Protein AF-A0A9P6KHP7-F1 (afdb_monomer_lite)

pLDDT: mean 70.43, std 23.05, range [20.36, 98.12]

Secondary structure (DSSP, 8-state):
-EEEEEEEEETTTTEEEEEEEEEESS--HHHHHHHHHHHHHHSS--SHHHHHHH---EEE---HHHHHHHHHHHHHHTT--TTSPP-GGGTEEE-HHHHHHHHHHHHT-TTTS-GGGHHHHHHHHHHTT-TT--HHHHHHHHHHHHHH-GGGHHHHHHHTSHHHHHHH-GGG-S------S-THHHHHHHHHHHHHH-SS---HHHHHHHHHHHHHHHHHHHHHHHTT------------------PPPP---------------------------------------------------SPPS-EEETTEEEE-THHHHHHHHHHHHHHHTT--PPPHHHHHSTTHHHHHHHHHHHHHHHHTT-HHHHHHHHHHHTS-----SS--EE----HIIIIITT-HHHHEEEEEEEEEES-TT-TTSEEEEEEEEE----S-GGG--HHHHHHH-PPPPEEP--EE-HHHHTTS-GGGEEEEEEE-TTT--EEEEEEE-SEEEEEEEEEEEPPPP---THHHHHHHH-TTS-------S-EEEETTEEEE-------PPPP----------S-------

Structure (mmCIF, N/CA/C/O backbone):
data_AF-A0A9P6KHP7-F1
#
_entry.id   AF-A0A9P6KHP7-F1
#
loop_
_atom_site.group_PDB
_atom_site.id
_atom_site.type_symbol
_atom_site.label_atom_id
_atom_site.label_alt_id
_atom_site.label_comp_id
_atom_site.label_asym_id
_atom_site.label_entity_id
_atom_site.label_seq_id
_atom_site.pdbx_PDB_ins_code
_atom_site.Cartn_x
_atom_site.Cartn_y
_atom_site.Cartn_z
_atom_site.occupancy
_atom_site.B_iso_or_equiv
_atom_site.auth_seq_id
_atom_site.auth_comp_id
_atom_site.auth_asym_id
_atom_site.auth_atom_id
_atom_site.pdbx_PDB_model_num
ATOM 1 N N . MET A 1 1 ? 10.800 7.117 4.945 1.00 65.00 1 MET A N 1
ATOM 2 C CA . MET A 1 1 ? 9.898 8.215 4.556 1.00 65.00 1 MET A CA 1
ATOM 3 C C . MET A 1 1 ? 9.578 8.028 3.089 1.00 65.00 1 MET A C 1
ATOM 5 O O . MET A 1 1 ? 10.512 7.852 2.319 1.00 65.00 1 MET A O 1
ATOM 9 N N . ASN A 1 2 ? 8.301 7.981 2.734 1.00 76.56 2 ASN A N 1
ATOM 10 C CA . ASN A 1 2 ? 7.827 7.867 1.361 1.00 76.56 2 ASN A CA 1
ATOM 11 C C . ASN A 1 2 ? 6.994 9.110 1.037 1.00 76.56 2 ASN A C 1
ATOM 13 O O . ASN A 1 2 ? 6.224 9.549 1.885 1.00 76.56 2 ASN A O 1
ATOM 17 N N . VAL A 1 3 ? 7.168 9.694 -0.144 1.00 81.81 3 VAL A N 1
ATOM 18 C CA . VAL A 1 3 ? 6.346 10.821 -0.597 1.00 81.81 3 VAL A CA 1
ATOM 19 C C . VAL A 1 3 ? 5.407 10.275 -1.651 1.00 81.81 3 VAL A C 1
ATOM 21 O O . VAL A 1 3 ? 5.858 9.792 -2.685 1.00 81.81 3 VAL A O 1
ATOM 24 N N . VAL A 1 4 ? 4.113 10.319 -1.362 1.00 84.69 4 VAL A N 1
ATOM 25 C CA . VAL A 1 4 ? 3.075 9.781 -2.236 1.00 84.69 4 VAL A CA 1
ATOM 26 C C . VAL A 1 4 ? 2.280 10.936 -2.810 1.00 84.69 4 VAL A C 1
ATOM 28 O O . VAL A 1 4 ? 1.781 11.786 -2.069 1.00 84.69 4 VAL A O 1
ATOM 31 N N . PHE A 1 5 ? 2.173 10.951 -4.133 1.00 84.75 5 PHE A N 1
ATOM 32 C CA . PHE A 1 5 ? 1.308 11.851 -4.874 1.00 84.75 5 PHE A CA 1
ATOM 33 C C . PHE A 1 5 ? 0.211 11.026 -5.530 1.00 84.75 5 PHE A C 1
ATOM 35 O O . PHE A 1 5 ? 0.514 10.125 -6.310 1.00 84.75 5 PHE A O 1
ATOM 42 N N . THR A 1 6 ? -1.043 11.378 -5.265 1.00 85.31 6 THR A N 1
ATOM 43 C CA . THR A 1 6 ? -2.140 10.997 -6.158 1.00 85.31 6 THR A CA 1
ATOM 44 C C . THR A 1 6 ? -2.363 12.152 -7.117 1.00 85.31 6 THR A C 1
ATOM 46 O O . THR A 1 6 ? -2.509 13.295 -6.675 1.00 85.31 6 THR A O 1
ATOM 49 N N . SER A 1 7 ? -2.365 11.880 -8.419 1.00 83.56 7 SER A N 1
ATOM 50 C CA . SER A 1 7 ? -2.485 12.892 -9.467 1.00 83.56 7 SER A CA 1
ATOM 51 C C . SER A 1 7 ? -3.607 12.567 -10.446 1.00 83.56 7 SER A C 1
ATOM 53 O O . SER A 1 7 ? -3.933 11.410 -10.672 1.00 83.56 7 SER A O 1
ATOM 55 N N . ALA A 1 8 ? -4.190 13.592 -11.058 1.00 81.69 8 ALA A N 1
ATOM 56 C CA . ALA A 1 8 ? -5.172 13.428 -12.126 1.00 81.69 8 ALA A CA 1
ATOM 57 C C . ALA A 1 8 ? -4.827 14.315 -13.317 1.00 81.69 8 ALA A C 1
ATOM 59 O O . ALA A 1 8 ? -4.102 15.303 -13.188 1.00 81.69 8 ALA A O 1
ATOM 60 N N . TYR A 1 9 ? -5.333 13.957 -14.494 1.00 80.94 9 TYR A N 1
ATOM 61 C CA . TYR A 1 9 ? -5.105 14.736 -15.702 1.00 80.94 9 TYR A CA 1
ATOM 62 C C . TYR A 1 9 ? -5.876 16.060 -15.654 1.00 80.94 9 TYR A C 1
ATOM 64 O O . TYR A 1 9 ? -7.092 16.081 -15.473 1.00 80.94 9 TYR A O 1
ATOM 72 N N . CYS A 1 10 ? -5.171 17.177 -15.837 1.00 82.00 10 CYS A N 1
ATOM 73 C CA . CYS A 1 10 ? -5.772 18.496 -15.969 1.00 82.00 10 CYS A CA 1
ATOM 74 C C . CYS A 1 10 ? -5.844 18.872 -17.457 1.00 82.00 10 CYS A C 1
ATOM 76 O O . CYS A 1 10 ? -4.806 19.200 -18.040 1.00 82.00 10 CYS A O 1
ATOM 78 N N . PRO A 1 11 ? -7.037 18.889 -18.084 1.00 81.44 11 PRO A N 1
ATOM 79 C CA . PRO A 1 11 ? -7.166 19.171 -19.515 1.00 81.44 11 PRO A CA 1
ATOM 80 C C . PRO A 1 11 ? -6.766 20.604 -19.883 1.00 81.44 11 PRO A C 1
ATOM 82 O O . PRO A 1 11 ? -6.298 20.843 -20.989 1.00 81.44 11 PRO A O 1
ATOM 85 N N . ILE A 1 12 ? -6.893 21.552 -18.948 1.00 84.50 12 ILE A N 1
ATOM 86 C CA . ILE A 1 12 ? -6.481 22.951 -19.149 1.00 84.50 12 ILE A CA 1
ATOM 87 C C . ILE A 1 12 ? -4.957 23.065 -19.254 1.00 84.50 12 ILE A C 1
ATOM 89 O O . ILE A 1 12 ? -4.445 23.824 -20.071 1.00 84.50 12 ILE A O 1
ATOM 93 N N . LEU A 1 13 ? -4.229 22.296 -18.442 1.00 83.44 13 LEU A N 1
ATOM 94 C CA . LEU A 1 13 ? -2.767 22.276 -18.457 1.00 83.44 13 LEU A CA 1
ATOM 95 C C . LEU A 1 13 ? -2.184 21.256 -19.437 1.00 83.44 13 LEU A C 1
ATOM 97 O O . LEU A 1 13 ? -0.982 21.274 -19.690 1.00 83.44 13 LEU A O 1
ATOM 101 N N . GLY A 1 14 ? -3.004 20.338 -19.944 1.00 79.69 14 GLY A N 1
ATOM 102 C CA . GLY A 1 14 ? -2.559 19.242 -20.795 1.00 79.69 14 GLY A CA 1
ATOM 103 C C . GLY A 1 14 ? -1.620 18.248 -20.098 1.00 79.69 14 GLY A C 1
ATOM 104 O O . GLY A 1 14 ? -0.890 17.533 -20.784 1.00 79.69 14 GLY A O 1
ATOM 105 N N . ARG A 1 15 ? -1.600 18.195 -18.756 1.00 80.88 15 ARG A N 1
ATOM 106 C CA . ARG A 1 15 ? -0.709 17.319 -17.968 1.00 80.88 15 ARG A CA 1
ATOM 107 C C . ARG A 1 15 ? -1.353 16.814 -16.678 1.00 80.88 15 ARG A C 1
ATOM 109 O O . ARG A 1 15 ? -2.337 17.382 -16.206 1.00 80.88 15 ARG A O 1
ATOM 116 N N . ALA A 1 16 ? -0.766 15.773 -16.087 1.00 80.75 16 ALA A N 1
ATOM 117 C CA . ALA A 1 16 ? -1.122 15.323 -14.746 1.00 80.75 16 ALA A CA 1
ATOM 118 C C . ALA A 1 16 ? -0.758 16.387 -13.696 1.00 80.75 16 ALA A C 1
ATOM 120 O O . ALA A 1 16 ? 0.303 17.008 -13.771 1.00 80.75 16 ALA A O 1
ATOM 121 N N . VAL A 1 17 ? -1.637 16.590 -12.718 1.00 83.00 17 VAL A N 1
ATOM 122 C CA . VAL A 1 17 ? -1.444 17.505 -11.588 1.00 83.00 17 VAL A CA 1
ATOM 123 C C . VAL A 1 17 ? -1.672 16.773 -10.270 1.00 83.00 17 VAL A C 1
ATOM 125 O O . VAL A 1 17 ? -2.533 15.893 -10.214 1.00 83.00 17 VAL A O 1
ATOM 128 N N . PRO A 1 18 ? -0.929 17.106 -9.202 1.00 86.12 18 PRO A N 1
ATOM 129 C CA . PRO A 1 18 ? -1.151 16.501 -7.896 1.00 86.12 18 PRO A CA 1
ATOM 130 C C . PRO A 1 18 ? -2.520 16.916 -7.335 1.00 86.12 18 PRO A C 1
ATOM 132 O O . PRO A 1 18 ? -2.830 18.103 -7.264 1.00 86.12 18 PRO A O 1
ATOM 135 N N . LEU A 1 19 ? -3.321 15.936 -6.914 1.00 85.81 19 LEU A N 1
ATOM 136 C CA . LEU A 1 19 ? -4.570 16.134 -6.169 1.00 85.81 19 LEU A CA 1
ATOM 137 C C . LEU A 1 19 ? -4.322 16.123 -4.660 1.00 85.81 19 LEU A C 1
ATOM 139 O O . LEU A 1 19 ? -4.845 16.957 -3.927 1.00 85.81 19 LEU A O 1
ATOM 143 N N . VAL A 1 20 ? -3.500 15.180 -4.198 1.00 87.50 20 VAL A N 1
ATOM 144 C CA . VAL A 1 20 ? -3.051 15.093 -2.809 1.00 87.50 20 VAL A CA 1
ATOM 145 C C . VAL A 1 20 ? -1.586 14.671 -2.773 1.00 87.50 20 VAL A C 1
ATOM 147 O O . VAL A 1 20 ? -1.139 13.835 -3.560 1.00 87.50 20 VAL A O 1
ATOM 150 N N . ALA A 1 21 ? -0.837 15.256 -1.844 1.00 87.38 21 ALA A N 1
ATOM 151 C CA . ALA A 1 21 ? 0.532 14.879 -1.537 1.00 87.38 21 ALA A CA 1
ATOM 152 C C . ALA A 1 21 ? 0.610 14.481 -0.062 1.00 87.38 21 ALA A C 1
ATOM 154 O O . ALA A 1 21 ? 0.052 15.158 0.803 1.00 87.38 21 ALA A O 1
ATOM 155 N N . SER A 1 22 ? 1.288 13.382 0.249 1.00 85.94 22 SER A N 1
ATOM 156 C CA . SER A 1 22 ? 1.467 12.936 1.631 1.00 85.94 22 SER A CA 1
ATOM 157 C C . SER A 1 22 ? 2.867 12.409 1.872 1.00 85.94 22 SER A C 1
ATOM 159 O O . SER A 1 22 ? 3.461 11.749 1.023 1.00 85.94 22 SER A O 1
ATOM 161 N N . ILE A 1 23 ? 3.378 12.678 3.069 1.00 82.62 23 ILE A N 1
ATOM 162 C CA . ILE A 1 23 ? 4.624 12.104 3.562 1.00 82.62 23 ILE A CA 1
ATOM 163 C C . ILE A 1 23 ? 4.250 10.923 4.454 1.00 82.62 23 ILE A C 1
ATOM 165 O O . ILE A 1 23 ? 3.803 11.099 5.584 1.00 82.62 23 ILE A O 1
ATOM 169 N N . LEU A 1 24 ? 4.418 9.709 3.940 1.00 80.56 24 LEU A N 1
ATOM 170 C CA . LEU A 1 24 ? 4.124 8.478 4.662 1.00 80.56 24 LEU A CA 1
ATOM 171 C C . LEU A 1 24 ? 5.373 7.983 5.403 1.00 80.56 24 LEU A C 1
ATOM 173 O O . LEU A 1 24 ? 6.463 7.830 4.837 1.00 80.56 24 LEU A O 1
ATOM 177 N N . ILE A 1 25 ? 5.223 7.679 6.692 1.00 76.62 25 ILE A N 1
ATOM 178 C CA . ILE A 1 25 ? 6.269 7.042 7.510 1.00 76.62 25 ILE A CA 1
ATOM 179 C C . ILE A 1 25 ? 6.038 5.524 7.502 1.00 76.62 25 ILE A C 1
ATOM 181 O O . ILE A 1 25 ? 5.755 4.898 8.519 1.00 76.62 25 ILE A O 1
ATOM 185 N N . GLY A 1 26 ? 6.115 4.942 6.306 1.00 71.00 26 GLY A N 1
ATOM 186 C CA . GLY A 1 26 ? 5.810 3.536 6.051 1.00 71.00 26 GLY A CA 1
ATOM 187 C C . GLY A 1 26 ? 5.053 3.358 4.736 1.00 71.00 26 GLY A C 1
ATOM 188 O O . GLY A 1 26 ? 4.925 4.302 3.958 1.00 71.00 26 GLY A O 1
ATOM 189 N N . ALA A 1 27 ? 4.577 2.138 4.500 1.00 73.56 27 ALA A N 1
ATOM 190 C CA . ALA A 1 27 ? 3.781 1.758 3.330 1.00 73.56 27 ALA A CA 1
ATOM 191 C C . ALA A 1 27 ? 2.727 0.699 3.714 1.00 73.56 27 ALA A C 1
ATOM 193 O O . ALA A 1 27 ? 2.552 -0.299 3.020 1.00 73.56 27 ALA A O 1
ATOM 194 N N . SER A 1 28 ? 2.084 0.867 4.875 1.00 80.06 28 SER A N 1
ATOM 195 C CA . SER A 1 28 ? 0.960 0.019 5.283 1.00 80.06 28 SER A CA 1
ATOM 196 C C . SER A 1 28 ? -0.330 0.486 4.617 1.00 80.06 28 SER A C 1
ATOM 198 O O . SER A 1 28 ? -0.467 1.662 4.268 1.00 80.06 28 SER A O 1
ATOM 200 N N . TYR A 1 29 ? -1.298 -0.421 4.482 1.00 83.88 29 TYR A N 1
ATOM 201 C CA . TYR A 1 29 ? -2.599 -0.066 3.922 1.00 83.88 29 TYR A CA 1
ATOM 202 C C . TYR A 1 29 ? -3.308 1.007 4.767 1.00 83.88 29 TYR A C 1
ATOM 204 O O . TYR A 1 29 ? -3.985 1.847 4.192 1.00 83.88 29 TYR A O 1
ATOM 212 N N . ASP A 1 30 ? -3.094 1.055 6.091 1.00 82.81 30 ASP A N 1
ATOM 213 C CA . ASP A 1 30 ? -3.644 2.105 6.966 1.00 82.81 30 ASP A CA 1
ATOM 214 C C . ASP A 1 30 ? -3.119 3.503 6.605 1.00 82.81 30 ASP A C 1
ATOM 216 O O . ASP A 1 30 ? -3.866 4.480 6.610 1.00 82.81 30 ASP A O 1
ATOM 220 N N . LEU A 1 31 ? -1.829 3.619 6.268 1.00 83.56 31 LEU A N 1
ATOM 221 C CA . LEU A 1 31 ? -1.239 4.897 5.862 1.00 83.56 31 LEU A CA 1
ATOM 222 C C . LEU A 1 31 ? -1.776 5.344 4.498 1.00 83.56 31 LEU A C 1
ATOM 224 O O . LEU A 1 31 ? -2.095 6.519 4.318 1.00 83.56 31 LEU A O 1
ATOM 228 N N . TYR A 1 32 ? -1.928 4.407 3.559 1.00 87.62 32 TYR A N 1
ATOM 229 C CA . TYR A 1 32 ? -2.573 4.683 2.275 1.00 87.62 32 TYR A CA 1
ATOM 230 C C . TYR A 1 32 ? -4.062 5.007 2.438 1.00 87.62 32 TYR A C 1
ATOM 232 O O . TYR A 1 32 ? -4.558 5.918 1.785 1.00 87.62 32 TYR A O 1
ATOM 240 N N . TYR A 1 33 ? -4.764 4.347 3.359 1.00 91.94 33 TYR A N 1
ATOM 241 C CA . TYR A 1 33 ? -6.138 4.686 3.714 1.00 91.94 33 TYR A CA 1
ATOM 242 C C . TYR A 1 33 ? -6.246 6.147 4.155 1.00 91.94 33 TYR A C 1
ATOM 244 O O . TYR A 1 33 ? -7.105 6.858 3.648 1.00 91.94 33 TYR A O 1
ATOM 252 N N . GLN A 1 34 ? -5.356 6.634 5.029 1.00 89.75 34 GLN A N 1
ATOM 253 C CA . GLN A 1 34 ? -5.369 8.044 5.446 1.00 89.75 34 GLN A CA 1
ATOM 254 C C . GLN A 1 34 ? -5.100 8.997 4.272 1.00 89.75 34 GLN A C 1
ATOM 256 O O . GLN A 1 34 ? -5.776 10.019 4.144 1.00 89.75 34 GLN A O 1
ATOM 261 N N . HIS A 1 35 ? -4.158 8.647 3.388 1.00 90.81 35 HIS A N 1
ATOM 262 C CA . HIS A 1 35 ? -3.880 9.407 2.165 1.00 90.81 35 HIS A CA 1
ATOM 263 C C . HIS A 1 35 ? -5.128 9.540 1.280 1.00 90.81 35 HIS A C 1
ATOM 265 O O . HIS A 1 35 ? -5.508 10.647 0.893 1.00 90.81 35 HIS A O 1
ATOM 271 N N . TYR A 1 36 ? -5.809 8.426 1.009 1.00 92.44 36 TYR A N 1
ATOM 272 C CA . TYR A 1 36 ? -7.006 8.424 0.174 1.00 92.44 36 TYR A CA 1
ATOM 273 C C . TYR A 1 36 ? -8.235 8.987 0.880 1.00 92.44 36 TYR A C 1
ATOM 275 O O . TYR A 1 36 ? -9.052 9.633 0.239 1.00 92.44 36 TYR A O 1
ATOM 283 N N . ALA A 1 37 ? -8.362 8.836 2.195 1.00 92.69 37 ALA A N 1
ATOM 284 C CA . ALA A 1 37 ? -9.420 9.488 2.957 1.00 92.69 37 ALA A CA 1
ATOM 285 C C . ALA A 1 37 ? -9.292 11.018 2.878 1.00 92.69 37 ALA A C 1
ATOM 287 O O . ALA A 1 37 ? -10.303 11.709 2.753 1.00 92.69 37 ALA A O 1
ATOM 288 N N . ALA A 1 38 ? -8.065 11.552 2.911 1.00 88.88 38 ALA A N 1
ATOM 289 C CA . ALA A 1 38 ? -7.814 12.976 2.699 1.00 88.88 38 ALA A CA 1
ATOM 290 C C . ALA A 1 38 ? -8.163 13.417 1.268 1.00 88.88 38 ALA A C 1
ATOM 292 O O . ALA A 1 38 ? -8.787 14.464 1.099 1.00 88.88 38 ALA A O 1
ATOM 293 N N . LEU A 1 39 ? -7.824 12.605 0.257 1.00 89.06 39 LEU A N 1
ATOM 294 C CA . LEU A 1 39 ? -8.237 12.838 -1.131 1.00 89.06 39 LEU A CA 1
ATOM 295 C C . LEU A 1 39 ? -9.762 12.872 -1.268 1.00 89.06 39 LEU A C 1
ATOM 297 O O . LEU A 1 39 ? -10.309 13.839 -1.772 1.00 89.06 39 LEU A O 1
ATOM 301 N N . LEU A 1 40 ? -10.466 11.842 -0.804 1.00 91.12 40 LEU A N 1
ATOM 302 C CA . LEU A 1 40 ? -11.915 11.736 -0.984 1.00 91.12 40 LEU A CA 1
ATOM 303 C C . LEU A 1 40 ? -12.660 12.878 -0.286 1.00 91.12 40 LEU A C 1
ATOM 305 O O . LEU A 1 40 ? -13.565 13.458 -0.870 1.00 91.12 40 LEU A O 1
ATOM 309 N N . LYS A 1 41 ? -12.210 13.283 0.910 1.00 90.00 41 LYS A N 1
ATOM 310 C CA . LYS A 1 41 ? -12.748 14.455 1.624 1.00 90.00 41 LYS A CA 1
ATOM 311 C C . LYS A 1 41 ? -12.561 15.779 0.874 1.00 90.00 41 LYS A C 1
ATOM 313 O O . LYS A 1 41 ? -13.297 16.720 1.158 1.00 90.00 41 LYS A O 1
ATOM 318 N N . SER A 1 42 ? -11.570 15.889 -0.014 1.00 85.44 42 SER A N 1
ATOM 319 C CA . SER A 1 42 ? -11.327 17.110 -0.792 1.00 85.44 42 SER A CA 1
ATOM 320 C C . SER A 1 42 ? -12.120 17.155 -2.100 1.00 85.44 42 SER A C 1
ATOM 322 O O . SER A 1 42 ? -12.283 18.231 -2.681 1.00 85.44 42 SER A O 1
ATOM 324 N N . LEU A 1 43 ? -12.632 16.008 -2.554 1.00 87.69 43 LEU A N 1
ATOM 325 C CA . LEU A 1 43 ? -13.441 15.900 -3.759 1.00 87.69 43 LEU A CA 1
ATOM 326 C C . LEU A 1 43 ? -14.902 16.309 -3.488 1.00 87.69 43 LEU A C 1
ATOM 328 O O . LEU A 1 43 ? -15.402 16.153 -2.376 1.00 87.69 43 LEU A O 1
ATOM 332 N N . PRO A 1 44 ? -15.625 16.824 -4.499 1.00 92.50 44 PRO A N 1
ATOM 333 C CA . PRO A 1 44 ? -16.989 17.326 -4.325 1.00 92.50 44 PRO A CA 1
ATOM 334 C C . PRO A 1 44 ? -18.070 16.229 -4.331 1.00 92.50 44 PRO A C 1
ATOM 336 O O . PRO A 1 44 ? -19.252 16.552 -4.428 1.00 92.50 44 PRO A O 1
ATOM 339 N N . PHE A 1 45 ? -17.694 14.950 -4.280 1.00 93.31 45 PHE A N 1
ATOM 340 C CA . PHE A 1 45 ? -18.621 13.826 -4.415 1.00 93.31 45 PHE A CA 1
ATOM 341 C C . PHE A 1 45 ? -19.148 13.406 -3.047 1.00 93.31 45 PHE A C 1
ATOM 343 O O . PHE A 1 45 ? -18.374 13.046 -2.167 1.00 93.31 45 PHE A O 1
ATOM 350 N N . SER A 1 46 ? -20.467 13.429 -2.872 1.00 92.50 46 SER A N 1
ATOM 351 C CA . SER A 1 46 ? -21.114 13.059 -1.606 1.00 92.50 46 SER A CA 1
ATOM 352 C C . SER A 1 46 ? -21.624 11.619 -1.609 1.00 92.50 46 SER A C 1
ATOM 354 O O . SER A 1 46 ? -21.895 11.053 -0.552 1.00 92.50 46 SER A O 1
ATOM 356 N N . THR A 1 47 ? -21.780 11.016 -2.790 1.00 94.06 47 THR A N 1
ATOM 357 C CA . THR A 1 47 ? -22.283 9.647 -2.946 1.00 94.06 47 THR A CA 1
ATOM 358 C C . THR A 1 47 ? -21.390 8.823 -3.864 1.00 94.06 47 THR A C 1
ATOM 360 O O . THR A 1 47 ? -20.687 9.359 -4.721 1.00 94.06 47 THR A O 1
ATOM 363 N N . TRP A 1 48 ? -21.463 7.496 -3.726 1.00 92.44 48 TRP A N 1
ATOM 364 C CA . TRP A 1 48 ? -20.744 6.578 -4.612 1.00 92.44 48 TRP A CA 1
ATOM 365 C C . TRP A 1 48 ? -21.120 6.780 -6.086 1.00 92.44 48 TRP A C 1
ATOM 367 O O . TRP A 1 48 ? -20.248 6.756 -6.945 1.00 92.44 48 TRP A O 1
ATOM 377 N N . GLY A 1 49 ? -22.401 7.021 -6.389 1.00 92.44 49 GLY A N 1
ATOM 378 C CA . GLY A 1 49 ? -22.857 7.278 -7.760 1.00 92.44 49 GLY A CA 1
ATOM 379 C C . GLY A 1 49 ? -22.214 8.528 -8.362 1.00 92.44 49 GLY A C 1
ATOM 380 O O . GLY A 1 49 ? -21.639 8.456 -9.440 1.00 92.44 49 GLY A O 1
ATOM 381 N N . GLU A 1 50 ? -22.224 9.641 -7.621 1.00 93.50 50 GLU A N 1
ATOM 382 C CA . GLU A 1 50 ? -21.568 10.886 -8.045 1.00 93.50 50 GLU A CA 1
ATOM 383 C C . GLU A 1 50 ? -20.067 10.707 -8.264 1.00 93.50 50 GLU A C 1
ATOM 385 O O . GLU A 1 50 ? -19.521 11.244 -9.224 1.00 93.50 50 GLU A O 1
ATOM 390 N N . PHE A 1 51 ? -19.401 9.953 -7.386 1.00 92.56 51 PHE A N 1
ATOM 391 C CA . PHE A 1 51 ? -17.984 9.646 -7.538 1.00 92.56 51 PHE A CA 1
ATOM 392 C C . PHE A 1 51 ? -17.726 8.842 -8.808 1.00 92.56 51 PHE A C 1
ATOM 394 O O . PHE A 1 51 ? -16.869 9.225 -9.594 1.00 92.56 51 PHE A O 1
ATOM 401 N N . LYS A 1 52 ? -18.488 7.771 -9.048 1.00 90.19 52 LYS A N 1
ATOM 402 C CA . LYS A 1 52 ? -18.304 6.945 -10.244 1.00 90.19 52 LYS A CA 1
ATOM 403 C C . LYS A 1 52 ? -18.511 7.718 -11.540 1.00 90.19 52 LYS A C 1
ATOM 405 O O . LYS A 1 52 ? -17.758 7.525 -12.487 1.00 90.19 52 LYS A O 1
ATOM 410 N N . ASP A 1 53 ? -19.525 8.575 -11.568 1.00 88.19 53 ASP A N 1
ATOM 411 C CA . ASP A 1 53 ? -19.895 9.318 -12.770 1.00 88.19 53 ASP A CA 1
ATOM 412 C C . ASP A 1 53 ? -19.008 10.557 -12.978 1.00 88.19 53 ASP A C 1
ATOM 414 O O . ASP A 1 53 ? -18.822 11.013 -14.106 1.00 88.19 53 ASP A O 1
ATOM 418 N N . GLY A 1 54 ? -18.490 11.139 -11.892 1.00 87.31 54 GLY A N 1
ATOM 419 C CA . GLY A 1 54 ? -17.803 12.427 -11.912 1.00 87.31 54 GLY A CA 1
ATOM 420 C C . GLY A 1 54 ? -16.289 12.367 -11.729 1.00 87.31 54 GLY A C 1
ATOM 421 O O . GLY A 1 54 ? -15.602 13.317 -12.111 1.00 87.31 54 GLY A O 1
ATOM 422 N N . PHE A 1 55 ? -15.748 11.300 -11.141 1.00 87.19 55 PHE A N 1
ATOM 423 C CA . PHE A 1 55 ? -14.317 11.172 -10.916 1.00 87.19 55 PHE A CA 1
ATOM 424 C C . PHE A 1 55 ? -13.648 10.493 -12.118 1.00 87.19 55 PHE A C 1
ATOM 426 O O . PHE A 1 55 ? -13.902 9.318 -12.374 1.00 87.19 55 PHE A O 1
ATOM 433 N N . PRO A 1 56 ? -12.740 11.182 -12.834 1.00 80.56 56 PRO A N 1
ATOM 434 C CA . PRO A 1 56 ? -12.129 10.672 -14.064 1.00 80.56 56 PRO A CA 1
ATOM 435 C C . PRO A 1 56 ? -11.084 9.572 -13.817 1.00 80.56 56 PRO A C 1
ATOM 437 O O . PRO A 1 56 ? -10.320 9.237 -14.714 1.00 80.56 56 PRO A O 1
ATOM 440 N N . GLY A 1 57 ? -11.000 9.057 -12.590 1.00 84.38 57 GLY A N 1
ATOM 441 C CA . GLY A 1 57 ? -9.936 8.181 -12.136 1.00 84.38 57 GLY A CA 1
ATOM 442 C C . GLY A 1 57 ? -8.606 8.900 -11.917 1.00 84.38 57 GLY A C 1
ATOM 443 O O . GLY A 1 57 ? -8.446 10.100 -12.157 1.00 84.38 57 GLY A O 1
ATOM 444 N N . PHE A 1 58 ? -7.630 8.140 -11.439 1.00 82.81 58 PHE A N 1
ATOM 445 C CA . PHE A 1 58 ? -6.250 8.586 -11.313 1.00 82.81 58 PHE A CA 1
ATOM 446 C C . PHE A 1 58 ? -5.272 7.486 -11.702 1.00 82.81 58 PHE A C 1
ATOM 448 O O . PHE A 1 58 ? -5.585 6.292 -11.675 1.00 82.81 58 PHE A O 1
ATOM 455 N N . LEU A 1 59 ? -4.065 7.930 -12.038 1.00 77.75 59 LEU A N 1
ATOM 456 C CA . LEU A 1 59 ? -2.918 7.065 -12.248 1.00 77.75 59 LEU A CA 1
ATOM 457 C C . LEU A 1 59 ? -2.122 6.999 -10.943 1.00 77.75 59 LEU A C 1
ATOM 459 O O . LEU A 1 59 ? -1.909 8.012 -10.267 1.00 77.75 59 LEU A O 1
ATOM 463 N N . GLY A 1 60 ? -1.709 5.799 -10.560 1.00 77.00 60 GLY A N 1
ATOM 464 C CA . GLY A 1 60 ? -0.912 5.561 -9.365 1.00 77.00 60 GLY A CA 1
ATOM 465 C C . GLY A 1 60 ? 0.192 4.549 -9.612 1.00 77.00 60 GLY A C 1
ATOM 466 O O . GLY A 1 60 ? 0.109 3.717 -10.520 1.00 77.00 60 GLY A O 1
ATOM 467 N N . GLY A 1 61 ? 1.203 4.584 -8.743 1.00 73.56 61 GLY A N 1
ATOM 468 C CA . GLY A 1 61 ? 2.047 3.409 -8.560 1.00 73.56 61 GLY A CA 1
ATOM 469 C C . GLY A 1 61 ? 1.206 2.265 -7.997 1.00 73.56 61 GLY A C 1
ATOM 470 O O . GLY A 1 61 ? 0.178 2.521 -7.373 1.00 73.56 61 GLY A O 1
ATOM 471 N N . PHE A 1 62 ? 1.602 1.010 -8.224 1.00 75.12 62 PHE A N 1
ATOM 472 C CA . PHE A 1 62 ? 0.852 -0.138 -7.701 1.00 75.12 62 PHE A CA 1
ATOM 473 C C . PHE A 1 62 ? 1.534 -0.826 -6.525 1.00 75.12 62 PHE A C 1
ATOM 475 O O . PHE A 1 62 ? 2.618 -1.402 -6.653 1.00 75.12 62 PHE A O 1
ATOM 482 N N . SER A 1 63 ? 0.828 -0.892 -5.397 1.00 83.56 63 SER A N 1
ATOM 483 C CA . SER A 1 63 ? 1.111 -1.850 -4.332 1.00 83.56 63 SER A CA 1
ATOM 484 C C . SER A 1 63 ? -0.181 -2.439 -3.769 1.00 83.56 63 SER A C 1
ATOM 486 O O . SER A 1 63 ? -1.231 -1.797 -3.776 1.00 83.56 63 SER A O 1
ATOM 488 N N . ASP A 1 64 ? -0.114 -3.664 -3.242 1.00 81.81 64 ASP A N 1
ATOM 489 C CA . ASP A 1 64 ? -1.283 -4.286 -2.610 1.00 81.81 64 ASP A CA 1
ATOM 490 C C . ASP A 1 64 ? -1.764 -3.470 -1.394 1.00 81.81 64 ASP A C 1
ATOM 492 O O . ASP A 1 64 ? -2.966 -3.375 -1.158 1.00 81.81 64 ASP A O 1
ATOM 496 N N . ALA A 1 65 ? -0.845 -2.828 -0.662 1.00 84.50 65 ALA A N 1
ATOM 497 C CA . ALA A 1 65 ? -1.173 -1.940 0.452 1.00 84.50 65 ALA A CA 1
ATOM 498 C C . ALA A 1 65 ? -1.916 -0.678 -0.009 1.00 84.50 65 ALA A C 1
ATOM 500 O O . ALA A 1 65 ? -2.906 -0.290 0.603 1.00 84.50 65 ALA A O 1
ATOM 501 N N . GLU A 1 66 ? -1.466 -0.065 -1.101 1.00 87.81 66 GLU A N 1
ATOM 502 C CA . GLU A 1 66 ? -2.098 1.110 -1.703 1.00 87.81 66 GLU A CA 1
ATOM 503 C C . GLU A 1 66 ? -3.499 0.786 -2.224 1.00 87.81 66 GLU A C 1
ATOM 505 O O . GLU A 1 66 ? -4.455 1.472 -1.868 1.00 87.81 66 GLU A O 1
ATOM 510 N N . ARG A 1 67 ? -3.651 -0.339 -2.937 1.00 89.00 67 ARG A N 1
ATOM 511 C CA . ARG A 1 67 ? -4.953 -0.838 -3.398 1.00 89.00 67 ARG A CA 1
ATOM 512 C C . ARG A 1 67 ? -5.924 -1.065 -2.236 1.00 89.00 67 ARG A C 1
ATOM 514 O O . ARG A 1 67 ? -7.055 -0.593 -2.285 1.00 89.00 67 ARG A O 1
ATOM 521 N N . VAL A 1 68 ? -5.497 -1.788 -1.196 1.00 88.56 68 VAL A N 1
ATOM 522 C CA . VAL A 1 68 ? -6.341 -2.069 -0.019 1.00 88.56 68 VAL A CA 1
ATOM 523 C C . VAL A 1 68 ? -6.672 -0.780 0.735 1.00 88.56 68 VAL A C 1
ATOM 525 O O . VAL A 1 68 ? -7.811 -0.603 1.168 1.00 88.56 68 VAL A O 1
ATOM 528 N N . GLY A 1 69 ? -5.713 0.141 0.860 1.00 90.94 69 GLY A N 1
ATOM 529 C CA . GLY A 1 69 ? -5.928 1.451 1.470 1.00 90.94 69 GLY A CA 1
ATOM 530 C C . GLY A 1 69 ? -6.974 2.276 0.719 1.00 90.94 69 GLY A C 1
ATOM 531 O O . GLY A 1 69 ? -7.888 2.810 1.347 1.00 90.94 69 GLY A O 1
ATOM 532 N N . LEU A 1 70 ? -6.894 2.319 -0.616 1.00 92.62 70 LEU A N 1
ATOM 533 C CA . LEU A 1 70 ? -7.874 2.988 -1.476 1.00 92.62 70 LEU A CA 1
ATOM 534 C C . LEU A 1 70 ? -9.262 2.364 -1.335 1.00 92.62 70 LEU A C 1
ATOM 536 O O . LEU A 1 70 ? -10.233 3.077 -1.095 1.00 92.62 70 LEU A O 1
ATOM 540 N N . GLU A 1 71 ? -9.356 1.038 -1.448 1.00 92.62 71 GLU A N 1
ATOM 541 C CA . GLU A 1 71 ? -10.625 0.317 -1.323 1.00 92.62 71 GLU A CA 1
ATOM 542 C C . GLU A 1 71 ? -11.300 0.613 0.019 1.00 92.62 71 GLU A C 1
ATOM 544 O O . GLU A 1 71 ? -12.484 0.941 0.080 1.00 92.62 71 GLU A O 1
ATOM 549 N N . THR A 1 72 ? -10.521 0.559 1.100 1.00 92.44 72 THR A N 1
ATOM 550 C CA . THR A 1 72 ? -10.998 0.838 2.459 1.00 92.44 72 THR A CA 1
ATOM 551 C C . THR A 1 72 ? -11.454 2.291 2.606 1.00 92.44 72 THR A C 1
ATOM 553 O O . THR A 1 72 ? -12.457 2.557 3.276 1.00 92.44 72 THR A O 1
ATOM 556 N N . ALA A 1 73 ? -10.758 3.235 1.962 1.00 94.06 73 ALA A N 1
ATOM 557 C CA . ALA A 1 73 ? -11.114 4.650 1.983 1.00 94.06 73 ALA A CA 1
ATOM 558 C C . ALA A 1 73 ? -12.429 4.906 1.241 1.00 94.06 73 ALA A C 1
ATOM 560 O O . ALA A 1 73 ? -13.299 5.580 1.785 1.00 94.06 73 ALA A O 1
ATOM 561 N N . LEU A 1 74 ? -12.617 4.308 0.059 1.00 94.25 74 LEU A N 1
ATOM 562 C CA . LEU A 1 74 ? -13.861 4.408 -0.711 1.00 94.25 74 LEU A CA 1
ATOM 563 C C . LEU A 1 74 ? -15.046 3.805 0.049 1.00 94.25 74 LEU A C 1
ATOM 565 O O . LEU A 1 74 ? -16.099 4.437 0.144 1.00 94.25 74 LEU A O 1
ATOM 569 N N . ARG A 1 75 ? -14.865 2.615 0.639 1.00 93.69 75 ARG A N 1
ATOM 570 C CA . ARG A 1 75 ? -15.911 1.952 1.434 1.00 93.69 75 ARG A CA 1
ATOM 571 C C . ARG A 1 75 ? -16.363 2.809 2.601 1.00 93.69 75 ARG A C 1
ATOM 573 O O . ARG A 1 75 ? -17.556 3.044 2.755 1.00 93.69 75 ARG A O 1
ATOM 580 N N . THR A 1 76 ? -15.399 3.307 3.369 1.00 93.94 76 THR A N 1
ATOM 581 C CA . THR A 1 76 ? -15.665 4.134 4.548 1.00 93.94 76 THR A CA 1
ATOM 582 C C . THR A 1 76 ? -16.268 5.488 4.173 1.00 93.94 76 THR A C 1
ATOM 584 O O . THR A 1 76 ? -17.192 5.945 4.836 1.00 93.94 76 THR A O 1
ATOM 587 N N . HIS A 1 77 ? -15.765 6.145 3.123 1.00 94.38 77 HIS A N 1
ATOM 588 C CA . HIS A 1 77 ? -16.207 7.491 2.752 1.00 94.38 77 HIS A CA 1
ATOM 589 C C . HIS A 1 77 ? -17.631 7.511 2.181 1.00 94.38 77 HIS A C 1
ATOM 591 O O . HIS A 1 77 ? -18.396 8.415 2.501 1.00 94.38 77 HIS A O 1
ATOM 597 N N . PHE A 1 78 ? -17.998 6.511 1.373 1.00 93.94 78 PHE A N 1
ATOM 598 C CA . PHE A 1 78 ? -19.311 6.439 0.722 1.00 93.94 78 PHE A CA 1
ATOM 599 C C . PHE A 1 78 ? -20.304 5.491 1.407 1.00 93.94 78 PHE A C 1
ATOM 601 O O . PHE A 1 78 ? -21.364 5.229 0.840 1.00 93.94 78 PHE A O 1
ATOM 608 N N . ASP A 1 79 ? -19.955 4.961 2.583 1.00 91.94 79 ASP A N 1
ATOM 609 C CA . ASP A 1 79 ? -20.762 4.001 3.351 1.00 91.94 79 ASP A CA 1
ATOM 610 C C . ASP A 1 79 ? -21.263 2.821 2.494 1.00 91.94 79 ASP A C 1
ATOM 612 O O . ASP A 1 79 ? -22.427 2.417 2.525 1.00 91.94 79 ASP A O 1
ATOM 616 N N . THR A 1 80 ? -20.381 2.283 1.644 1.00 87.44 80 THR A N 1
ATOM 617 C CA . THR A 1 80 ? -20.736 1.138 0.797 1.00 87.44 80 THR A CA 1
ATOM 618 C C . THR A 1 80 ? -20.552 -0.157 1.580 1.00 87.44 80 THR A C 1
ATOM 620 O O . THR A 1 80 ? -19.516 -0.384 2.207 1.00 87.44 80 THR A O 1
ATOM 623 N N . SER A 1 81 ? -21.564 -1.031 1.542 1.00 80.81 81 SER A N 1
ATOM 624 C CA . SER A 1 81 ? -21.539 -2.312 2.255 1.00 80.81 81 SER A CA 1
ATOM 625 C C . SER A 1 81 ? -20.272 -3.106 1.927 1.00 80.81 81 SER A C 1
ATOM 627 O O . SER A 1 81 ? -19.921 -3.251 0.751 1.00 80.81 81 SER A O 1
ATOM 629 N N . HIS A 1 82 ? -19.634 -3.683 2.948 1.00 68.62 82 HIS A N 1
ATOM 630 C CA . HIS A 1 82 ? -18.426 -4.500 2.791 1.00 68.62 82 HIS A CA 1
ATOM 631 C C . HIS A 1 82 ? -18.599 -5.696 1.836 1.00 68.62 82 HIS A C 1
ATOM 633 O O . HIS A 1 82 ? -17.613 -6.156 1.268 1.00 68.62 82 HIS A O 1
ATOM 639 N N . ASP A 1 83 ? -19.833 -6.150 1.606 1.00 66.88 83 ASP A N 1
ATOM 640 C CA . ASP A 1 83 ? -20.119 -7.380 0.859 1.00 66.88 83 ASP A CA 1
ATOM 641 C C . ASP A 1 83 ? -20.180 -7.193 -0.672 1.00 66.88 83 ASP A C 1
ATOM 643 O O . ASP A 1 83 ? -20.172 -8.173 -1.418 1.00 66.88 83 ASP A O 1
ATOM 647 N N . GLY A 1 84 ? -20.228 -5.950 -1.168 1.00 74.00 84 GLY A N 1
ATOM 648 C CA . GLY A 1 84 ? -20.259 -5.659 -2.606 1.00 74.00 84 GLY A CA 1
ATOM 649 C C . GLY A 1 84 ? -18.855 -5.511 -3.214 1.00 74.00 84 GLY A C 1
ATOM 650 O O . GLY A 1 84 ? -17.992 -4.888 -2.581 1.00 74.00 84 GLY A O 1
ATOM 651 N N . PRO A 1 85 ? -18.590 -6.025 -4.434 1.00 76.75 85 PRO A N 1
ATOM 652 C CA . PRO A 1 85 ? -17.329 -5.768 -5.122 1.00 76.75 85 PRO A CA 1
ATOM 653 C C . PRO A 1 85 ? -17.222 -4.286 -5.508 1.00 76.75 85 PRO A C 1
ATOM 655 O O . PRO A 1 85 ? -18.139 -3.729 -6.108 1.00 76.75 85 PRO A O 1
ATOM 658 N N . ILE A 1 86 ? -16.092 -3.655 -5.178 1.00 86.06 86 ILE A N 1
ATOM 659 C CA . ILE A 1 86 ? -15.700 -2.370 -5.765 1.00 86.06 86 ILE A CA 1
ATOM 660 C C . ILE A 1 86 ? -14.762 -2.679 -6.926 1.00 86.06 86 ILE A C 1
ATOM 662 O O . ILE A 1 86 ? -13.687 -3.245 -6.726 1.00 86.06 86 ILE A O 1
ATOM 666 N N . HIS A 1 87 ? -15.175 -2.304 -8.132 1.00 88.81 87 HIS A N 1
ATOM 667 C CA . HIS A 1 87 ? -14.356 -2.393 -9.336 1.00 88.81 87 HIS A CA 1
ATOM 668 C C . HIS A 1 87 ? -13.350 -1.240 -9.347 1.00 88.81 87 HIS A C 1
ATOM 670 O O . HIS A 1 87 ? -13.554 -0.219 -9.991 1.00 88.81 87 HIS A O 1
ATOM 676 N N . LEU A 1 88 ? -12.273 -1.364 -8.566 1.00 89.75 88 LEU A N 1
ATOM 677 C CA . LEU A 1 88 ? -11.244 -0.324 -8.458 1.00 89.75 88 LEU A CA 1
ATOM 678 C C . LEU A 1 88 ? -10.620 0.015 -9.815 1.00 89.75 88 LEU A C 1
ATOM 680 O O . LEU A 1 88 ? -10.174 1.140 -10.011 1.00 89.75 88 LEU A O 1
ATOM 684 N N . GLU A 1 89 ? -10.609 -0.934 -10.751 1.00 88.94 89 GLU A N 1
ATOM 685 C CA . GLU A 1 89 ? -10.163 -0.735 -12.128 1.00 88.94 89 GLU A CA 1
ATOM 686 C C . GLU A 1 89 ? -10.985 0.306 -12.908 1.00 88.94 89 GLU A C 1
ATOM 688 O O . GLU A 1 89 ? -10.555 0.675 -13.995 1.00 88.94 89 GLU A O 1
ATOM 693 N N . GLU A 1 90 ? -12.120 0.781 -12.364 1.00 87.75 90 GLU A N 1
ATOM 694 C CA . GLU A 1 90 ? -12.932 1.911 -12.860 1.00 87.75 90 GLU A CA 1
ATOM 695 C C . GLU A 1 90 ? -12.432 3.283 -12.423 1.00 87.75 90 GLU A C 1
ATOM 697 O O . GLU A 1 90 ? -12.832 4.289 -13.004 1.00 87.75 90 GLU A O 1
ATOM 702 N N . HIS A 1 91 ? -11.550 3.353 -11.426 1.00 86.00 91 HIS A N 1
ATOM 703 C CA . HIS A 1 91 ? -11.112 4.630 -10.846 1.00 86.00 91 HIS A CA 1
ATOM 704 C C . HIS A 1 91 ? -9.606 4.712 -10.608 1.00 86.00 91 HIS A C 1
ATOM 706 O O . HIS A 1 91 ? -9.085 5.785 -10.305 1.00 86.00 91 HIS A O 1
ATOM 712 N N . TYR A 1 92 ? -8.908 3.589 -10.727 1.00 88.19 92 TYR A N 1
ATOM 713 C CA . TYR A 1 92 ? -7.501 3.464 -10.407 1.00 88.19 92 TYR A CA 1
ATOM 714 C C . TYR A 1 92 ? -6.814 2.552 -11.415 1.00 88.19 92 TYR A C 1
ATOM 716 O O . TYR A 1 92 ? -7.137 1.364 -11.536 1.00 88.19 92 TYR A O 1
ATOM 724 N N . LEU A 1 93 ? -5.833 3.116 -12.110 1.00 83.38 93 LEU A N 1
ATOM 725 C CA . LEU A 1 93 ? -4.967 2.389 -13.023 1.00 83.38 93 LEU A CA 1
ATOM 726 C C . LEU A 1 93 ? -3.515 2.475 -12.579 1.00 83.38 93 LEU A C 1
ATOM 728 O O . LEU A 1 93 ? -3.065 3.471 -12.007 1.00 83.38 93 LEU A O 1
ATOM 732 N N . CYS A 1 94 ? -2.778 1.417 -12.895 1.00 83.31 94 CYS A N 1
ATOM 733 C CA . CYS A 1 94 ? -1.335 1.426 -12.777 1.00 83.31 94 CYS A CA 1
ATOM 734 C C . CYS A 1 94 ? -0.739 2.188 -13.948 1.00 83.31 94 CYS A C 1
ATOM 736 O O . CYS A 1 94 ? -1.142 1.992 -15.095 1.00 83.31 94 CYS A O 1
ATOM 738 N N . ASP A 1 95 ? 0.289 2.978 -13.674 1.00 78.38 95 ASP A N 1
ATOM 739 C CA . ASP A 1 95 ? 1.120 3.509 -14.742 1.00 78.38 95 ASP A CA 1
ATOM 740 C C . ASP A 1 95 ? 1.785 2.355 -15.526 1.00 78.38 95 ASP A C 1
ATOM 742 O O . ASP A 1 95 ? 2.440 1.469 -14.962 1.00 78.38 95 ASP A O 1
ATOM 746 N N . ASN A 1 96 ? 1.655 2.385 -16.855 1.00 85.38 96 ASN A N 1
ATOM 747 C CA . ASN A 1 96 ? 2.361 1.489 -17.770 1.00 85.38 96 ASN A CA 1
ATOM 748 C C . ASN A 1 96 ? 3.878 1.497 -17.533 1.00 85.38 96 ASN A C 1
ATOM 750 O O . ASN A 1 96 ? 4.551 0.479 -17.736 1.00 85.38 96 ASN A O 1
ATOM 754 N N . ALA A 1 97 ? 4.426 2.626 -17.083 1.00 82.81 97 ALA A N 1
ATOM 755 C CA . ALA A 1 97 ? 5.840 2.783 -16.810 1.00 82.81 97 ALA A CA 1
ATOM 756 C C . ALA A 1 97 ? 6.331 1.861 -15.680 1.00 82.81 97 ALA A C 1
ATOM 758 O O . ALA A 1 97 ? 7.447 1.345 -15.770 1.00 82.81 97 ALA A O 1
ATOM 759 N N . ASP A 1 98 ? 5.498 1.534 -14.681 1.00 83.31 98 ASP A N 1
ATOM 760 C CA . ASP A 1 98 ? 5.845 0.549 -13.645 1.00 83.31 98 ASP A CA 1
ATOM 761 C C . ASP A 1 98 ? 6.058 -0.848 -14.249 1.00 83.31 98 ASP A C 1
ATOM 763 O O . ASP A 1 98 ? 7.062 -1.515 -13.964 1.00 83.31 98 ASP A O 1
ATOM 767 N N . PHE A 1 99 ? 5.156 -1.284 -15.138 1.00 90.25 99 PHE A N 1
ATOM 768 C CA . PHE A 1 99 ? 5.318 -2.551 -15.855 1.00 90.25 99 PHE A CA 1
ATOM 769 C C . PHE A 1 99 ? 6.551 -2.520 -16.761 1.00 90.25 99 PHE A C 1
ATOM 771 O O . PHE A 1 99 ? 7.346 -3.460 -16.745 1.00 90.25 99 PHE A O 1
ATOM 778 N N . VAL A 1 100 ? 6.761 -1.436 -17.515 1.00 90.81 100 VAL A N 1
ATOM 779 C CA . VAL A 1 100 ? 7.915 -1.297 -18.416 1.00 90.81 100 VAL A CA 1
ATOM 780 C C . VAL A 1 100 ? 9.237 -1.279 -17.643 1.00 90.81 100 VAL A C 1
ATOM 782 O O . VAL A 1 100 ? 10.195 -1.921 -18.073 1.00 90.81 100 VAL A O 1
ATOM 785 N N . ARG A 1 101 ? 9.316 -0.611 -16.487 1.00 85.69 101 ARG A N 1
ATOM 786 C CA . ARG A 1 101 ? 10.502 -0.635 -15.615 1.00 85.69 101 ARG A CA 1
ATOM 787 C C . ARG A 1 101 ? 10.796 -2.043 -15.106 1.00 85.69 101 ARG A C 1
ATOM 789 O O . ARG A 1 101 ? 11.936 -2.504 -15.208 1.00 85.69 101 ARG A O 1
ATOM 796 N N . SER A 1 102 ? 9.769 -2.739 -14.618 1.00 90.31 102 SER A N 1
ATOM 797 C CA . SER A 1 102 ? 9.857 -4.145 -14.205 1.00 90.31 102 SER A CA 1
ATOM 798 C C . SER A 1 102 ? 10.346 -5.029 -15.363 1.00 90.31 102 SER A C 1
ATOM 800 O O . SER A 1 102 ? 11.299 -5.794 -15.202 1.00 90.31 102 SER A O 1
ATOM 802 N N . LEU A 1 103 ? 9.784 -4.833 -16.561 1.00 94.50 103 LEU A N 1
ATOM 803 C CA . LEU A 1 103 ? 10.154 -5.516 -17.800 1.00 94.50 103 LEU A CA 1
ATOM 804 C C . LEU A 1 103 ? 11.624 -5.293 -18.184 1.00 94.50 103 LEU A C 1
ATOM 806 O O . LEU A 1 103 ? 12.321 -6.258 -18.481 1.00 94.50 103 LEU A O 1
ATOM 810 N N . ILE A 1 104 ? 12.121 -4.051 -18.154 1.00 91.31 104 ILE A N 1
ATOM 811 C CA . ILE A 1 104 ? 13.533 -3.740 -18.446 1.00 91.31 104 ILE A CA 1
ATOM 812 C C . ILE A 1 104 ? 14.463 -4.461 -17.466 1.00 91.31 104 ILE A C 1
ATOM 814 O O . ILE A 1 104 ? 15.544 -4.912 -17.846 1.00 91.31 104 ILE A O 1
ATOM 818 N N . SER A 1 105 ? 14.069 -4.552 -16.194 1.00 89.94 105 SER A N 1
ATOM 819 C CA . SER A 1 105 ? 14.864 -5.257 -15.190 1.00 89.94 105 SER A CA 1
ATOM 820 C C . SER A 1 105 ? 14.937 -6.751 -15.495 1.00 89.94 105 SER A C 1
ATOM 822 O O . SER A 1 105 ? 16.034 -7.304 -15.521 1.00 89.94 105 SER A O 1
ATOM 824 N N . VAL A 1 106 ? 13.796 -7.404 -15.747 1.00 93.25 106 VAL A N 1
ATOM 825 C CA . VAL A 1 106 ? 13.772 -8.850 -16.021 1.00 93.25 106 VAL A CA 1
ATOM 826 C C . VAL A 1 106 ? 14.378 -9.195 -17.386 1.00 93.25 106 VAL A C 1
ATOM 828 O O . VAL A 1 106 ? 14.986 -10.250 -17.528 1.00 93.25 106 VAL A O 1
ATOM 831 N N . SER A 1 107 ? 14.296 -8.303 -18.382 1.00 94.62 107 SER A N 1
ATOM 832 C CA . SER A 1 107 ? 14.902 -8.532 -19.700 1.00 94.62 107 SER A CA 1
ATOM 833 C C . SER A 1 107 ? 16.429 -8.556 -19.646 1.00 94.62 107 SER A C 1
ATOM 835 O O . SER A 1 107 ? 17.052 -9.296 -20.401 1.00 94.62 107 SER A O 1
ATOM 837 N N . LYS A 1 108 ? 17.022 -7.761 -18.747 1.00 90.94 108 LYS A N 1
ATOM 838 C CA . LYS A 1 108 ? 18.475 -7.665 -18.533 1.00 90.94 108 LYS A CA 1
ATOM 839 C C . LYS A 1 108 ? 19.033 -8.751 -17.619 1.00 90.94 108 LYS A C 1
ATOM 841 O O . LYS A 1 108 ? 20.253 -8.873 -17.493 1.00 90.94 108 LYS A O 1
ATOM 846 N N . ASP A 1 109 ? 18.167 -9.510 -16.958 1.00 92.19 109 ASP A N 1
ATOM 847 C CA . ASP A 1 109 ? 18.585 -10.626 -16.127 1.00 92.19 109 ASP A CA 1
ATOM 848 C C . ASP A 1 109 ? 18.977 -11.812 -17.018 1.00 92.19 109 ASP A C 1
ATOM 850 O O . ASP A 1 109 ? 18.129 -12.575 -17.478 1.00 92.19 109 ASP A O 1
ATOM 854 N N . GLY A 1 110 ? 20.285 -11.961 -17.253 1.00 92.00 110 GLY A N 1
ATOM 855 C CA . GLY A 1 110 ? 20.859 -13.007 -18.103 1.00 92.00 110 GLY A CA 1
ATOM 856 C C . GLY A 1 110 ? 20.560 -14.441 -17.649 1.00 92.00 110 GLY A C 1
ATOM 857 O O . GLY A 1 110 ? 20.671 -15.368 -18.455 1.00 92.00 110 GLY A O 1
ATOM 858 N N . GLU A 1 111 ? 20.181 -14.643 -16.382 1.00 92.25 111 GLU A N 1
ATOM 859 C CA . GLU A 1 111 ? 19.789 -15.955 -15.863 1.00 92.25 111 GLU A CA 1
ATOM 860 C C . GLU A 1 111 ? 18.332 -16.291 -16.206 1.00 92.25 111 GLU A C 1
ATOM 862 O O . GLU A 1 111 ? 17.994 -17.471 -16.371 1.00 92.25 111 GLU A O 1
ATOM 867 N N . VAL A 1 112 ? 17.480 -15.271 -16.351 1.00 94.19 112 VAL A N 1
ATOM 868 C CA . VAL A 1 112 ? 16.063 -15.397 -16.720 1.00 94.19 112 VAL A CA 1
ATOM 869 C C . VAL A 1 112 ? 15.890 -15.352 -18.239 1.00 94.19 112 VAL A C 1
ATOM 871 O O . VAL A 1 112 ? 15.237 -16.232 -18.808 1.00 94.19 112 VAL A O 1
ATOM 874 N N . ILE A 1 113 ? 16.498 -14.360 -18.893 1.00 96.38 113 ILE A N 1
ATOM 875 C CA . ILE A 1 113 ? 16.418 -14.094 -20.328 1.00 96.38 113 ILE A CA 1
ATOM 876 C C . ILE A 1 113 ? 17.829 -14.123 -20.931 1.00 96.38 113 ILE A C 1
ATOM 878 O O . ILE A 1 113 ? 18.662 -13.288 -20.591 1.00 96.38 113 ILE A O 1
ATOM 882 N N . PRO A 1 114 ? 18.126 -15.037 -21.875 1.00 96.50 114 PRO A N 1
ATOM 883 C CA . PRO A 1 114 ? 19.417 -15.038 -22.557 1.00 96.50 114 PRO A CA 1
ATOM 884 C C . PRO A 1 114 ? 19.692 -13.685 -23.241 1.00 96.50 114 PRO A C 1
ATOM 886 O O . PRO A 1 114 ? 18.804 -13.200 -23.948 1.00 96.50 114 PRO A O 1
ATOM 889 N N . PRO A 1 115 ? 20.909 -13.108 -23.145 1.00 96.31 115 PRO A N 1
ATOM 890 C CA . PRO A 1 115 ? 21.210 -11.790 -23.719 1.00 96.31 115 PRO A CA 1
ATOM 891 C C . PRO A 1 115 ? 20.908 -11.672 -25.219 1.00 96.31 115 PRO A C 1
ATOM 893 O O . PRO A 1 115 ? 20.444 -10.642 -25.696 1.00 96.31 115 PRO A O 1
ATOM 896 N N . SER A 1 116 ? 21.087 -12.757 -25.978 1.00 97.62 116 SER A N 1
ATOM 897 C CA . SER A 1 116 ? 20.759 -12.807 -27.410 1.00 97.62 116 SER A CA 1
ATOM 898 C C . SER A 1 116 ? 19.259 -12.687 -27.718 1.00 97.62 116 SER A C 1
ATOM 900 O O . SER A 1 116 ? 18.887 -12.468 -28.869 1.00 97.62 116 SER A O 1
ATOM 902 N N . ARG A 1 117 ? 18.392 -12.836 -26.710 1.00 97.62 117 ARG A N 1
ATOM 903 C CA . ARG A 1 117 ? 16.927 -12.800 -26.821 1.00 97.62 117 ARG A CA 1
ATOM 904 C C . ARG A 1 117 ? 16.289 -11.646 -26.046 1.00 97.62 117 ARG A C 1
ATOM 906 O O . ARG A 1 117 ? 15.069 -11.514 -26.118 1.00 97.62 117 ARG A O 1
ATOM 913 N N . GLU A 1 118 ? 17.082 -10.817 -25.362 1.00 96.69 118 GLU A N 1
ATOM 914 C CA . GLU A 1 118 ? 16.618 -9.697 -24.527 1.00 96.69 118 GLU A CA 1
ATOM 915 C C . GLU A 1 118 ? 15.621 -8.804 -25.275 1.00 96.69 118 GLU A C 1
ATOM 917 O O . GLU A 1 118 ? 14.485 -8.633 -24.838 1.00 96.69 118 GLU A O 1
ATOM 922 N N . MET A 1 119 ? 16.012 -8.290 -26.447 1.00 97.19 119 MET A N 1
ATOM 923 C CA . MET A 1 119 ? 15.168 -7.374 -27.221 1.00 97.19 119 MET A CA 1
ATOM 924 C C . MET A 1 119 ? 13.880 -8.034 -27.721 1.00 97.19 119 MET A C 1
ATOM 926 O O . MET A 1 119 ? 12.833 -7.393 -27.751 1.00 97.19 119 MET A O 1
ATOM 930 N N . ASN A 1 120 ? 13.935 -9.313 -28.105 1.00 97.81 120 ASN A N 1
ATOM 931 C CA . ASN A 1 120 ? 12.749 -10.029 -28.571 1.00 97.81 120 ASN A CA 1
ATOM 932 C C . ASN A 1 120 ? 11.730 -10.207 -27.437 1.00 97.81 120 ASN A C 1
ATOM 934 O O . ASN A 1 120 ? 10.555 -9.891 -27.620 1.00 97.81 120 ASN A O 1
ATOM 938 N N . PHE A 1 121 ? 12.204 -10.623 -26.259 1.00 98.06 121 PHE A N 1
ATOM 939 C CA . PHE A 1 121 ? 11.382 -10.715 -25.057 1.00 98.06 121 PHE A CA 1
ATOM 940 C C . PHE A 1 121 ? 10.792 -9.350 -24.683 1.00 98.06 121 PHE A C 1
ATOM 942 O O . PHE A 1 121 ? 9.583 -9.248 -24.485 1.00 98.06 121 PHE A O 1
ATOM 949 N N . TYR A 1 122 ? 11.618 -8.296 -24.665 1.00 97.38 122 TYR A N 1
ATOM 950 C CA . TYR A 1 122 ? 11.180 -6.933 -24.360 1.00 97.38 122 TYR A CA 1
ATOM 951 C C . TYR A 1 122 ? 10.023 -6.491 -25.262 1.00 97.38 122 TYR A C 1
ATOM 953 O O . TYR A 1 122 ? 8.987 -6.063 -24.762 1.00 97.38 122 TYR A O 1
ATOM 961 N N . PHE A 1 123 ? 10.150 -6.632 -26.586 1.00 97.56 123 PHE A N 1
ATOM 962 C CA . PHE A 1 123 ? 9.087 -6.217 -27.503 1.00 97.56 123 PHE A CA 1
ATOM 963 C C . PHE A 1 123 ? 7.810 -7.048 -27.349 1.00 97.56 123 PHE A C 1
ATOM 965 O O . PHE A 1 123 ? 6.721 -6.476 -27.348 1.00 97.56 123 PHE A O 1
ATOM 972 N N . ARG A 1 124 ? 7.924 -8.373 -27.176 1.00 97.75 124 ARG A N 1
ATOM 973 C CA . ARG A 1 124 ? 6.763 -9.256 -26.973 1.00 97.75 124 ARG A CA 1
ATOM 974 C C . ARG A 1 124 ? 6.022 -8.937 -25.678 1.00 97.75 124 ARG A C 1
ATOM 976 O O . ARG A 1 124 ? 4.807 -8.789 -25.691 1.00 97.75 124 ARG A O 1
ATOM 983 N N . ALA A 1 125 ? 6.747 -8.794 -24.574 1.00 97.38 125 ALA A N 1
ATOM 984 C CA . ALA A 1 125 ? 6.147 -8.480 -23.285 1.00 97.38 125 ALA A CA 1
ATOM 985 C C . ALA A 1 125 ? 5.585 -7.052 -23.242 1.00 97.38 125 ALA A C 1
ATOM 987 O O . ALA A 1 125 ? 4.506 -6.849 -22.698 1.00 97.38 125 ALA A O 1
ATOM 988 N N . LYS A 1 126 ? 6.253 -6.070 -23.863 1.00 96.25 126 LYS A N 1
ATOM 989 C CA . LYS A 1 126 ? 5.727 -4.701 -23.983 1.00 96.25 126 LYS A CA 1
ATOM 990 C C . LYS A 1 126 ? 4.439 -4.653 -24.808 1.00 96.25 126 LYS A C 1
ATOM 992 O O . LYS A 1 126 ? 3.556 -3.864 -24.490 1.00 96.25 126 LYS A O 1
ATOM 997 N N . ALA A 1 127 ? 4.306 -5.508 -25.825 1.00 96.06 127 ALA A N 1
ATOM 998 C CA . ALA A 1 127 ? 3.092 -5.592 -26.634 1.00 96.06 127 ALA A CA 1
ATOM 999 C C . ALA A 1 127 ? 1.847 -5.982 -25.817 1.00 96.06 127 ALA A C 1
ATOM 1001 O O . ALA A 1 127 ? 0.748 -5.624 -26.220 1.00 96.06 127 ALA A O 1
ATOM 1002 N N . LEU A 1 128 ? 2.002 -6.612 -24.644 1.00 96.06 128 LEU A N 1
ATOM 1003 C CA . LEU A 1 128 ? 0.884 -6.901 -23.737 1.00 96.06 128 LEU A CA 1
ATOM 1004 C C . LEU A 1 128 ? 0.134 -5.641 -23.269 1.00 96.06 128 LEU A C 1
ATOM 1006 O O . LEU A 1 128 ? -1.026 -5.751 -22.888 1.00 96.06 128 LEU A O 1
ATOM 1010 N N . LEU A 1 129 ? 0.767 -4.462 -23.314 1.00 93.00 129 LEU A N 1
ATOM 1011 C CA . LEU A 1 129 ? 0.138 -3.175 -22.985 1.00 93.00 129 LEU A CA 1
ATOM 1012 C C . LEU A 1 129 ? -0.708 -2.588 -24.132 1.00 93.00 129 LEU A C 1
ATOM 1014 O O . LEU A 1 129 ? -1.309 -1.531 -23.967 1.00 93.00 129 LEU A O 1
ATOM 1018 N N . ASN A 1 130 ? -0.739 -3.218 -25.310 1.00 90.81 130 ASN A N 1
ATOM 1019 C CA . ASN A 1 130 ? -1.478 -2.698 -26.459 1.00 90.81 130 ASN A CA 1
ATOM 1020 C C . ASN A 1 130 ? -2.996 -2.734 -26.203 1.00 90.81 130 ASN A C 1
ATOM 1022 O O . ASN A 1 130 ? -3.573 -3.809 -26.031 1.00 90.81 130 ASN A O 1
ATOM 1026 N N . SER A 1 131 ? -3.642 -1.565 -26.252 1.00 85.69 131 SER A N 1
ATOM 1027 C CA . SER A 1 131 ? -5.092 -1.382 -26.080 1.00 85.69 131 SER A CA 1
ATOM 1028 C C . SER A 1 131 ? -5.949 -2.114 -27.110 1.00 85.69 131 SER A C 1
ATOM 1030 O O . SER A 1 131 ? -7.108 -2.410 -26.848 1.00 85.69 131 SER A O 1
ATOM 1032 N N . GLN A 1 132 ? -5.381 -2.483 -28.257 1.00 89.44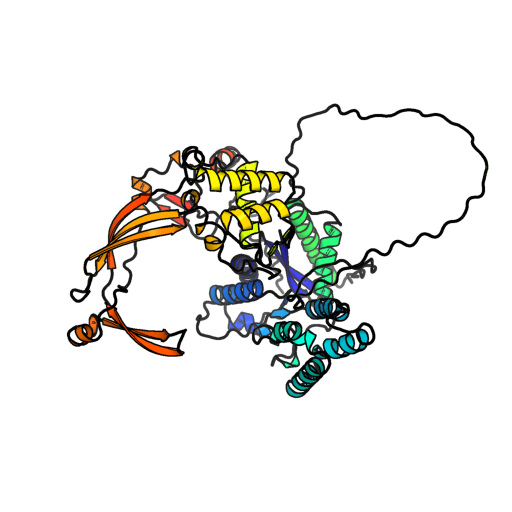 132 GLN A N 1
ATOM 1033 C CA . GLN A 1 132 ? -6.090 -3.226 -29.299 1.00 89.44 132 GLN A CA 1
ATOM 1034 C C . GLN A 1 132 ? -6.196 -4.730 -29.009 1.00 89.44 132 GLN A C 1
ATOM 1036 O O . GLN A 1 132 ? -6.815 -5.470 -29.780 1.00 89.44 132 GLN A O 1
ATOM 1041 N N . HIS A 1 133 ? -5.582 -5.224 -27.931 1.00 92.44 133 HIS A N 1
ATOM 1042 C CA . HIS A 1 133 ? -5.721 -6.622 -27.560 1.00 92.44 133 HIS A CA 1
ATOM 1043 C C . HIS A 1 133 ? -7.131 -6.932 -27.051 1.00 92.44 133 HIS A C 1
ATOM 1045 O O . HIS A 1 133 ? -7.589 -6.405 -26.045 1.00 92.44 133 HIS A O 1
ATOM 1051 N N . THR A 1 134 ? -7.777 -7.910 -27.685 1.00 94.75 134 THR A N 1
ATOM 1052 C CA . THR A 1 134 ? -8.879 -8.642 -27.045 1.00 94.75 134 THR A CA 1
ATOM 1053 C C . THR A 1 134 ? -8.323 -9.554 -25.954 1.00 94.75 134 THR A C 1
ATOM 1055 O O . THR A 1 134 ? -7.192 -10.042 -26.081 1.00 94.75 134 THR A O 1
ATOM 1058 N N . GLU A 1 135 ? -9.134 -9.886 -24.947 1.00 95.00 135 GLU A N 1
ATOM 1059 C CA . GLU A 1 135 ? -8.746 -10.818 -23.879 1.00 95.00 135 GLU A CA 1
ATOM 1060 C C . GLU A 1 135 ? -8.183 -12.141 -24.438 1.00 95.00 135 GLU A C 1
ATOM 1062 O O . GLU A 1 135 ? -7.153 -12.635 -23.980 1.00 95.00 135 GLU A O 1
ATOM 1067 N N . ALA A 1 136 ? -8.801 -12.696 -25.487 1.00 97.06 136 ALA A N 1
ATOM 1068 C CA . ALA A 1 136 ? -8.337 -13.927 -26.126 1.00 97.06 136 ALA A CA 1
ATOM 1069 C C . ALA A 1 136 ? -6.941 -13.772 -26.756 1.00 97.06 136 ALA A C 1
ATOM 1071 O O . ALA A 1 136 ? -6.065 -14.617 -26.552 1.00 97.06 136 ALA A O 1
ATOM 1072 N N . THR A 1 137 ? -6.708 -12.680 -27.495 1.00 97.56 137 THR A N 1
ATOM 1073 C CA . THR A 1 137 ? -5.393 -12.406 -28.100 1.00 97.56 137 THR A CA 1
ATOM 1074 C C . THR A 1 137 ? -4.320 -12.115 -27.054 1.00 97.56 137 THR A C 1
ATOM 1076 O O . THR A 1 137 ? -3.192 -12.580 -27.202 1.00 97.56 137 THR A O 1
ATOM 1079 N N . PHE A 1 138 ? -4.681 -11.427 -25.969 1.00 97.12 138 PHE A N 1
ATOM 1080 C CA . PHE A 1 138 ? -3.802 -11.158 -24.838 1.00 97.12 138 PHE A CA 1
ATOM 1081 C C . PHE A 1 138 ? -3.379 -12.454 -24.143 1.00 97.12 138 PHE A C 1
ATOM 1083 O O . PHE A 1 138 ? -2.190 -12.716 -23.969 1.00 97.12 138 PHE A O 1
ATOM 1090 N N . ARG A 1 139 ? -4.343 -13.321 -23.804 1.00 97.50 139 ARG A N 1
ATOM 1091 C CA . ARG A 1 139 ? -4.065 -14.614 -23.160 1.00 97.50 139 ARG A CA 1
ATOM 1092 C C . ARG A 1 139 ? -3.196 -15.508 -24.037 1.00 97.50 139 ARG A C 1
ATOM 1094 O O . ARG A 1 139 ? -2.313 -16.183 -23.516 1.00 97.50 139 ARG A O 1
ATOM 1101 N N . LYS A 1 140 ? -3.402 -15.486 -25.357 1.00 97.88 140 LYS A N 1
ATOM 1102 C CA . LYS A 1 140 ? -2.531 -16.185 -26.306 1.00 97.88 140 LYS A CA 1
ATOM 1103 C C . LYS A 1 140 ? -1.094 -15.651 -26.249 1.00 97.88 140 LYS A C 1
ATOM 1105 O O . LYS A 1 140 ? -0.178 -16.448 -26.083 1.00 97.88 140 LYS A O 1
ATOM 1110 N N . ALA A 1 141 ? -0.906 -14.331 -26.310 1.00 97.81 141 ALA A N 1
ATOM 1111 C CA . ALA A 1 141 ? 0.418 -13.708 -26.225 1.00 97.81 141 ALA A CA 1
ATOM 1112 C C . ALA A 1 141 ? 1.127 -14.023 -24.893 1.00 97.81 141 ALA A C 1
ATOM 1114 O O . ALA A 1 141 ? 2.312 -14.348 -24.879 1.00 97.81 141 ALA A O 1
ATOM 1115 N N . VAL A 1 142 ? 0.393 -14.005 -23.776 1.00 98.00 142 VAL A N 1
ATOM 1116 C CA . VAL A 1 142 ? 0.897 -14.433 -22.461 1.00 98.00 142 VAL A CA 1
ATOM 1117 C C . VAL A 1 142 ? 1.379 -15.883 -22.497 1.00 98.00 142 VAL A C 1
ATOM 1119 O O . VAL A 1 142 ? 2.483 -16.168 -22.035 1.00 98.00 142 VAL A O 1
ATOM 1122 N N . THR A 1 143 ? 0.577 -16.803 -23.039 1.00 98.06 143 THR A N 1
ATOM 1123 C CA . THR A 1 143 ? 0.947 -18.223 -23.140 1.00 98.06 143 THR A CA 1
ATOM 1124 C C . THR A 1 143 ? 2.210 -18.408 -23.976 1.00 98.06 143 THR A C 1
ATOM 1126 O O . THR A 1 143 ? 3.131 -19.080 -23.520 1.00 98.06 143 THR A O 1
ATOM 1129 N N . GLU A 1 144 ? 2.304 -17.749 -25.132 1.00 98.00 144 GLU A N 1
ATOM 1130 C CA . GLU A 1 144 ? 3.491 -17.801 -25.995 1.00 98.00 144 GLU A CA 1
ATOM 1131 C C . GLU A 1 144 ? 4.751 -17.299 -25.267 1.00 98.00 144 GLU A C 1
ATOM 1133 O O . GLU A 1 144 ? 5.794 -17.951 -25.321 1.00 98.00 144 GLU A O 1
ATOM 1138 N N . ILE A 1 145 ? 4.659 -16.193 -24.514 1.00 98.12 145 ILE A N 1
ATOM 1139 C CA . ILE A 1 145 ? 5.775 -15.689 -23.691 1.00 98.12 145 ILE A CA 1
ATOM 1140 C C . ILE A 1 145 ? 6.173 -16.714 -22.619 1.00 98.12 145 ILE A C 1
ATOM 1142 O O . ILE A 1 145 ? 7.361 -16.942 -22.400 1.00 98.12 145 ILE A O 1
ATOM 1146 N N . LEU A 1 146 ? 5.208 -17.349 -21.949 1.00 97.69 146 LEU A N 1
ATOM 1147 C CA . LEU A 1 146 ? 5.478 -18.325 -20.886 1.00 97.69 146 LEU A CA 1
ATOM 1148 C C . LEU A 1 146 ? 6.058 -19.647 -21.397 1.00 97.69 146 LEU A C 1
ATOM 1150 O O . LEU A 1 146 ? 6.803 -20.302 -20.666 1.00 97.69 146 LEU A O 1
ATOM 1154 N N . GLU A 1 147 ? 5.707 -20.057 -22.612 1.00 97.69 147 GLU A N 1
ATOM 1155 C CA . GLU A 1 147 ? 6.289 -21.222 -23.282 1.00 97.69 147 GLU A CA 1
ATOM 1156 C C . GLU A 1 147 ? 7.724 -20.933 -23.731 1.00 97.69 147 GLU A C 1
ATOM 1158 O O . GLU A 1 147 ? 8.625 -21.748 -23.532 1.00 97.69 147 GLU A O 1
ATOM 1163 N N . GLU A 1 148 ? 7.952 -19.747 -24.291 1.00 97.81 148 GLU A N 1
ATOM 1164 C CA . GLU A 1 148 ? 9.237 -19.343 -24.854 1.00 97.81 148 GLU A CA 1
ATOM 1165 C C . GLU A 1 148 ? 10.269 -18.918 -23.788 1.00 97.81 148 GLU A C 1
ATOM 1167 O O . GLU A 1 148 ? 11.478 -19.132 -23.963 1.00 97.81 148 GLU A O 1
ATOM 1172 N N . TYR A 1 149 ? 9.790 -18.343 -22.678 1.00 97.56 149 TYR A N 1
ATOM 1173 C CA . TYR A 1 149 ? 10.574 -17.791 -21.569 1.00 97.56 149 TYR A CA 1
ATOM 1174 C C . TYR A 1 149 ? 10.060 -18.298 -20.207 1.00 97.56 149 TYR A C 1
ATOM 1176 O O . TYR A 1 149 ? 9.614 -17.511 -19.365 1.00 97.56 149 TYR A O 1
ATOM 1184 N N . PRO A 1 150 ? 10.143 -19.610 -19.921 1.00 97.56 150 PRO A N 1
ATOM 1185 C CA . PRO A 1 150 ? 9.472 -20.226 -18.772 1.00 97.56 150 PRO A CA 1
ATOM 1186 C C . PRO A 1 150 ? 9.917 -19.690 -17.405 1.00 97.56 150 PRO A C 1
ATOM 1188 O O . PRO A 1 150 ? 9.130 -19.707 -16.456 1.00 97.56 150 PRO A O 1
ATOM 1191 N N . LYS A 1 151 ? 11.145 -19.167 -17.294 1.00 95.88 151 LYS A N 1
ATOM 1192 C CA . LYS A 1 151 ? 11.674 -18.559 -16.060 1.00 95.88 151 LYS A CA 1
ATOM 1193 C C . LYS A 1 151 ? 10.980 -17.246 -15.675 1.00 95.88 151 LYS A C 1
ATOM 1195 O O . LYS A 1 151 ? 11.053 -16.837 -14.524 1.00 95.88 151 LYS A O 1
ATOM 1200 N N . THR A 1 152 ? 10.245 -16.621 -16.595 1.00 97.00 152 THR A N 1
ATOM 1201 C CA . THR A 1 152 ? 9.468 -15.395 -16.333 1.00 97.00 152 THR A CA 1
ATOM 1202 C C . THR A 1 152 ? 8.105 -15.665 -15.696 1.00 97.00 152 THR A C 1
ATOM 1204 O O . THR A 1 152 ? 7.378 -14.729 -15.367 1.00 97.00 152 THR A O 1
ATOM 1207 N N . ARG A 1 153 ? 7.734 -16.938 -15.497 1.00 96.12 153 ARG A N 1
ATOM 1208 C CA . ARG A 1 153 ? 6.391 -17.336 -15.059 1.00 96.12 153 ARG A CA 1
ATOM 1209 C C . ARG A 1 153 ? 5.933 -16.647 -13.786 1.00 96.12 153 ARG A C 1
ATOM 1211 O O . ARG A 1 153 ? 4.784 -16.226 -13.728 1.00 96.12 153 ARG A O 1
ATOM 1218 N N . ASN A 1 154 ? 6.791 -16.541 -12.780 1.00 92.00 154 ASN A N 1
ATOM 1219 C CA . ASN A 1 154 ? 6.408 -15.926 -11.513 1.00 92.00 154 ASN A CA 1
ATOM 1220 C C . ASN A 1 154 ? 6.267 -14.405 -11.641 1.00 92.00 154 ASN A C 1
ATOM 1222 O O . ASN A 1 154 ? 5.283 -13.856 -11.154 1.00 92.00 154 ASN A O 1
ATOM 1226 N N . TRP A 1 155 ? 7.184 -13.755 -12.365 1.00 94.81 155 TRP A N 1
ATOM 1227 C CA . TRP A 1 155 ? 7.089 -12.333 -12.704 1.00 94.81 155 TRP A CA 1
ATOM 1228 C C . TRP A 1 155 ? 5.776 -12.018 -13.435 1.00 94.81 155 TRP A C 1
ATOM 1230 O O . TRP A 1 155 ? 5.011 -11.156 -13.004 1.00 94.81 155 TRP A O 1
ATOM 1240 N N . LEU A 1 156 ? 5.449 -12.777 -14.484 1.00 95.62 156 LEU A N 1
ATOM 1241 C CA . LEU A 1 156 ? 4.240 -12.525 -15.262 1.00 95.62 156 LEU A CA 1
ATOM 1242 C C . LEU A 1 156 ? 2.969 -12.897 -14.483 1.00 95.62 156 LEU A C 1
ATOM 1244 O O . LEU A 1 156 ? 2.005 -12.141 -14.495 1.00 95.62 156 LEU A O 1
ATOM 1248 N N . LYS A 1 157 ? 2.968 -14.008 -13.728 1.00 92.94 157 LYS A N 1
ATOM 1249 C CA . LYS A 1 157 ? 1.862 -14.358 -12.813 1.00 92.94 157 LYS A CA 1
ATOM 1250 C C . LYS A 1 157 ? 1.603 -13.274 -11.774 1.00 92.94 157 LYS A C 1
ATOM 1252 O O . LYS A 1 157 ? 0.452 -13.075 -11.401 1.00 92.94 157 LYS A O 1
ATOM 1257 N N . TRP A 1 158 ? 2.647 -12.597 -11.297 1.00 91.06 158 TRP A N 1
ATOM 1258 C CA . TRP A 1 158 ? 2.486 -11.495 -10.361 1.00 91.06 158 TRP A CA 1
ATOM 1259 C C . TRP A 1 158 ? 1.655 -10.379 -11.005 1.00 91.06 158 TRP A C 1
ATOM 1261 O O . TRP A 1 158 ? 0.603 -10.038 -10.465 1.00 91.06 158 TRP A O 1
ATOM 1271 N N . HIS A 1 159 ? 2.046 -9.903 -12.191 1.00 92.69 159 HIS A N 1
ATOM 1272 C CA . HIS A 1 159 ? 1.305 -8.865 -12.920 1.00 92.69 159 HIS A CA 1
ATOM 1273 C C . HIS A 1 159 ? -0.101 -9.319 -13.347 1.00 92.69 159 HIS A C 1
ATOM 1275 O O . HIS A 1 159 ? -1.025 -8.517 -13.357 1.00 92.69 159 HIS A O 1
ATOM 1281 N N . LEU A 1 160 ? -0.286 -10.607 -13.645 1.00 93.75 160 LEU A N 1
ATOM 1282 C CA . LEU A 1 160 ? -1.562 -11.192 -14.075 1.00 93.75 160 LEU A CA 1
ATOM 1283 C C . LEU A 1 160 ? -2.479 -11.645 -12.931 1.00 93.75 160 LEU A C 1
ATOM 1285 O O . LEU A 1 160 ? -3.527 -12.238 -13.196 1.00 93.75 160 LEU A O 1
ATOM 1289 N N . ALA A 1 161 ? -2.104 -11.421 -11.669 1.00 91.31 161 ALA A N 1
ATOM 1290 C CA . ALA A 1 161 ? -2.972 -11.756 -10.545 1.00 91.31 161 ALA A CA 1
ATOM 1291 C C . ALA A 1 161 ? -4.344 -11.071 -10.722 1.00 91.31 161 ALA A C 1
ATOM 1293 O O . ALA A 1 161 ? -4.368 -9.912 -11.139 1.00 91.31 161 ALA A O 1
ATOM 1294 N N . PRO A 1 162 ? -5.481 -11.727 -10.408 1.00 89.00 162 PRO A N 1
ATOM 1295 C CA . PRO A 1 162 ? -6.811 -11.160 -10.663 1.00 89.00 162 PRO A CA 1
ATOM 1296 C C . PRO A 1 162 ? -7.026 -9.761 -10.071 1.00 89.00 162 PRO A C 1
ATOM 1298 O O . PRO A 1 162 ? -7.676 -8.932 -10.695 1.00 89.00 162 PRO A O 1
ATOM 1301 N N . SER A 1 163 ? -6.423 -9.486 -8.911 1.00 83.00 163 SER A N 1
ATOM 1302 C CA . SER A 1 163 ? -6.466 -8.192 -8.219 1.00 83.00 163 SER A CA 1
ATOM 1303 C C . SER A 1 163 ? -5.543 -7.114 -8.800 1.00 83.00 163 SER A C 1
ATOM 1305 O O . SER A 1 163 ? -5.549 -5.995 -8.300 1.00 83.00 163 SER A O 1
ATOM 1307 N N . ARG A 1 164 ? -4.697 -7.444 -9.787 1.00 88.44 164 ARG A N 1
ATOM 1308 C CA . ARG A 1 164 ? -3.658 -6.554 -10.343 1.00 88.44 164 ARG A CA 1
ATOM 1309 C C . ARG A 1 164 ? -3.765 -6.393 -11.846 1.00 88.44 164 ARG A C 1
ATOM 1311 O O . ARG A 1 164 ? -3.693 -5.281 -12.347 1.00 88.44 164 ARG A O 1
ATOM 1318 N N . GLY A 1 165 ? -3.967 -7.494 -12.567 1.00 92.19 165 GLY A N 1
ATOM 1319 C CA . GLY A 1 165 ? -3.900 -7.515 -14.028 1.00 92.19 165 GLY A CA 1
ATOM 1320 C C . GLY A 1 165 ? -4.854 -6.529 -14.693 1.00 92.19 165 GLY A C 1
ATOM 1321 O O . GLY A 1 165 ? -4.483 -5.919 -15.688 1.00 92.19 165 GLY A O 1
ATOM 1322 N N . ARG A 1 166 ? -6.034 -6.308 -14.103 1.00 92.62 166 ARG A N 1
ATOM 1323 C CA . ARG A 1 166 ? -7.030 -5.347 -14.604 1.00 92.62 166 ARG A CA 1
ATOM 1324 C C . ARG A 1 166 ? -6.572 -3.888 -14.536 1.00 92.62 166 ARG A C 1
ATOM 1326 O O . ARG A 1 166 ? -7.084 -3.072 -15.287 1.00 92.62 166 ARG A O 1
ATOM 1333 N N . HIS A 1 167 ? -5.608 -3.580 -13.671 1.00 90.19 167 HIS A N 1
ATOM 1334 C CA . HIS A 1 167 ? -5.050 -2.238 -13.522 1.00 90.19 167 HIS A CA 1
ATOM 1335 C C . HIS A 1 167 ? -3.862 -1.972 -14.458 1.00 90.19 167 HIS A C 1
ATOM 1337 O O . HIS A 1 167 ? -3.533 -0.815 -14.688 1.00 90.19 167 HIS A O 1
ATOM 1343 N N . PHE A 1 168 ? -3.220 -3.022 -14.989 1.00 88.75 168 PHE A N 1
ATOM 1344 C CA . PHE A 1 168 ? -2.087 -2.914 -15.922 1.00 88.75 168 PHE A CA 1
ATOM 1345 C C . PHE A 1 168 ? -2.485 -3.130 -17.384 1.00 88.75 168 PHE A C 1
ATOM 1347 O O . PHE A 1 168 ? -1.878 -2.555 -18.281 1.00 88.75 168 PHE A O 1
ATOM 1354 N N . PHE A 1 169 ? -3.448 -4.017 -17.642 1.00 92.56 169 PHE A N 1
ATOM 1355 C CA . PHE A 1 169 ? -3.737 -4.499 -18.987 1.00 92.56 169 PHE A CA 1
ATOM 1356 C C . PHE A 1 169 ? -5.179 -4.182 -19.367 1.00 92.56 169 PHE A C 1
ATOM 1358 O O . PHE A 1 169 ? -6.116 -4.805 -18.867 1.00 92.56 169 PHE A O 1
ATOM 1365 N N . SER A 1 170 ? -5.333 -3.264 -20.320 1.00 90.56 170 SER A N 1
ATOM 1366 C CA . SER A 1 170 ? -6.605 -2.900 -20.960 1.00 90.56 170 SER A CA 1
ATOM 1367 C C . SER A 1 170 ? -7.399 -4.123 -21.429 1.00 90.56 170 SER A C 1
ATOM 1369 O O . SER A 1 170 ? -8.593 -4.216 -21.187 1.00 90.56 170 SER A O 1
ATOM 1371 N N . ALA A 1 171 ? -6.724 -5.132 -21.987 1.00 92.75 171 ALA A N 1
ATOM 1372 C CA . ALA A 1 171 ? -7.346 -6.379 -22.441 1.00 92.75 171 ALA A CA 1
ATOM 1373 C C . ALA A 1 171 ? -8.006 -7.225 -21.329 1.00 92.75 171 ALA A C 1
ATOM 1375 O O . ALA A 1 171 ? -8.699 -8.196 -21.635 1.00 92.75 171 ALA A O 1
ATOM 1376 N N . LEU A 1 172 ? -7.740 -6.918 -20.053 1.00 92.81 172 LEU A N 1
ATOM 1377 C CA . LEU A 1 172 ? -8.322 -7.588 -18.885 1.00 92.81 172 LEU A CA 1
ATOM 1378 C C . LEU A 1 172 ? -9.377 -6.735 -18.166 1.00 92.81 172 LEU A C 1
ATOM 1380 O O . LEU A 1 172 ? -9.984 -7.225 -17.212 1.00 92.81 172 LEU A O 1
ATOM 1384 N N . THR A 1 173 ? -9.582 -5.488 -18.590 1.00 88.88 173 THR A N 1
ATOM 1385 C CA . THR A 1 173 ? -10.629 -4.603 -18.075 1.00 88.88 173 THR A CA 1
ATOM 1386 C C . THR A 1 173 ? -11.710 -4.397 -19.135 1.00 88.88 173 THR A C 1
ATOM 1388 O O . THR A 1 173 ? -11.471 -4.507 -20.333 1.00 88.88 173 THR A O 1
ATOM 1391 N N . SER A 1 174 ? -12.939 -4.145 -18.693 1.00 81.19 174 SER A N 1
ATOM 1392 C CA . SER A 1 174 ? -14.070 -3.824 -19.572 1.00 81.19 174 SER A CA 1
ATOM 1393 C C . SER A 1 174 ? -14.159 -2.335 -19.910 1.00 81.19 174 SER A C 1
ATOM 1395 O O . SER A 1 174 ? -15.134 -1.909 -20.524 1.00 81.19 174 SER A O 1
ATOM 1397 N N . ILE A 1 175 ? -13.190 -1.541 -19.458 1.00 79.94 175 ILE A N 1
ATOM 1398 C CA . ILE A 1 175 ? -13.272 -0.084 -19.425 1.00 79.94 175 ILE A CA 1
ATOM 1399 C C . ILE A 1 175 ? -12.310 0.475 -20.450 1.00 79.94 175 ILE A C 1
ATOM 1401 O O . ILE A 1 175 ? -11.108 0.203 -20.402 1.00 79.94 175 ILE A O 1
ATOM 1405 N N . ASP A 1 176 ? -12.866 1.257 -21.367 1.00 75.69 176 ASP A N 1
ATOM 1406 C CA . ASP A 1 176 ? -12.087 2.013 -22.330 1.00 75.69 176 ASP A CA 1
ATOM 1407 C C . ASP A 1 176 ? -11.628 3.306 -21.662 1.00 75.69 176 ASP A C 1
ATOM 1409 O O . ASP A 1 176 ? -12.404 4.234 -21.429 1.00 75.69 176 ASP A O 1
ATOM 1413 N N . TRP A 1 177 ? -10.371 3.313 -21.244 1.00 68.38 177 TRP A N 1
ATOM 1414 C CA . TRP A 1 177 ? -9.781 4.446 -20.562 1.00 68.38 177 TRP A CA 1
ATOM 1415 C C . TRP A 1 177 ? -9.176 5.407 -21.582 1.00 68.38 177 TRP A C 1
ATOM 1417 O O . TRP A 1 177 ? -8.161 5.099 -22.201 1.00 68.38 177 TRP A O 1
ATOM 1427 N N . GLU A 1 178 ? -9.731 6.614 -21.687 1.00 64.19 178 GLU A N 1
ATOM 1428 C CA . GLU A 1 178 ? -9.160 7.713 -22.482 1.00 64.19 178 GLU A CA 1
ATOM 1429 C C . GLU A 1 178 ? -7.980 8.412 -21.773 1.00 64.19 178 GLU A C 1
ATOM 1431 O O . GLU A 1 178 ? -7.782 9.623 -21.901 1.00 64.19 178 GLU A O 1
ATOM 1436 N N . PHE A 1 179 ? -7.169 7.689 -20.994 1.00 64.06 179 PHE A N 1
ATOM 1437 C CA . PHE A 1 179 ? -5.903 8.270 -20.553 1.00 64.06 179 PHE A CA 1
ATOM 1438 C C . PHE A 1 179 ? -4.978 8.398 -21.759 1.00 64.06 179 PHE A C 1
ATOM 1440 O O . PHE A 1 179 ? -4.911 7.513 -22.613 1.00 64.06 179 PHE A O 1
ATOM 1447 N N . SER A 1 180 ? -4.261 9.520 -21.844 1.00 59.06 180 SER A N 1
ATOM 1448 C CA . SER A 1 180 ? -3.273 9.690 -22.901 1.00 59.06 180 SER A CA 1
ATOM 1449 C C . SER A 1 180 ? -2.271 8.532 -22.842 1.00 59.06 180 SER A C 1
ATOM 1451 O O . SER A 1 180 ? -1.845 8.124 -21.763 1.00 59.06 180 SER A O 1
ATOM 1453 N N . GLU A 1 181 ? -1.847 8.023 -24.005 1.00 62.47 181 GLU A N 1
ATOM 1454 C CA . GLU A 1 181 ? -0.799 6.986 -24.102 1.00 62.47 181 GLU A CA 1
ATOM 1455 C C . GLU A 1 181 ? 0.512 7.399 -23.399 1.00 62.47 181 GLU A C 1
ATOM 1457 O O . GLU A 1 181 ? 1.408 6.582 -23.190 1.00 62.47 181 GLU A O 1
ATOM 1462 N N . ASN A 1 182 ? 0.622 8.677 -23.029 1.00 61.69 182 ASN A N 1
ATOM 1463 C CA . ASN A 1 182 ? 1.749 9.277 -22.355 1.00 61.69 182 ASN A CA 1
ATOM 1464 C C . ASN A 1 182 ? 1.546 9.317 -20.830 1.00 61.69 182 ASN A C 1
ATOM 1466 O O . ASN A 1 182 ? 1.347 10.381 -20.233 1.00 61.69 182 ASN A O 1
ATOM 1470 N N . THR A 1 183 ? 1.616 8.145 -20.199 1.00 60.03 183 THR A N 1
ATOM 1471 C CA . THR A 1 183 ? 1.591 8.017 -18.736 1.00 60.03 183 THR A CA 1
ATOM 1472 C C . THR A 1 183 ? 2.880 8.524 -18.066 1.00 60.03 183 THR A C 1
ATOM 1474 O O . THR A 1 183 ? 2.855 8.801 -16.867 1.00 60.03 183 THR A O 1
ATOM 1477 N N . ASP A 1 184 ? 3.947 8.817 -18.839 1.00 62.88 184 ASP A N 1
ATOM 1478 C CA . ASP A 1 184 ? 5.192 9.455 -18.354 1.00 62.88 184 ASP A CA 1
ATOM 1479 C C . ASP A 1 184 ? 4.922 10.762 -17.589 1.00 62.88 184 ASP A C 1
ATOM 1481 O O . ASP A 1 184 ? 5.766 11.233 -16.834 1.00 62.88 184 ASP A O 1
ATOM 1485 N N . LEU A 1 185 ? 3.753 11.387 -17.757 1.00 61.38 185 LEU A N 1
ATOM 1486 C CA . LEU A 1 185 ? 3.368 12.590 -17.020 1.00 61.38 185 LEU A CA 1
ATOM 1487 C C . LEU A 1 185 ? 3.351 12.391 -15.494 1.00 61.38 185 LEU A C 1
ATOM 1489 O O . LEU A 1 185 ? 3.648 13.343 -14.772 1.00 61.38 185 LEU A O 1
ATOM 1493 N N . GLN A 1 186 ? 3.051 11.191 -14.988 1.00 64.06 186 GLN A N 1
ATOM 1494 C CA . GLN A 1 186 ? 3.150 10.912 -13.552 1.00 64.06 186 GLN A CA 1
ATOM 1495 C C . GLN A 1 186 ? 4.599 10.685 -13.111 1.00 64.06 186 GLN A C 1
ATOM 1497 O O . GLN A 1 186 ? 5.009 11.204 -12.069 1.00 64.06 186 GLN A O 1
ATOM 1502 N N . GLU A 1 187 ? 5.402 9.979 -13.909 1.00 65.38 187 GLU A N 1
ATOM 1503 C CA . GLU A 1 187 ? 6.842 9.878 -13.654 1.00 65.38 187 GLU A CA 1
ATOM 1504 C C . GLU A 1 187 ? 7.509 11.252 -13.659 1.00 65.38 187 GLU A C 1
ATOM 1506 O O . GLU A 1 187 ? 8.366 11.515 -12.818 1.00 65.38 187 GLU A O 1
ATOM 1511 N N . ASN A 1 188 ? 7.061 12.151 -14.538 1.00 71.19 188 ASN A N 1
ATOM 1512 C CA . ASN A 1 188 ? 7.511 13.534 -14.584 1.00 71.19 188 ASN A CA 1
ATOM 1513 C C . ASN A 1 188 ? 7.180 14.274 -13.287 1.00 71.19 188 ASN A C 1
ATOM 1515 O O . ASN A 1 188 ? 8.037 14.997 -12.807 1.00 71.19 188 ASN A O 1
ATOM 1519 N N . LEU A 1 189 ? 6.026 14.045 -12.646 1.00 74.38 189 LEU A N 1
ATOM 1520 C CA . LEU A 1 189 ? 5.749 14.623 -11.319 1.00 74.38 189 LEU A CA 1
ATOM 1521 C C . LEU A 1 189 ? 6.747 14.123 -10.266 1.00 74.38 189 LEU A C 1
ATOM 1523 O O . LEU A 1 189 ? 7.289 14.913 -9.493 1.00 74.38 189 LEU A O 1
ATOM 1527 N N . GLY A 1 190 ? 7.022 12.815 -10.250 1.00 75.69 190 GLY A N 1
ATOM 1528 C CA . GLY A 1 190 ? 8.022 12.233 -9.354 1.00 75.69 190 GLY A CA 1
ATOM 1529 C C . GLY A 1 190 ? 9.430 12.772 -9.624 1.00 75.69 190 GLY A C 1
ATOM 1530 O O . GLY A 1 190 ? 10.164 13.090 -8.688 1.00 75.69 190 GLY A O 1
ATOM 1531 N N . TYR A 1 191 ? 9.794 12.915 -10.897 1.00 76.44 191 TYR A N 1
ATOM 1532 C CA . TYR A 1 191 ? 11.075 13.446 -11.346 1.00 76.44 191 TYR A CA 1
ATOM 1533 C C . TYR A 1 191 ? 11.221 14.940 -11.045 1.00 76.44 191 TYR A C 1
ATOM 1535 O O . TYR A 1 191 ? 12.224 15.343 -10.465 1.00 76.44 191 TYR A O 1
ATOM 1543 N N . ASP A 1 192 ? 10.222 15.756 -11.370 1.00 75.38 192 ASP A N 1
ATOM 1544 C CA . ASP A 1 192 ? 10.172 17.190 -11.082 1.00 75.38 192 ASP A CA 1
ATOM 1545 C C . ASP A 1 192 ? 10.312 17.424 -9.581 1.00 75.38 192 ASP A C 1
ATOM 1547 O O . ASP A 1 192 ? 11.111 18.251 -9.138 1.00 75.38 192 ASP A O 1
ATOM 1551 N N . PHE A 1 193 ? 9.602 16.627 -8.781 1.00 78.44 193 PHE A N 1
ATOM 1552 C CA . PHE A 1 193 ? 9.735 16.661 -7.336 1.00 78.44 193 PHE A CA 1
ATOM 1553 C C . PHE A 1 193 ? 11.155 16.302 -6.876 1.00 78.44 193 PHE A C 1
ATOM 1555 O O . PHE A 1 193 ? 11.751 17.028 -6.078 1.00 78.44 193 PHE A O 1
ATOM 1562 N N . GLN A 1 194 ? 11.739 15.224 -7.406 1.00 75.56 194 GLN A N 1
ATOM 1563 C CA . GLN A 1 194 ? 13.122 14.837 -7.108 1.00 75.56 194 GLN A CA 1
ATOM 1564 C C . GLN A 1 194 ? 14.132 15.913 -7.527 1.00 75.56 194 GLN A C 1
ATOM 1566 O O . GLN A 1 194 ? 15.101 16.156 -6.812 1.00 75.56 194 GLN A O 1
ATOM 1571 N N . MET A 1 195 ? 13.903 16.599 -8.645 1.00 76.69 195 MET A N 1
ATOM 1572 C CA . MET A 1 195 ? 14.740 17.703 -9.112 1.00 76.69 195 MET A CA 1
ATOM 1573 C C . MET A 1 195 ? 14.640 18.925 -8.192 1.00 76.69 195 MET A C 1
ATOM 1575 O O . MET A 1 195 ? 15.656 19.571 -7.934 1.00 76.69 195 MET A O 1
ATOM 1579 N N . LEU A 1 196 ? 13.448 19.218 -7.660 1.00 75.38 196 LEU A N 1
ATOM 1580 C CA . LEU A 1 196 ? 13.224 20.289 -6.680 1.00 75.38 196 LEU A CA 1
ATOM 1581 C C . LEU A 1 196 ? 13.881 20.004 -5.325 1.00 75.38 196 LEU A C 1
ATOM 1583 O O . LEU A 1 196 ? 14.328 20.940 -4.656 1.00 75.38 196 LEU A O 1
ATOM 1587 N N . VAL A 1 197 ? 13.919 18.729 -4.937 1.00 75.94 197 VAL A N 1
ATOM 1588 C CA . VAL A 1 197 ? 14.578 18.222 -3.726 1.00 75.94 197 VAL A CA 1
ATOM 1589 C C . VAL A 1 197 ? 16.104 18.144 -3.902 1.00 75.94 197 VAL A C 1
ATOM 1591 O O . VAL A 1 197 ? 16.859 18.383 -2.960 1.00 75.94 197 VAL A O 1
ATOM 1594 N N . GLY A 1 198 ? 16.571 17.849 -5.116 1.00 74.50 198 GLY A N 1
ATOM 1595 C CA . GLY A 1 198 ? 17.970 17.583 -5.436 1.00 74.50 198 GLY A CA 1
ATOM 1596 C C . GLY A 1 198 ? 18.395 16.136 -5.143 1.00 74.50 198 GLY A C 1
ATOM 1597 O O . GLY A 1 198 ? 17.658 15.336 -4.581 1.00 74.50 198 GLY A O 1
ATOM 1598 N N . ASN A 1 199 ? 19.639 15.782 -5.496 1.00 61.94 199 ASN A N 1
ATOM 1599 C CA . ASN A 1 199 ? 20.200 14.431 -5.289 1.00 61.94 199 ASN A CA 1
ATOM 1600 C C . ASN A 1 199 ? 20.458 14.066 -3.806 1.00 61.94 199 ASN A C 1
ATOM 1602 O O . ASN A 1 199 ? 21.106 13.055 -3.523 1.00 61.94 199 ASN A O 1
ATOM 1606 N N . GLN A 1 200 ? 20.027 14.898 -2.857 1.00 61.47 200 GLN A N 1
ATOM 1607 C CA . GLN A 1 200 ? 20.239 14.692 -1.426 1.00 61.47 200 GLN A CA 1
ATOM 1608 C C . GLN A 1 200 ? 18.969 14.145 -0.767 1.00 61.47 200 GLN A C 1
ATOM 1610 O O . GLN A 1 200 ? 17.857 14.327 -1.251 1.00 61.47 200 GLN A O 1
ATOM 1615 N N . LYS A 1 201 ? 19.137 13.432 0.351 1.00 69.00 201 LYS A N 1
ATOM 1616 C CA . LYS A 1 201 ? 18.010 12.947 1.154 1.00 69.00 201 LYS A CA 1
ATOM 1617 C C . LYS A 1 201 ? 17.358 14.148 1.849 1.00 69.00 201 LYS A C 1
ATOM 1619 O O . LYS A 1 201 ? 17.877 14.572 2.874 1.00 69.00 201 LYS A O 1
ATOM 1624 N N . ALA A 1 202 ? 16.262 14.681 1.306 1.00 67.19 202 ALA A N 1
ATOM 1625 C CA . ALA A 1 202 ? 15.550 15.793 1.938 1.00 67.19 202 ALA A CA 1
ATOM 1626 C C . ALA A 1 202 ? 14.981 15.427 3.316 1.00 67.19 202 ALA A C 1
ATOM 1628 O O . ALA A 1 202 ? 14.547 14.298 3.567 1.00 67.19 202 ALA A O 1
ATOM 1629 N N . THR A 1 203 ? 14.940 16.422 4.197 1.00 70.19 203 THR A N 1
ATOM 1630 C CA . THR A 1 203 ? 14.171 16.401 5.447 1.00 70.19 203 THR A CA 1
ATOM 1631 C C . THR A 1 203 ? 12.674 16.412 5.187 1.00 70.19 203 THR A C 1
ATOM 1633 O O . THR A 1 203 ? 12.227 16.729 4.087 1.00 70.19 203 THR A O 1
ATOM 1636 N N . VAL A 1 204 ? 11.874 16.120 6.217 1.00 67.69 204 VAL A N 1
ATOM 1637 C CA . VAL A 1 204 ? 10.416 16.323 6.163 1.00 67.69 204 VAL A CA 1
ATOM 1638 C C . VAL A 1 204 ? 10.091 17.785 5.840 1.00 67.69 204 VAL A C 1
ATOM 1640 O O . VAL A 1 204 ? 9.265 18.041 4.975 1.00 67.69 204 VAL A O 1
ATOM 1643 N N . GLU A 1 205 ? 10.772 18.740 6.477 1.00 71.19 205 GLU A N 1
ATOM 1644 C CA . GLU A 1 205 ? 10.567 20.178 6.260 1.00 71.19 205 GLU A CA 1
ATOM 1645 C C . GLU A 1 205 ? 10.911 20.602 4.826 1.00 71.19 205 GLU A C 1
ATOM 1647 O O . GLU A 1 205 ? 10.106 21.241 4.154 1.00 71.19 205 GLU A O 1
ATOM 1652 N N . GLU A 1 206 ? 12.067 20.181 4.314 1.00 75.56 206 GLU A N 1
ATOM 1653 C CA . GLU A 1 206 ? 12.475 20.429 2.927 1.00 75.56 206 GLU A CA 1
ATOM 1654 C C . GLU A 1 206 ? 11.503 19.775 1.947 1.00 75.56 206 GLU A C 1
ATOM 1656 O O . GLU A 1 206 ? 11.129 20.390 0.952 1.00 75.56 206 GLU A O 1
ATOM 1661 N N . THR A 1 207 ? 11.053 18.554 2.243 1.00 77.06 207 THR A N 1
ATOM 1662 C CA . THR A 1 207 ? 10.058 17.829 1.446 1.00 77.06 207 THR A CA 1
ATOM 1663 C C . THR A 1 207 ? 8.741 18.602 1.405 1.00 77.06 207 THR A C 1
ATOM 1665 O O . THR A 1 207 ? 8.221 18.838 0.319 1.00 77.06 207 THR A O 1
ATOM 1668 N N . LEU A 1 208 ? 8.230 19.069 2.549 1.00 76.06 208 LEU A N 1
ATOM 1669 C CA . LEU A 1 208 ? 7.028 19.908 2.628 1.00 76.06 208 LEU A CA 1
ATOM 1670 C C . LEU A 1 208 ? 7.208 21.222 1.862 1.00 76.06 208 LEU A C 1
ATOM 1672 O O . LEU A 1 208 ? 6.332 21.610 1.089 1.00 76.06 208 LEU A O 1
ATOM 1676 N N . GLY A 1 209 ? 8.361 21.875 2.008 1.00 76.19 209 GLY A N 1
ATOM 1677 C CA . GLY A 1 209 ? 8.705 23.075 1.250 1.00 76.19 209 GLY A CA 1
ATOM 1678 C C . GLY A 1 209 ? 8.763 22.823 -0.260 1.00 76.19 209 GLY A C 1
ATOM 1679 O O . GLY A 1 209 ? 8.334 23.667 -1.046 1.00 76.19 209 GLY A O 1
ATOM 1680 N N . CYS A 1 210 ? 9.253 21.661 -0.697 1.00 80.75 210 CYS A N 1
ATOM 1681 C CA . CYS A 1 210 ? 9.236 21.253 -2.103 1.00 80.75 210 CYS A CA 1
ATOM 1682 C C . CYS A 1 210 ? 7.813 20.977 -2.597 1.00 80.75 210 CYS A C 1
ATOM 1684 O O . CYS A 1 210 ? 7.460 21.452 -3.673 1.00 80.75 210 CYS A O 1
ATOM 1686 N N . ILE A 1 211 ? 6.992 20.272 -1.808 1.00 80.06 211 ILE A N 1
ATOM 1687 C CA . ILE A 1 211 ? 5.591 19.975 -2.142 1.00 80.06 211 ILE A CA 1
ATOM 1688 C C . ILE A 1 211 ? 4.827 21.289 -2.309 1.00 80.06 211 ILE A C 1
ATOM 1690 O O . ILE A 1 211 ? 4.187 21.501 -3.334 1.00 80.06 211 ILE A O 1
ATOM 1694 N N . SER A 1 212 ? 4.956 22.202 -1.343 1.00 81.50 212 SER A N 1
ATOM 1695 C CA . SER A 1 212 ? 4.310 23.516 -1.374 1.00 81.50 212 SER A CA 1
ATOM 1696 C C . SER A 1 212 ? 4.728 24.330 -2.601 1.00 81.50 212 SER A C 1
ATOM 1698 O O . SER A 1 212 ? 3.875 24.819 -3.339 1.00 81.50 212 SER A O 1
ATOM 1700 N N . ARG A 1 213 ? 6.034 24.417 -2.898 1.00 80.44 213 ARG A N 1
ATOM 1701 C CA . ARG A 1 213 ? 6.528 25.099 -4.110 1.00 80.44 213 ARG A CA 1
ATOM 1702 C C . ARG A 1 213 ? 5.975 24.478 -5.391 1.00 80.44 213 ARG A C 1
ATOM 1704 O O . ARG A 1 213 ? 5.558 25.218 -6.276 1.00 80.44 213 ARG A O 1
ATOM 1711 N N . HIS A 1 214 ? 5.950 23.151 -5.476 1.00 81.25 214 HIS A N 1
ATOM 1712 C CA . HIS A 1 214 ? 5.432 22.437 -6.638 1.00 81.25 214 HIS A CA 1
ATOM 1713 C C . HIS A 1 214 ? 3.928 22.687 -6.839 1.00 81.25 214 HIS A C 1
ATOM 1715 O O . HIS A 1 214 ? 3.506 23.027 -7.941 1.00 81.25 214 HIS A O 1
ATOM 1721 N N . ILE A 1 215 ? 3.124 22.613 -5.772 1.00 83.00 215 ILE A N 1
ATOM 1722 C CA . ILE A 1 215 ? 1.681 22.904 -5.822 1.00 83.00 215 ILE A CA 1
ATOM 1723 C C . ILE A 1 215 ? 1.434 24.361 -6.235 1.00 83.00 215 ILE A C 1
ATOM 1725 O O . ILE A 1 215 ? 0.631 24.612 -7.131 1.00 83.00 215 ILE A O 1
ATOM 1729 N N . ASN A 1 216 ? 2.160 25.316 -5.647 1.00 81.19 216 ASN A N 1
ATOM 1730 C CA . ASN A 1 216 ? 2.042 26.734 -5.998 1.00 81.19 216 ASN A CA 1
ATOM 1731 C C . ASN A 1 216 ? 2.409 26.997 -7.465 1.00 81.19 216 ASN A C 1
ATOM 1733 O O . ASN A 1 216 ? 1.763 27.810 -8.125 1.00 81.19 216 ASN A O 1
ATOM 1737 N N . GLN A 1 217 ? 3.415 26.294 -7.992 1.00 82.88 217 GLN A N 1
ATOM 1738 C CA . GLN A 1 217 ? 3.773 26.363 -9.406 1.00 82.88 217 GLN A CA 1
ATOM 1739 C C . GLN A 1 217 ? 2.638 25.837 -10.292 1.00 82.88 217 GLN A C 1
ATOM 1741 O O . GLN A 1 217 ? 2.214 26.535 -11.207 1.00 82.88 217 GLN A O 1
ATOM 1746 N N . VAL A 1 218 ? 2.094 24.652 -9.992 1.00 83.19 218 VAL A N 1
ATOM 1747 C CA . VAL A 1 218 ? 0.962 24.074 -10.736 1.00 83.19 218 VAL A CA 1
ATOM 1748 C C . VAL A 1 218 ? -0.258 24.998 -10.705 1.00 83.19 218 VAL A C 1
ATOM 1750 O O . VAL A 1 218 ? -0.920 25.174 -11.727 1.00 83.19 218 VAL A O 1
ATOM 1753 N N . GLN A 1 219 ? -0.543 25.621 -9.560 1.00 85.94 219 GLN A N 1
ATOM 1754 C CA . GLN A 1 219 ? -1.632 26.585 -9.423 1.00 85.94 219 GLN A CA 1
ATOM 1755 C C . GLN A 1 219 ? -1.386 27.849 -10.257 1.00 85.94 219 GLN A C 1
ATOM 1757 O O . GLN A 1 219 ? -2.299 28.315 -10.939 1.00 85.94 219 GLN A O 1
ATOM 1762 N N . GLY A 1 220 ? -0.165 28.389 -10.236 1.00 85.12 220 GLY A N 1
ATOM 1763 C CA . GLY A 1 220 ? 0.225 29.518 -11.081 1.00 85.12 220 GLY A CA 1
ATOM 1764 C C . GLY A 1 220 ? 0.057 29.200 -12.565 1.00 85.12 220 GLY A C 1
ATOM 1765 O O . GLY A 1 220 ? -0.592 29.954 -13.290 1.00 85.12 220 GLY A O 1
ATOM 1766 N N . ASP A 1 221 ? 0.549 28.037 -12.990 1.00 85.31 221 ASP A N 1
ATOM 1767 C CA . ASP A 1 221 ? 0.408 27.541 -14.356 1.00 85.31 221 ASP A CA 1
ATOM 1768 C C . ASP A 1 221 ? -1.071 27.405 -14.741 1.00 85.31 221 ASP A C 1
ATOM 1770 O O . ASP A 1 221 ? -1.475 27.822 -15.825 1.00 85.31 221 ASP A O 1
ATOM 1774 N N . TYR A 1 222 ? -1.910 26.872 -13.848 1.00 87.44 222 TYR A N 1
ATOM 1775 C CA . TYR A 1 222 ? -3.342 26.724 -14.106 1.00 87.44 222 TYR A CA 1
ATOM 1776 C C . TYR A 1 222 ? -4.025 28.075 -14.327 1.00 87.44 222 TYR A C 1
ATOM 1778 O O . TYR A 1 222 ? -4.815 28.223 -15.262 1.00 87.44 222 TYR A O 1
ATOM 1786 N N . VAL A 1 223 ? -3.717 29.074 -13.494 1.00 87.56 223 VAL A N 1
ATOM 1787 C CA . VAL A 1 223 ? -4.260 30.433 -13.636 1.00 87.56 223 VAL A CA 1
ATOM 1788 C C . VAL A 1 223 ? -3.814 31.055 -14.960 1.00 87.56 223 VAL A C 1
ATOM 1790 O O . VAL A 1 223 ? -4.627 31.670 -15.647 1.00 87.56 223 VAL A O 1
ATOM 1793 N N . LEU A 1 224 ? -2.551 30.883 -15.355 1.00 86.19 224 LEU A N 1
ATOM 1794 C CA . LEU A 1 224 ? -2.045 31.379 -16.637 1.00 86.19 224 LEU A CA 1
ATOM 1795 C C . LEU A 1 224 ? -2.755 30.702 -17.820 1.00 86.19 224 LEU A C 1
ATOM 1797 O O . LEU A 1 224 ? -3.310 31.394 -18.675 1.00 86.19 224 LEU A O 1
ATOM 1801 N N . ALA A 1 225 ? -2.814 29.369 -17.826 1.00 87.12 225 ALA A N 1
ATOM 1802 C CA . ALA A 1 225 ? -3.466 28.589 -18.876 1.00 87.12 225 ALA A CA 1
ATOM 1803 C C . ALA A 1 225 ? -4.965 28.898 -18.994 1.00 87.12 225 ALA A C 1
ATOM 1805 O O . ALA A 1 225 ? -5.477 29.067 -20.100 1.00 87.12 225 ALA A O 1
ATOM 1806 N N . SER A 1 226 ? -5.657 29.072 -17.864 1.00 88.44 226 SER A N 1
ATOM 1807 C CA . SER A 1 226 ? -7.077 29.455 -17.832 1.00 88.44 226 SER A CA 1
ATOM 1808 C C . SER A 1 226 ? -7.333 30.839 -18.439 1.00 88.44 226 SER A C 1
ATOM 1810 O O . SER A 1 226 ? -8.417 31.097 -18.953 1.00 88.44 226 SER A O 1
ATOM 1812 N N . ASN A 1 227 ? -6.329 31.719 -18.430 1.00 92.06 227 ASN A N 1
ATOM 1813 C CA . ASN A 1 227 ? -6.371 33.028 -19.084 1.00 92.06 227 ASN A CA 1
ATOM 1814 C C . ASN A 1 227 ? -5.885 32.988 -20.548 1.00 92.06 227 ASN A C 1
ATOM 1816 O O . ASN A 1 227 ? -5.635 34.034 -21.147 1.00 92.06 227 ASN A O 1
ATOM 1820 N N . GLY A 1 228 ? -5.724 31.795 -21.132 1.00 91.44 228 GLY A N 1
ATOM 1821 C CA . GLY A 1 228 ? -5.255 31.608 -22.505 1.00 91.44 228 GLY A CA 1
ATOM 1822 C C . GLY A 1 228 ? -3.752 31.835 -22.695 1.00 91.44 228 GLY A C 1
ATOM 1823 O O . GLY A 1 228 ? -3.288 31.920 -23.833 1.00 91.44 228 GLY A O 1
ATOM 1824 N N . ILE A 1 229 ? -2.975 31.942 -21.611 1.00 91.25 229 ILE A N 1
ATOM 1825 C CA . ILE A 1 229 ? -1.517 32.062 -21.681 1.00 91.25 229 ILE A CA 1
ATOM 1826 C C . ILE A 1 229 ? -0.932 30.655 -21.769 1.00 91.25 229 ILE A C 1
ATOM 1828 O O . ILE A 1 229 ? -1.068 29.856 -20.846 1.00 91.25 229 ILE A O 1
ATOM 1832 N N . SER A 1 230 ? -0.258 30.355 -22.879 1.00 85.06 230 SER A N 1
ATOM 1833 C CA . SER A 1 230 ? 0.410 29.066 -23.068 1.00 85.06 230 SER A CA 1
ATOM 1834 C C . SER A 1 230 ? 1.498 28.868 -22.013 1.00 85.06 230 SER A C 1
ATOM 1836 O O . SER A 1 230 ? 2.522 29.552 -22.035 1.00 85.06 230 SER A O 1
ATOM 1838 N N . VAL A 1 231 ? 1.307 27.892 -21.129 1.00 81.62 231 VAL A N 1
ATOM 1839 C CA . VAL A 1 231 ? 2.352 27.418 -20.221 1.00 81.62 231 VAL A CA 1
ATOM 1840 C C . VAL A 1 231 ? 3.188 26.403 -20.991 1.00 81.62 231 VAL A C 1
ATOM 1842 O O . VAL A 1 231 ? 2.765 25.270 -21.213 1.00 81.62 231 VAL A O 1
ATOM 1845 N N . LEU A 1 232 ? 4.360 26.821 -21.469 1.00 69.94 232 LEU A N 1
ATOM 1846 C CA . LEU A 1 232 ? 5.322 25.882 -22.037 1.00 69.94 232 LEU A CA 1
ATOM 1847 C C . LEU A 1 232 ? 5.842 24.998 -20.905 1.00 69.94 232 LEU A C 1
ATOM 1849 O O . LEU A 1 232 ? 6.580 25.454 -20.034 1.00 69.94 232 LEU A O 1
ATOM 1853 N N . VAL A 1 233 ? 5.451 23.728 -20.925 1.00 62.56 233 VAL A N 1
ATOM 1854 C CA . VAL A 1 233 ? 6.118 22.710 -20.121 1.00 62.56 233 VAL A CA 1
ATOM 1855 C C . VAL A 1 233 ? 7.448 22.443 -20.813 1.00 62.56 233 VAL A C 1
ATOM 1857 O O . VAL A 1 233 ? 7.500 21.722 -21.811 1.00 62.56 233 VAL A O 1
ATOM 1860 N N . ASP A 1 234 ? 8.517 23.078 -20.334 1.00 55.62 234 ASP A N 1
ATOM 1861 C CA . ASP A 1 234 ? 9.868 22.721 -20.756 1.00 55.62 234 ASP A CA 1
ATOM 1862 C C . ASP A 1 234 ? 10.058 21.232 -20.458 1.00 55.62 234 ASP A C 1
ATOM 1864 O O . ASP A 1 234 ? 10.128 20.827 -19.297 1.00 55.62 234 ASP A O 1
ATOM 1868 N N . GLN A 1 235 ? 10.107 20.398 -21.500 1.00 50.09 235 GLN A N 1
ATOM 1869 C CA . GLN A 1 235 ? 10.393 18.985 -21.294 1.00 50.09 235 GLN A CA 1
ATOM 1870 C C . GLN A 1 235 ? 11.783 18.866 -20.661 1.00 50.09 235 GLN A C 1
ATOM 1872 O O . GLN A 1 235 ? 12.749 19.434 -21.196 1.00 50.09 235 GLN A O 1
ATOM 1877 N N . PRO A 1 236 ? 11.920 18.155 -19.529 1.00 46.31 236 PRO A N 1
ATOM 1878 C CA . PRO A 1 236 ? 13.204 18.029 -18.870 1.00 46.31 236 PRO A CA 1
ATOM 1879 C C . PRO A 1 236 ? 14.220 17.427 -19.844 1.00 46.31 236 PRO A C 1
ATOM 1881 O O . PRO A 1 236 ? 13.995 16.394 -20.475 1.00 46.31 236 PRO A O 1
ATOM 1884 N N . LYS A 1 237 ? 15.372 18.092 -19.993 1.00 42.12 237 LYS A N 1
ATOM 1885 C CA . LYS A 1 237 ? 16.475 17.576 -20.813 1.00 42.12 237 LYS A CA 1
ATOM 1886 C C . LYS A 1 237 ? 16.953 16.259 -20.198 1.00 42.12 237 LYS A C 1
ATOM 1888 O O . LYS A 1 237 ? 17.610 16.291 -19.159 1.00 42.12 237 LYS A O 1
ATOM 1893 N N . LEU A 1 238 ? 16.653 15.138 -20.863 1.00 39.50 238 LEU A N 1
ATOM 1894 C CA . LEU A 1 238 ? 17.072 13.776 -20.507 1.00 39.50 238 LEU A CA 1
ATOM 1895 C C . LEU A 1 238 ? 18.521 13.752 -19.985 1.00 39.50 238 LEU A C 1
ATOM 1897 O O . LEU A 1 238 ? 19.485 13.890 -20.743 1.00 39.50 238 LEU A O 1
ATOM 1901 N N . LYS A 1 239 ? 18.687 13.562 -18.674 1.00 48.97 239 LYS A N 1
ATOM 1902 C CA . LYS A 1 239 ? 19.962 13.196 -18.044 1.00 48.97 239 LYS A CA 1
ATOM 1903 C C . LYS A 1 239 ? 19.789 11.889 -17.270 1.00 48.97 239 LYS A C 1
ATOM 1905 O O . LYS A 1 239 ? 18.676 11.484 -16.974 1.00 48.97 239 LYS A O 1
ATOM 1910 N N . ARG A 1 240 ? 20.932 11.224 -17.057 1.00 37.97 240 ARG A N 1
ATOM 1911 C CA . ARG A 1 240 ? 21.139 9.790 -16.764 1.00 37.97 240 ARG A CA 1
ATOM 1912 C C . ARG A 1 240 ? 20.038 9.091 -15.934 1.00 37.97 240 ARG A C 1
ATOM 1914 O O . ARG A 1 240 ? 19.580 9.665 -14.953 1.00 37.97 240 ARG A O 1
ATOM 1921 N N . PRO A 1 241 ? 19.720 7.821 -16.264 1.00 37.28 241 PRO A N 1
ATOM 1922 C CA . PRO A 1 241 ? 18.662 7.050 -15.614 1.00 37.28 241 PRO A CA 1
ATOM 1923 C C . PRO A 1 241 ? 18.913 6.869 -14.113 1.00 37.28 241 PRO A C 1
ATOM 1925 O O . PRO A 1 241 ? 20.024 6.538 -13.691 1.00 37.28 241 PRO A O 1
ATOM 1928 N N . TYR A 1 242 ? 17.856 7.075 -13.329 1.00 36.00 242 TYR A N 1
ATOM 1929 C CA . TYR A 1 242 ? 17.806 6.852 -11.888 1.00 36.00 242 TYR A CA 1
ATOM 1930 C C . TYR A 1 242 ? 17.190 5.476 -11.589 1.00 36.00 242 TYR A C 1
ATOM 1932 O O . TYR A 1 242 ? 16.250 5.051 -12.258 1.00 36.00 242 TYR A O 1
ATOM 1940 N N . ASN A 1 243 ? 17.710 4.772 -10.580 1.00 31.45 243 ASN A N 1
ATOM 1941 C CA . ASN A 1 243 ? 17.209 3.457 -10.174 1.00 31.45 243 ASN A CA 1
ATOM 1942 C C . ASN A 1 243 ? 16.135 3.610 -9.086 1.00 31.45 243 ASN A C 1
ATOM 1944 O O . ASN A 1 243 ? 16.464 3.674 -7.903 1.00 31.45 243 ASN A O 1
ATOM 1948 N N . ASN A 1 244 ? 14.860 3.627 -9.481 1.00 33.69 244 ASN A N 1
ATOM 1949 C CA . ASN A 1 244 ? 13.733 3.406 -8.572 1.00 33.69 244 ASN A CA 1
ATOM 1950 C C . ASN A 1 244 ? 13.329 1.920 -8.628 1.00 33.69 244 ASN A C 1
ATOM 1952 O O . ASN A 1 244 ? 13.114 1.377 -9.710 1.00 33.69 244 ASN A O 1
ATOM 1956 N N . ILE A 1 245 ? 13.283 1.237 -7.483 1.00 38.44 245 ILE A N 1
ATOM 1957 C CA . ILE A 1 245 ? 13.239 -0.234 -7.399 1.00 38.44 245 ILE A CA 1
ATOM 1958 C C . ILE A 1 245 ? 11.821 -0.721 -7.054 1.00 38.44 245 ILE A C 1
ATOM 1960 O O . ILE A 1 245 ? 11.666 -1.558 -6.172 1.00 38.44 245 ILE A O 1
ATOM 1964 N N . GLY A 1 246 ? 10.782 -0.203 -7.719 1.00 35.69 246 GLY A N 1
ATOM 1965 C CA . GLY A 1 246 ? 9.400 -0.707 -7.617 1.00 35.69 246 GLY A CA 1
ATOM 1966 C C . GLY A 1 246 ? 9.299 -2.171 -8.071 1.00 35.69 246 GLY A C 1
ATOM 1967 O O . GLY A 1 246 ? 8.896 -2.460 -9.193 1.00 35.69 246 GLY A O 1
ATOM 1968 N N . ARG A 1 247 ? 9.792 -3.095 -7.241 1.00 46.50 247 ARG A N 1
ATOM 1969 C CA . ARG A 1 247 ? 10.159 -4.455 -7.635 1.00 46.50 247 ARG A CA 1
ATOM 1970 C C . ARG A 1 247 ? 8.981 -5.400 -7.462 1.00 46.50 247 ARG A C 1
ATOM 1972 O O . ARG A 1 247 ? 8.532 -5.643 -6.344 1.00 46.50 247 ARG A O 1
ATOM 1979 N N . ALA A 1 248 ? 8.600 -6.047 -8.558 1.00 36.59 248 ALA A N 1
ATOM 1980 C CA . ALA A 1 248 ? 8.079 -7.405 -8.481 1.00 36.59 248 ALA A CA 1
ATOM 1981 C C . ALA A 1 248 ? 9.164 -8.326 -7.868 1.00 36.59 248 ALA A C 1
ATOM 1983 O O . ALA A 1 248 ? 10.360 -8.043 -8.014 1.00 36.59 248 ALA A O 1
ATOM 1984 N N . PRO A 1 249 ? 8.793 -9.409 -7.162 1.00 38.06 249 PRO A N 1
ATOM 1985 C CA . PRO A 1 249 ? 9.767 -10.329 -6.581 1.00 38.06 249 PRO A CA 1
ATOM 1986 C C . PRO A 1 249 ? 10.672 -10.915 -7.677 1.00 38.06 249 PRO A C 1
ATOM 1988 O O . PRO A 1 249 ? 10.184 -11.533 -8.622 1.00 38.06 249 PRO A O 1
ATOM 1991 N N . ASN A 1 250 ? 11.991 -10.728 -7.550 1.00 39.84 250 ASN A N 1
ATOM 1992 C CA . ASN A 1 250 ? 12.969 -11.464 -8.355 1.00 39.84 250 ASN A CA 1
ATOM 1993 C C . ASN A 1 250 ? 12.869 -12.944 -7.970 1.00 39.84 250 ASN A C 1
ATOM 1995 O O . ASN A 1 250 ? 13.002 -13.277 -6.796 1.00 39.84 250 ASN A O 1
ATOM 1999 N N . THR A 1 251 ? 12.611 -13.826 -8.936 1.00 38.06 251 THR A N 1
ATOM 2000 C CA . THR A 1 251 ? 12.282 -15.237 -8.669 1.00 38.06 251 THR A CA 1
ATOM 2001 C C . THR A 1 251 ? 13.391 -16.226 -9.010 1.00 38.06 251 THR A C 1
ATOM 2003 O O . THR A 1 251 ? 13.091 -17.352 -9.402 1.00 38.06 251 THR A O 1
ATOM 2006 N N . THR A 1 252 ? 14.658 -15.847 -8.880 1.00 41.38 252 THR A N 1
ATOM 2007 C CA . THR A 1 252 ? 15.774 -16.777 -9.098 1.00 41.38 252 THR A CA 1
ATOM 2008 C C . THR A 1 252 ? 16.806 -16.675 -7.985 1.00 41.38 252 THR A C 1
ATOM 2010 O O . THR A 1 252 ? 17.729 -15.867 -8.027 1.00 41.38 252 THR A O 1
ATOM 2013 N N . ASP A 1 253 ? 16.640 -17.551 -6.997 1.00 40.06 253 ASP A N 1
ATOM 2014 C CA . ASP A 1 253 ? 17.728 -18.062 -6.176 1.00 40.06 253 ASP A CA 1
ATOM 2015 C C . ASP A 1 253 ? 18.632 -18.950 -7.042 1.00 40.06 253 ASP A C 1
ATOM 2017 O O . ASP A 1 253 ? 18.248 -20.058 -7.410 1.00 40.06 253 ASP A O 1
ATOM 2021 N N . THR A 1 254 ? 19.831 -18.461 -7.361 1.00 31.50 254 THR A N 1
ATOM 2022 C CA . THR A 1 254 ? 21.079 -19.246 -7.394 1.00 31.50 254 THR A CA 1
ATOM 2023 C C . THR A 1 254 ? 22.274 -18.285 -7.444 1.00 31.50 254 THR A C 1
ATOM 2025 O O . THR A 1 254 ? 22.291 -17.392 -8.286 1.00 31.50 254 THR A O 1
ATOM 2028 N N . PRO A 1 255 ? 23.301 -18.429 -6.588 1.00 32.84 255 PRO A N 1
ATOM 2029 C CA . PRO A 1 255 ? 24.465 -17.552 -6.627 1.00 32.84 255 PRO A CA 1
ATOM 2030 C C . PRO A 1 255 ? 25.410 -17.964 -7.763 1.00 32.84 255 PRO A C 1
ATOM 2032 O O . PRO A 1 255 ? 26.108 -18.974 -7.660 1.00 32.84 255 PRO A O 1
ATOM 2035 N N . SER A 1 256 ? 25.499 -17.165 -8.828 1.00 32.91 256 SER A N 1
ATOM 2036 C CA . SER A 1 256 ? 26.656 -17.225 -9.722 1.00 32.91 256 SER A CA 1
ATOM 2037 C C . SER A 1 256 ? 27.865 -16.582 -9.030 1.00 32.91 256 SER A C 1
ATOM 2039 O O . SER A 1 256 ? 27.937 -15.380 -8.770 1.00 32.91 256 SER A O 1
ATOM 2041 N N . THR A 1 257 ? 28.840 -17.421 -8.682 1.00 34.78 257 THR A N 1
ATOM 2042 C CA . THR A 1 257 ? 30.169 -17.023 -8.222 1.00 34.78 257 THR A CA 1
ATOM 2043 C C . THR A 1 257 ? 30.860 -16.218 -9.319 1.00 34.78 257 THR A C 1
ATOM 2045 O O . THR A 1 257 ? 31.380 -16.760 -10.292 1.00 34.78 257 THR A O 1
ATOM 2048 N N . ARG A 1 258 ? 30.893 -14.892 -9.169 1.00 30.98 258 ARG A N 1
ATOM 2049 C CA . ARG A 1 258 ? 31.729 -14.030 -10.009 1.00 30.98 258 ARG A CA 1
ATOM 2050 C C . ARG A 1 258 ? 33.190 -14.233 -9.601 1.00 30.98 258 ARG A C 1
ATOM 2052 O O . ARG A 1 258 ? 33.656 -13.658 -8.621 1.00 30.98 258 ARG A O 1
ATOM 2059 N N . SER A 1 259 ? 33.904 -15.080 -10.338 1.00 32.12 259 SER A N 1
ATOM 2060 C CA . SER A 1 259 ? 35.359 -15.197 -10.254 1.00 32.12 259 SER A CA 1
ATOM 2061 C C . SER A 1 259 ? 35.998 -13.867 -10.654 1.00 32.12 259 SER A C 1
ATOM 2063 O O . SER A 1 259 ? 35.818 -13.394 -11.779 1.00 32.12 259 SER A O 1
ATOM 2065 N N . VAL A 1 260 ? 36.748 -13.270 -9.731 1.00 35.59 260 VAL A N 1
ATOM 2066 C CA . VAL A 1 260 ? 37.688 -12.185 -10.014 1.00 35.59 260 VAL A CA 1
ATOM 2067 C C . VAL A 1 260 ? 38.804 -12.776 -10.872 1.00 35.59 260 VAL A C 1
ATOM 2069 O O . VAL A 1 260 ? 39.642 -13.514 -10.366 1.00 35.59 260 VAL A O 1
ATOM 2072 N N . HIS A 1 261 ? 38.791 -12.492 -12.173 1.00 31.69 261 HIS A N 1
ATOM 2073 C CA . HIS A 1 261 ? 39.972 -12.675 -13.008 1.00 31.69 261 HIS A CA 1
ATOM 2074 C C . HIS A 1 261 ? 40.759 -11.364 -13.003 1.00 31.69 261 HIS A C 1
ATOM 2076 O O . HIS A 1 261 ? 40.360 -10.373 -13.618 1.00 31.69 261 HIS A O 1
ATOM 2082 N N . GLU A 1 262 ? 41.855 -11.368 -12.245 1.00 37.44 262 GLU A N 1
ATOM 2083 C CA . GLU A 1 262 ? 43.003 -10.503 -12.491 1.00 37.44 262 GLU A CA 1
ATOM 2084 C C . GLU A 1 262 ? 43.554 -10.813 -13.883 1.00 37.44 262 GLU A C 1
ATOM 2086 O O . GLU A 1 262 ? 43.773 -11.979 -14.204 1.00 37.44 262 GLU A O 1
ATOM 2091 N N . ASP A 1 263 ? 43.835 -9.778 -14.673 1.00 33.00 263 ASP A N 1
ATOM 2092 C CA . ASP A 1 263 ? 44.855 -9.879 -15.708 1.00 33.00 263 ASP A CA 1
ATOM 2093 C C . ASP A 1 263 ? 45.688 -8.597 -15.779 1.00 33.00 263 ASP A C 1
ATOM 2095 O O . ASP A 1 263 ? 45.218 -7.485 -16.035 1.00 33.00 263 ASP A O 1
ATOM 2099 N N . HIS A 1 264 ? 4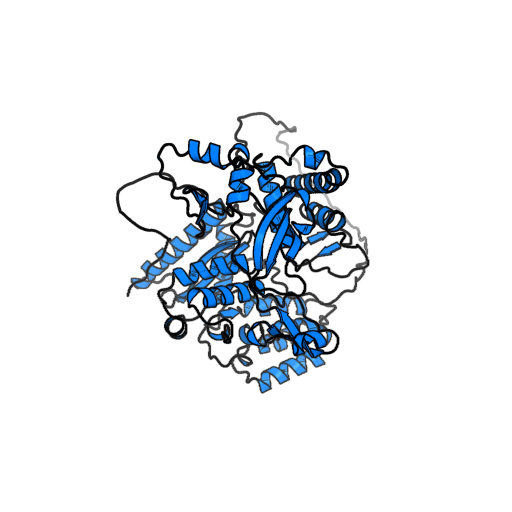6.975 -8.797 -15.513 1.00 35.88 264 HIS A N 1
ATOM 2100 C CA . HIS A 1 264 ? 48.057 -7.852 -15.696 1.00 35.88 264 HIS A CA 1
ATOM 2101 C C . HIS A 1 264 ? 48.387 -7.687 -17.185 1.00 35.88 264 HIS A C 1
ATOM 2103 O O . HIS A 1 264 ? 48.761 -8.651 -17.845 1.00 35.88 264 HIS A O 1
ATOM 2109 N N . ALA A 1 265 ? 48.473 -6.446 -17.670 1.00 33.62 265 ALA A N 1
ATOM 2110 C CA . ALA A 1 265 ? 49.380 -6.114 -18.769 1.00 33.62 265 ALA A CA 1
ATOM 2111 C C . ALA A 1 265 ? 49.930 -4.687 -18.628 1.00 33.62 265 ALA A C 1
ATOM 2113 O O . ALA A 1 265 ? 49.216 -3.690 -18.670 1.00 33.62 265 ALA A O 1
ATOM 2114 N N . LYS A 1 266 ? 51.248 -4.625 -18.421 1.00 34.19 266 LYS A N 1
ATOM 2115 C CA . LYS A 1 266 ? 52.099 -3.435 -18.286 1.00 34.19 266 LYS A CA 1
ATOM 2116 C C . LYS A 1 266 ? 52.377 -2.761 -19.641 1.00 34.19 266 LYS A C 1
ATOM 2118 O O . LYS A 1 266 ? 52.586 -3.482 -20.613 1.00 34.19 266 LYS A O 1
ATOM 2123 N N . LYS A 1 267 ? 52.628 -1.435 -19.595 1.00 31.98 267 LYS A N 1
ATOM 2124 C CA . LYS A 1 267 ? 53.763 -0.642 -20.179 1.00 31.98 267 LYS A CA 1
ATOM 2125 C C . LYS A 1 267 ? 53.302 0.664 -20.883 1.00 31.98 267 LYS A C 1
ATOM 2127 O O . LYS A 1 267 ? 52.179 0.697 -21.361 1.00 31.98 267 LYS A O 1
ATOM 2132 N N . PRO A 1 268 ? 54.187 1.664 -21.120 1.00 36.56 268 PRO A N 1
ATOM 2133 C CA . PRO A 1 268 ? 55.151 2.303 -20.211 1.00 36.56 268 PRO A CA 1
ATOM 2134 C C . PRO A 1 268 ? 55.148 3.861 -20.305 1.00 36.56 268 PRO A C 1
ATOM 2136 O O . PRO A 1 268 ? 54.527 4.458 -21.177 1.00 36.56 268 PRO A O 1
ATOM 2139 N N . LYS A 1 269 ? 55.894 4.503 -19.393 1.00 35.22 269 LYS A N 1
ATOM 2140 C CA . LYS A 1 269 ? 56.177 5.953 -19.283 1.00 35.22 269 LYS A CA 1
ATOM 2141 C C . LYS A 1 269 ? 56.993 6.545 -20.453 1.00 35.22 269 LYS A C 1
ATOM 2143 O O . LYS A 1 269 ? 57.911 5.884 -20.927 1.00 35.22 269 LYS A O 1
ATOM 2148 N N . LEU A 1 270 ? 56.773 7.839 -20.726 1.00 26.59 270 LEU A N 1
ATOM 2149 C CA . LEU A 1 270 ? 57.751 8.876 -21.141 1.00 26.59 270 LEU A CA 1
ATOM 2150 C C . LEU A 1 270 ? 57.229 10.234 -20.586 1.00 26.59 270 LEU A C 1
ATOM 2152 O O . LEU A 1 270 ? 56.066 10.542 -20.824 1.00 26.59 270 LEU A O 1
ATOM 2156 N N . THR A 1 271 ? 57.846 10.878 -19.572 1.00 29.12 271 THR A N 1
ATOM 2157 C CA . THR A 1 271 ? 58.918 11.931 -19.602 1.00 29.12 271 THR A CA 1
ATOM 2158 C C . THR A 1 271 ? 58.554 13.157 -20.455 1.00 29.12 271 THR A C 1
ATOM 2160 O O . THR A 1 271 ? 58.101 12.969 -21.572 1.00 29.12 271 THR A O 1
ATOM 2163 N N . GLU A 1 272 ? 58.769 14.430 -20.102 1.00 28.20 272 GLU A N 1
ATOM 2164 C CA . GLU A 1 272 ? 59.331 15.170 -18.955 1.00 28.20 272 GLU A CA 1
ATOM 2165 C C . GLU A 1 272 ? 59.133 16.682 -19.250 1.00 28.20 272 GLU A C 1
ATOM 2167 O O . GLU A 1 272 ? 59.005 17.055 -20.415 1.00 28.20 272 GLU A O 1
ATOM 2172 N N . GLY A 1 273 ? 59.200 17.540 -18.222 1.00 26.14 273 GLY A N 1
ATOM 2173 C CA . GLY A 1 273 ? 59.378 19.004 -18.337 1.00 26.14 273 GLY A CA 1
ATOM 2174 C C . GLY A 1 273 ? 58.093 19.819 -18.113 1.00 26.14 273 GLY A C 1
ATOM 2175 O O . GLY A 1 273 ? 57.070 19.533 -18.712 1.00 26.14 273 GLY A O 1
ATOM 2176 N N . THR A 1 274 ? 58.017 20.845 -17.262 1.00 27.52 274 THR A N 1
ATOM 2177 C CA . THR A 1 274 ? 59.050 21.628 -16.574 1.00 27.52 274 THR A CA 1
ATOM 2178 C C . THR A 1 274 ? 58.386 22.310 -15.373 1.00 27.52 274 THR A C 1
ATOM 2180 O O . THR A 1 274 ? 57.284 22.842 -15.487 1.00 27.52 274 THR A O 1
ATOM 2183 N N . LYS A 1 275 ? 59.048 22.269 -14.212 1.00 28.66 275 LYS A N 1
ATOM 2184 C CA . LYS A 1 275 ? 58.651 22.982 -12.992 1.00 28.66 275 LYS A CA 1
ATOM 2185 C C . LYS A 1 275 ? 58.871 24.485 -13.158 1.00 28.66 275 LYS A C 1
ATOM 2187 O O . LYS A 1 275 ? 59.935 24.887 -13.622 1.00 28.66 275 LYS A O 1
ATOM 2192 N N . GLN A 1 276 ? 57.951 25.289 -12.634 1.00 28.38 276 GLN A N 1
ATOM 2193 C CA . GLN A 1 276 ? 58.335 26.550 -12.013 1.00 28.38 276 GLN A CA 1
ATOM 2194 C C . GLN A 1 276 ? 57.480 26.795 -10.768 1.00 28.38 276 GLN A C 1
ATOM 2196 O O . GLN A 1 276 ? 56.254 26.721 -10.805 1.00 28.38 276 GLN A O 1
ATOM 2201 N N . ASP A 1 277 ? 58.193 26.980 -9.662 1.00 26.78 277 ASP A N 1
ATOM 2202 C CA . ASP A 1 277 ? 57.715 27.121 -8.297 1.00 26.78 277 ASP A CA 1
ATOM 2203 C C . ASP A 1 277 ? 56.949 28.428 -8.065 1.00 26.78 277 ASP A C 1
ATOM 2205 O O . ASP A 1 277 ? 57.418 29.508 -8.421 1.00 26.78 277 ASP A O 1
ATOM 2209 N N . SER A 1 278 ? 55.847 28.337 -7.321 1.00 28.39 278 SER A N 1
ATOM 2210 C CA . SER A 1 278 ? 55.448 29.374 -6.367 1.00 28.39 278 SER A CA 1
ATOM 2211 C C . SER A 1 278 ? 54.648 28.742 -5.223 1.00 28.39 278 SER A C 1
ATOM 2213 O O . SER A 1 278 ? 53.447 28.516 -5.323 1.00 28.39 278 SER A O 1
ATOM 2215 N N . SER A 1 279 ? 55.375 28.399 -4.158 1.00 26.00 279 SER A N 1
ATOM 2216 C CA . SER A 1 279 ? 54.991 28.532 -2.745 1.00 26.00 279 SER A CA 1
ATOM 2217 C C . SER A 1 279 ? 53.499 28.451 -2.369 1.00 26.00 279 SER A C 1
ATOM 2219 O O . SER A 1 279 ? 52.803 29.461 -2.411 1.00 26.00 279 SER A O 1
ATOM 2221 N N . THR A 1 280 ? 53.060 27.332 -1.786 1.00 26.62 280 THR A N 1
ATOM 2222 C CA . THR A 1 280 ? 52.622 27.309 -0.371 1.00 26.62 280 THR A CA 1
ATOM 2223 C C . THR A 1 280 ? 52.631 25.875 0.168 1.00 26.62 280 THR A C 1
ATOM 2225 O O . THR A 1 280 ? 52.220 24.934 -0.503 1.00 26.62 280 THR A O 1
ATOM 2228 N N . LEU A 1 281 ? 53.179 25.728 1.371 1.00 28.45 281 LEU A N 1
ATOM 2229 C CA . LEU A 1 281 ? 53.524 24.497 2.077 1.00 28.45 281 LEU A CA 1
ATOM 2230 C C . LEU A 1 281 ? 52.641 24.401 3.330 1.00 28.45 281 LEU A C 1
ATOM 2232 O O . LEU A 1 281 ? 52.518 25.400 4.032 1.00 28.45 281 LEU A O 1
ATOM 2236 N N . GLY A 1 282 ? 52.139 23.198 3.624 1.00 24.42 282 GLY A N 1
ATOM 2237 C CA . GLY A 1 282 ? 51.640 22.760 4.941 1.00 24.42 282 GLY A CA 1
ATOM 2238 C C . GLY A 1 282 ? 50.185 23.142 5.229 1.00 24.42 282 GLY A C 1
ATOM 2239 O O . GLY A 1 282 ? 49.845 24.315 5.194 1.00 24.42 282 GLY A O 1
ATOM 2240 N N . SER A 1 283 ? 49.232 22.215 5.311 1.00 27.05 283 SER A N 1
ATOM 2241 C CA . SER A 1 283 ? 49.021 21.093 6.250 1.00 27.05 283 SER A CA 1
ATOM 2242 C C . SER A 1 283 ? 47.966 21.437 7.306 1.00 27.05 283 SER A C 1
ATOM 2244 O O . SER A 1 283 ? 47.870 22.560 7.786 1.00 27.05 283 SER A O 1
ATOM 2246 N N . ASP A 1 284 ? 47.213 20.392 7.637 1.00 29.42 284 ASP A N 1
ATOM 2247 C CA . ASP A 1 284 ? 46.575 20.134 8.923 1.00 29.42 284 ASP A CA 1
ATOM 2248 C C . ASP A 1 284 ? 45.320 20.919 9.329 1.00 29.42 284 ASP A C 1
ATOM 2250 O O . ASP A 1 284 ? 45.323 22.101 9.658 1.00 29.42 284 ASP A O 1
ATOM 2254 N N . HIS A 1 285 ? 44.232 20.144 9.406 1.00 42.69 285 HIS A N 1
ATOM 2255 C CA . HIS A 1 285 ? 43.426 19.966 10.616 1.00 42.69 285 HIS A CA 1
ATOM 2256 C C . HIS A 1 285 ? 43.629 21.002 11.736 1.00 42.69 285 HIS A C 1
ATOM 2258 O O . HIS A 1 285 ? 44.512 20.861 12.580 1.00 42.69 285 HIS A O 1
ATOM 2264 N N . LYS A 1 286 ? 42.693 21.953 11.790 1.00 29.14 286 LYS A N 1
ATOM 2265 C CA . LYS A 1 286 ? 42.112 22.593 12.985 1.00 29.14 286 LYS A CA 1
ATOM 2266 C C . LYS A 1 286 ? 40.668 22.925 12.580 1.00 29.14 286 LYS A C 1
ATOM 2268 O O . LYS A 1 286 ? 40.480 23.675 11.633 1.00 29.14 286 LYS A O 1
ATOM 2273 N N . ASP A 1 287 ? 39.613 22.289 13.087 1.00 48.72 287 ASP A N 1
ATOM 2274 C CA . ASP A 1 287 ? 39.167 22.272 14.484 1.00 48.72 287 ASP A CA 1
ATOM 2275 C C . ASP A 1 287 ? 39.662 23.479 15.280 1.00 48.72 287 ASP A C 1
ATOM 2277 O O . ASP A 1 287 ? 40.745 23.468 15.865 1.00 48.72 287 ASP A O 1
ATOM 2281 N N . ASN A 1 288 ? 38.867 24.553 15.259 1.00 35.00 288 ASN A N 1
ATOM 2282 C CA . ASN A 1 288 ? 38.219 25.043 16.476 1.00 35.00 288 ASN A CA 1
ATOM 2283 C C . ASN A 1 288 ? 37.326 26.263 16.213 1.00 35.00 288 ASN A C 1
ATOM 2285 O O . ASN A 1 288 ? 37.786 27.264 15.674 1.00 35.00 288 ASN A O 1
ATOM 2289 N N . GLY A 1 289 ? 36.104 26.175 16.747 1.00 32.66 289 GLY A N 1
ATOM 2290 C CA . GLY A 1 289 ? 35.340 27.306 17.272 1.00 32.66 289 GLY A CA 1
ATOM 2291 C C . GLY A 1 289 ? 34.509 28.071 16.248 1.00 32.66 289 GLY A C 1
ATOM 2292 O O . GLY A 1 289 ? 35.043 28.872 15.498 1.00 32.66 289 GLY A O 1
ATOM 2293 N N . ASP A 1 290 ? 33.185 27.917 16.270 1.00 34.38 290 ASP A N 1
ATOM 2294 C CA . ASP A 1 290 ? 32.398 28.738 17.194 1.00 34.38 290 ASP A CA 1
ATOM 2295 C C . ASP A 1 290 ? 30.907 28.354 17.214 1.00 34.38 290 ASP A C 1
ATOM 2297 O O . ASP A 1 290 ? 30.268 28.144 16.186 1.00 34.38 290 ASP A O 1
ATOM 2301 N N . THR A 1 291 ? 30.355 28.354 18.428 1.00 35.97 291 THR A N 1
ATOM 2302 C CA . THR A 1 291 ? 28.928 28.414 18.799 1.00 35.97 291 THR A CA 1
ATOM 2303 C C . THR A 1 291 ? 27.973 27.279 18.383 1.00 35.97 291 THR A C 1
ATOM 2305 O O . THR A 1 291 ? 27.357 27.307 17.325 1.00 35.97 291 THR A O 1
ATOM 2308 N N . ASN A 1 292 ? 27.758 26.329 19.307 1.00 36.53 292 ASN A N 1
ATOM 2309 C CA . ASN A 1 292 ? 26.460 25.955 19.914 1.00 36.53 292 ASN A CA 1
ATOM 2310 C C . ASN A 1 292 ? 25.158 26.091 19.089 1.00 36.53 292 ASN A C 1
ATOM 2312 O O . ASN A 1 292 ? 24.104 26.429 19.624 1.00 36.53 292 ASN A O 1
ATOM 2316 N N . ASN A 1 293 ? 25.191 25.755 17.806 1.00 38.00 293 ASN A N 1
ATOM 2317 C CA . ASN A 1 293 ? 24.010 25.476 17.002 1.00 38.00 293 ASN A CA 1
ATOM 2318 C C . ASN A 1 293 ? 24.038 23.996 16.610 1.00 38.00 293 ASN A C 1
ATOM 2320 O O . ASN A 1 293 ? 23.946 23.646 15.436 1.00 38.00 293 ASN A O 1
ATOM 2324 N N . ASP A 1 294 ? 24.068 23.119 17.620 1.00 39.41 294 ASP A N 1
ATOM 2325 C CA . ASP A 1 294 ? 23.499 21.767 17.525 1.00 39.41 294 ASP A CA 1
ATOM 2326 C C . ASP A 1 294 ? 21.969 21.885 17.382 1.00 39.41 294 ASP A C 1
ATOM 2328 O O . ASP A 1 294 ? 21.165 21.331 18.134 1.00 39.41 294 ASP A O 1
ATOM 2332 N N . LYS A 1 295 ? 21.528 22.639 16.369 1.00 39.69 295 LYS A N 1
ATOM 2333 C CA . LYS A 1 295 ? 20.251 22.393 15.727 1.00 39.69 295 LYS A CA 1
ATOM 2334 C C . LYS A 1 295 ? 20.427 21.039 15.074 1.00 39.69 295 LYS A C 1
ATOM 2336 O O . LYS A 1 295 ? 20.883 20.983 13.935 1.00 39.69 295 LYS A O 1
ATOM 2341 N N . ASN A 1 296 ? 20.127 19.990 15.849 1.00 41.22 296 ASN A N 1
ATOM 2342 C CA . ASN A 1 296 ? 19.844 18.629 15.411 1.00 41.22 296 ASN A CA 1
ATOM 2343 C C . ASN A 1 296 ? 19.419 18.680 13.952 1.00 41.22 296 ASN A C 1
ATOM 2345 O O . ASN A 1 296 ? 18.286 19.061 13.658 1.00 41.22 296 ASN A O 1
ATOM 2349 N N . SER A 1 297 ? 20.358 18.442 13.037 1.00 40.91 297 SER A N 1
ATOM 2350 C CA . SER A 1 297 ? 20.069 18.657 11.636 1.00 40.91 297 SER A CA 1
ATOM 2351 C C . SER A 1 297 ? 19.145 17.521 11.241 1.00 40.91 297 SER A C 1
ATOM 2353 O O . SER A 1 297 ? 19.528 16.356 11.143 1.00 40.91 297 SER A O 1
ATOM 2355 N N . TRP A 1 298 ? 17.876 17.860 11.049 1.00 44.72 298 TRP A N 1
ATOM 2356 C CA . TRP A 1 298 ? 16.794 16.960 10.658 1.00 44.72 298 TRP A CA 1
ATOM 2357 C C . TRP A 1 298 ? 17.021 16.315 9.263 1.00 44.72 298 TRP A C 1
ATOM 2359 O O . TRP A 1 298 ? 16.130 15.653 8.738 1.00 44.72 298 TRP A O 1
ATOM 2369 N N . GLN A 1 299 ? 18.234 16.478 8.701 1.00 38.12 299 GLN A N 1
ATOM 2370 C CA . GLN A 1 299 ? 18.779 16.286 7.342 1.00 38.12 299 GLN A CA 1
ATOM 2371 C C . GLN A 1 299 ? 18.787 14.857 6.789 1.00 38.12 299 GLN A C 1
ATOM 2373 O O . GLN A 1 299 ? 19.247 14.634 5.677 1.00 38.12 299 GLN A O 1
ATOM 2378 N N . SER A 1 300 ? 18.255 13.868 7.504 1.00 42.84 300 SER A N 1
ATOM 2379 C CA . SER A 1 300 ? 17.926 12.578 6.888 1.00 42.84 300 SER A CA 1
ATOM 2380 C C . SER A 1 300 ? 16.953 11.806 7.771 1.00 42.84 300 SER A C 1
ATOM 2382 O O . SER A 1 300 ? 17.364 11.201 8.764 1.00 42.84 300 SER A O 1
ATOM 2384 N N . PHE A 1 301 ? 15.669 11.818 7.425 1.00 58.03 301 PHE A N 1
ATOM 2385 C CA . PHE A 1 301 ? 14.639 11.151 8.216 1.00 58.03 301 PHE A CA 1
ATOM 2386 C C . PHE A 1 301 ? 14.236 9.806 7.587 1.00 58.03 301 PHE A C 1
ATOM 2388 O O . PHE A 1 301 ? 13.648 9.749 6.506 1.00 58.03 301 PHE A O 1
ATOM 2395 N N . GLY A 1 302 ? 14.531 8.709 8.289 1.00 55.25 302 GLY A N 1
ATOM 2396 C CA . GLY A 1 302 ? 14.065 7.358 7.961 1.00 55.25 302 GLY A CA 1
ATOM 2397 C C . GLY A 1 302 ? 15.151 6.393 7.477 1.00 55.25 302 GLY A C 1
ATOM 2398 O O . GLY A 1 302 ? 16.143 6.781 6.858 1.00 55.25 302 GLY A O 1
ATOM 2399 N N . MET A 1 303 ? 14.935 5.105 7.751 1.00 69.81 303 MET A N 1
ATOM 2400 C CA . MET A 1 303 ? 15.816 4.033 7.287 1.00 69.81 303 MET A CA 1
ATOM 2401 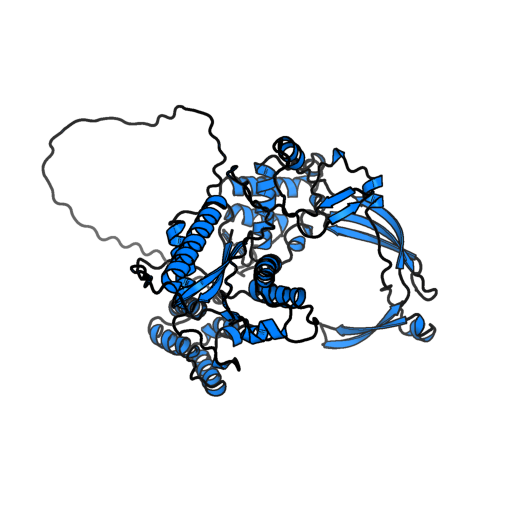C C . MET A 1 303 ? 15.660 3.846 5.762 1.00 69.81 303 MET A C 1
ATOM 2403 O O . MET A 1 303 ? 14.533 3.889 5.262 1.00 69.81 303 MET A O 1
ATOM 2407 N N . PRO A 1 304 ? 16.753 3.642 4.999 1.00 66.12 304 PRO A N 1
ATOM 2408 C CA . PRO A 1 304 ? 16.688 3.328 3.570 1.00 66.12 304 PRO A CA 1
ATOM 2409 C C . PRO A 1 304 ? 15.895 2.049 3.307 1.00 66.12 304 PRO A C 1
ATOM 2411 O O . PRO A 1 304 ? 16.028 1.092 4.066 1.00 66.12 304 PRO A O 1
ATOM 2414 N N . TRP A 1 305 ? 15.107 2.016 2.233 1.00 55.53 305 TRP A N 1
ATOM 2415 C CA . TRP A 1 305 ? 14.283 0.856 1.892 1.00 55.53 305 TRP A CA 1
ATOM 2416 C C . TRP A 1 305 ? 15.122 -0.373 1.522 1.00 55.53 305 TRP A C 1
ATOM 2418 O O . TRP A 1 305 ? 16.182 -0.251 0.904 1.00 55.53 305 TRP A O 1
ATOM 2428 N N . GLY A 1 306 ? 14.610 -1.553 1.877 1.00 62.09 306 GLY A N 1
ATOM 2429 C CA . GLY A 1 306 ? 15.269 -2.831 1.638 1.00 62.09 306 GLY A CA 1
ATOM 2430 C C . GLY A 1 306 ? 16.386 -3.125 2.641 1.00 62.09 306 GLY A C 1
ATOM 2431 O O . GLY A 1 306 ? 17.014 -2.234 3.216 1.00 62.09 306 GLY A O 1
ATOM 2432 N N . PHE A 1 307 ? 16.621 -4.413 2.869 1.00 76.62 307 PHE A N 1
ATOM 2433 C CA . PHE A 1 307 ? 17.612 -4.884 3.821 1.00 76.62 307 PHE A CA 1
ATOM 2434 C C . PHE A 1 307 ? 18.222 -6.201 3.340 1.00 76.62 307 PHE A C 1
ATOM 2436 O O . PHE A 1 307 ? 17.542 -7.209 3.165 1.00 76.62 307 PHE A O 1
ATOM 2443 N N . SER A 1 308 ? 19.534 -6.159 3.136 1.00 75.56 308 SER A N 1
ATOM 2444 C CA . SER A 1 308 ? 20.387 -7.330 2.986 1.00 75.56 308 SER A CA 1
ATOM 2445 C C . SER A 1 308 ? 21.608 -7.091 3.859 1.00 75.56 308 SER A C 1
ATOM 2447 O O . SER A 1 308 ? 22.280 -6.061 3.727 1.00 75.56 308 SER A O 1
ATOM 2449 N N . HIS A 1 309 ? 21.873 -8.008 4.780 1.00 82.50 309 HIS A N 1
ATOM 2450 C CA . HIS A 1 309 ? 23.069 -7.966 5.609 1.00 82.50 309 HIS A CA 1
ATOM 2451 C C . HIS A 1 309 ? 23.501 -9.378 5.957 1.00 82.50 309 HIS A C 1
ATOM 2453 O O . HIS A 1 309 ? 22.695 -10.163 6.451 1.00 82.50 309 HIS A O 1
ATOM 2459 N N . GLU A 1 310 ? 24.775 -9.665 5.695 1.00 84.75 310 GLU A N 1
ATOM 2460 C CA . GLU A 1 310 ? 25.349 -11.003 5.823 1.00 84.75 310 GLU A CA 1
ATOM 2461 C C . GLU A 1 310 ? 24.527 -12.039 5.036 1.00 84.75 310 GLU A C 1
ATOM 2463 O O . GLU A 1 310 ? 24.357 -11.907 3.824 1.00 84.75 310 GLU A O 1
ATOM 2468 N N . ASP A 1 311 ? 24.024 -13.055 5.722 1.00 81.62 311 ASP A N 1
ATOM 2469 C CA . ASP A 1 311 ? 23.229 -14.167 5.211 1.00 81.62 311 ASP A CA 1
ATOM 2470 C C . ASP A 1 311 ? 21.714 -13.917 5.259 1.00 81.62 311 ASP A C 1
ATOM 2472 O O . ASP A 1 311 ? 20.938 -14.752 4.793 1.00 81.62 311 ASP A O 1
ATOM 2476 N N . LEU A 1 312 ? 21.282 -12.766 5.779 1.00 82.44 312 LEU A N 1
ATOM 2477 C CA . LEU A 1 312 ? 19.876 -12.435 5.943 1.00 82.44 312 LEU A CA 1
ATOM 2478 C C . LEU A 1 312 ? 19.412 -11.457 4.853 1.00 82.44 312 LEU A C 1
ATOM 2480 O O . LEU A 1 312 ? 19.863 -10.307 4.770 1.00 82.44 312 LEU A O 1
ATOM 2484 N N . GLN A 1 313 ? 18.470 -11.916 4.029 1.00 80.00 313 GLN A N 1
ATOM 2485 C CA . GLN A 1 313 ? 17.721 -11.088 3.087 1.00 80.00 313 GLN A CA 1
ATOM 2486 C C . GLN A 1 313 ? 16.254 -11.063 3.494 1.00 80.00 313 GLN A C 1
ATOM 2488 O O . GLN A 1 313 ? 15.623 -12.114 3.619 1.00 80.00 313 GLN A O 1
ATOM 2493 N N . VAL A 1 314 ? 15.715 -9.859 3.691 1.00 76.56 314 VAL A N 1
ATOM 2494 C CA . VAL A 1 314 ? 14.332 -9.689 4.140 1.00 76.56 314 VAL A CA 1
ATOM 2495 C C . VAL A 1 314 ? 13.608 -8.669 3.279 1.00 76.56 314 VAL A C 1
ATOM 2497 O O . VAL A 1 314 ? 14.130 -7.586 3.004 1.00 76.56 314 VAL A O 1
ATOM 2500 N N . THR A 1 315 ? 12.381 -8.996 2.886 1.00 75.00 315 THR A N 1
ATOM 2501 C CA . THR A 1 315 ? 11.455 -8.070 2.222 1.00 75.00 315 THR A CA 1
ATOM 2502 C C . THR A 1 315 ? 10.347 -7.618 3.160 1.00 75.00 315 THR A C 1
ATOM 2504 O O . THR A 1 315 ? 10.117 -8.213 4.211 1.00 75.00 315 THR A O 1
ATOM 2507 N N . ASN A 1 316 ? 9.620 -6.572 2.755 1.00 69.81 316 ASN A N 1
ATOM 2508 C CA . ASN A 1 316 ? 8.450 -6.064 3.479 1.00 69.81 316 ASN A CA 1
ATOM 2509 C C . ASN A 1 316 ? 8.783 -5.578 4.901 1.00 69.81 316 ASN A C 1
ATOM 2511 O O . ASN A 1 316 ? 7.999 -5.728 5.826 1.00 69.81 316 ASN A O 1
ATOM 2515 N N . THR A 1 317 ? 9.944 -4.937 5.074 1.00 77.81 317 THR A N 1
ATOM 2516 C CA . THR A 1 317 ? 10.450 -4.440 6.368 1.00 77.81 317 THR A CA 1
ATOM 2517 C C . THR A 1 317 ? 9.680 -3.239 6.925 1.00 77.81 317 THR A C 1
ATOM 2519 O O . THR A 1 317 ? 10.121 -2.634 7.893 1.00 77.81 317 THR A O 1
ATOM 2522 N N . CYS A 1 318 ? 8.551 -2.852 6.331 1.00 69.69 318 CYS A N 1
ATOM 2523 C CA . CYS A 1 318 ? 7.856 -1.602 6.631 1.00 69.69 318 CYS A CA 1
ATOM 2524 C C . CYS A 1 318 ? 7.443 -1.506 8.105 1.00 69.69 318 CYS A C 1
ATOM 2526 O O . CYS A 1 318 ? 7.745 -0.507 8.749 1.00 69.69 318 CYS A O 1
ATOM 2528 N N . ALA A 1 319 ? 6.808 -2.552 8.644 1.00 68.31 319 ALA A N 1
ATOM 2529 C CA . ALA A 1 319 ? 6.389 -2.588 10.046 1.00 68.31 319 ALA A CA 1
ATOM 2530 C C . ALA A 1 319 ? 7.590 -2.498 11.004 1.00 68.31 319 ALA A C 1
ATOM 2532 O O . ALA A 1 319 ? 7.567 -1.732 11.970 1.00 68.31 319 ALA A O 1
ATOM 2533 N N . LEU A 1 320 ? 8.669 -3.222 10.694 1.00 81.94 320 LEU A N 1
ATOM 2534 C CA . LEU A 1 320 ? 9.923 -3.162 11.442 1.00 81.94 320 LEU A CA 1
ATOM 2535 C C . LEU A 1 320 ? 10.527 -1.750 11.420 1.00 81.94 320 LEU A C 1
ATOM 2537 O O . LEU A 1 320 ? 10.804 -1.178 12.470 1.00 81.94 320 LEU A O 1
ATOM 2541 N N . ASP A 1 321 ? 10.696 -1.173 10.232 1.00 80.88 321 ASP A N 1
ATOM 2542 C CA . ASP A 1 321 ? 11.323 0.133 10.030 1.00 80.88 321 ASP A CA 1
ATOM 2543 C C . ASP A 1 321 ? 10.541 1.250 10.721 1.00 80.88 321 ASP A C 1
ATOM 2545 O O . ASP A 1 321 ? 11.133 2.091 11.398 1.00 80.88 321 ASP A O 1
ATOM 2549 N N . THR A 1 322 ? 9.212 1.247 10.588 1.00 70.06 322 THR A N 1
ATOM 2550 C CA . THR A 1 322 ? 8.336 2.209 11.266 1.00 70.06 322 THR A CA 1
ATOM 2551 C C . THR A 1 322 ? 8.522 2.129 12.778 1.00 70.06 322 THR A C 1
ATOM 2553 O O . THR A 1 322 ? 8.667 3.161 13.434 1.00 70.06 322 THR A O 1
ATOM 2556 N N . THR A 1 323 ? 8.595 0.919 13.331 1.00 73.75 323 THR A N 1
ATOM 2557 C CA . THR A 1 323 ? 8.668 0.749 14.782 1.00 73.75 323 THR A CA 1
ATOM 2558 C C . THR A 1 323 ? 10.046 1.084 15.343 1.00 73.75 323 THR A C 1
ATOM 2560 O O . THR A 1 323 ? 10.154 1.804 16.337 1.00 73.75 323 THR A O 1
ATOM 2563 N N . LEU A 1 324 ? 11.116 0.645 14.679 1.00 82.81 324 LEU A N 1
ATOM 2564 C CA . LEU A 1 324 ? 12.481 1.004 15.057 1.00 82.81 324 LEU A CA 1
ATOM 2565 C C . LEU A 1 324 ? 12.709 2.515 14.992 1.00 82.81 324 LEU A C 1
ATOM 2567 O O . LEU A 1 324 ? 13.317 3.086 15.897 1.00 82.81 324 LEU A O 1
ATOM 2571 N N . MET A 1 325 ? 12.186 3.178 13.959 1.00 76.75 325 MET A N 1
ATOM 2572 C CA . MET A 1 325 ? 12.271 4.632 13.865 1.00 76.75 325 MET A CA 1
ATOM 2573 C C . MET A 1 325 ? 11.447 5.328 14.947 1.00 76.75 325 MET A C 1
ATOM 2575 O O . MET A 1 325 ? 11.933 6.302 15.514 1.00 76.75 325 MET A O 1
ATOM 2579 N N . ALA A 1 326 ? 10.257 4.823 15.290 1.00 71.81 326 ALA A N 1
ATOM 2580 C CA . ALA A 1 326 ? 9.477 5.359 16.404 1.00 71.81 326 ALA A CA 1
ATOM 2581 C C . ALA A 1 326 ? 10.291 5.333 17.708 1.00 71.81 326 ALA A C 1
ATOM 2583 O O . ALA A 1 326 ? 10.460 6.371 18.345 1.00 71.81 326 ALA A O 1
ATOM 2584 N N . TRP A 1 327 ? 10.897 4.194 18.054 1.00 75.12 327 TRP A N 1
ATOM 2585 C CA . TRP A 1 327 ? 11.770 4.085 19.231 1.00 75.12 327 TRP A CA 1
ATOM 2586 C C . TRP A 1 327 ? 12.998 4.974 19.173 1.00 75.12 327 TRP A C 1
ATOM 2588 O O . TRP A 1 327 ? 13.391 5.558 20.185 1.00 75.12 327 TRP A O 1
ATOM 2598 N N . TYR A 1 328 ? 13.584 5.116 17.992 1.00 77.94 328 TYR A N 1
ATOM 2599 C CA . TYR A 1 328 ? 14.719 5.998 17.804 1.00 77.94 328 TYR A CA 1
ATOM 2600 C C . TYR A 1 328 ? 14.344 7.441 18.118 1.00 77.94 328 TYR A C 1
ATOM 2602 O O . TYR A 1 328 ? 15.044 8.082 18.898 1.00 77.94 328 TYR A O 1
ATOM 2610 N N . PHE A 1 329 ? 13.211 7.927 17.604 1.00 65.19 329 PHE A N 1
ATOM 2611 C CA . PHE A 1 329 ? 12.722 9.275 17.901 1.00 65.19 329 PHE A CA 1
ATOM 2612 C C . PHE A 1 329 ? 12.442 9.469 19.382 1.00 65.19 329 PHE A C 1
ATOM 2614 O O . PHE A 1 329 ? 12.900 10.441 19.983 1.00 65.19 329 PHE A O 1
ATOM 2621 N N . LEU A 1 330 ? 11.768 8.501 19.989 1.00 67.12 330 LEU A N 1
ATOM 2622 C CA . LEU A 1 330 ? 11.506 8.493 21.420 1.00 67.12 330 LEU A CA 1
ATOM 2623 C C . LEU A 1 330 ? 12.801 8.632 22.244 1.00 67.12 330 LEU A C 1
ATOM 2625 O O . LEU A 1 330 ? 12.847 9.438 23.180 1.00 67.12 330 LEU A O 1
ATOM 2629 N N . ARG A 1 331 ? 13.873 7.928 21.850 1.00 72.75 331 ARG A N 1
ATOM 2630 C CA . ARG A 1 331 ? 15.195 8.002 22.493 1.00 72.75 331 ARG A CA 1
ATOM 2631 C C . ARG A 1 331 ? 15.909 9.330 22.237 1.00 72.75 331 ARG A C 1
ATOM 2633 O O . ARG A 1 331 ? 16.335 9.964 23.200 1.00 72.75 331 ARG A O 1
ATOM 2640 N N . ILE A 1 332 ? 16.072 9.756 20.980 1.00 66.44 332 ILE A N 1
ATOM 2641 C CA . ILE A 1 332 ? 16.911 10.928 20.653 1.00 66.44 332 ILE A CA 1
ATOM 2642 C C . ILE A 1 332 ? 16.331 12.243 21.158 1.00 66.44 332 ILE A C 1
ATOM 2644 O O . ILE A 1 332 ? 17.082 13.165 21.452 1.00 66.44 332 ILE A O 1
ATOM 2648 N N . PHE A 1 333 ? 15.008 12.343 21.293 1.00 58.31 333 PHE A N 1
ATOM 2649 C CA . PHE A 1 333 ? 14.401 13.543 21.860 1.00 58.31 333 PHE A CA 1
ATOM 2650 C C . PHE A 1 333 ? 14.414 13.534 23.394 1.00 58.31 333 PHE A C 1
ATOM 2652 O O . PHE A 1 333 ? 13.843 14.436 24.005 1.00 58.31 333 PHE A O 1
ATOM 2659 N N . HIS A 1 334 ? 15.032 12.522 24.023 1.00 58.09 334 HIS A N 1
ATOM 2660 C CA . HIS A 1 334 ? 14.958 12.266 25.464 1.00 58.09 334 HIS A CA 1
ATOM 2661 C C . HIS A 1 334 ? 13.507 12.255 25.976 1.00 58.09 334 HIS A C 1
ATOM 2663 O O . HIS A 1 334 ? 13.226 12.578 27.131 1.00 58.09 334 HIS A O 1
ATOM 2669 N N . ARG A 1 335 ? 12.561 11.911 25.090 1.00 51.94 335 ARG A N 1
ATOM 2670 C CA . ARG A 1 335 ? 11.120 11.934 25.367 1.00 51.94 335 ARG A CA 1
ATOM 2671 C C . ARG A 1 335 ? 10.604 10.579 25.798 1.00 51.94 335 ARG A C 1
ATOM 2673 O O . ARG A 1 335 ? 9.432 10.488 26.097 1.00 51.94 335 ARG A O 1
ATOM 2680 N N . ALA A 1 336 ? 11.453 9.563 25.850 1.00 53.50 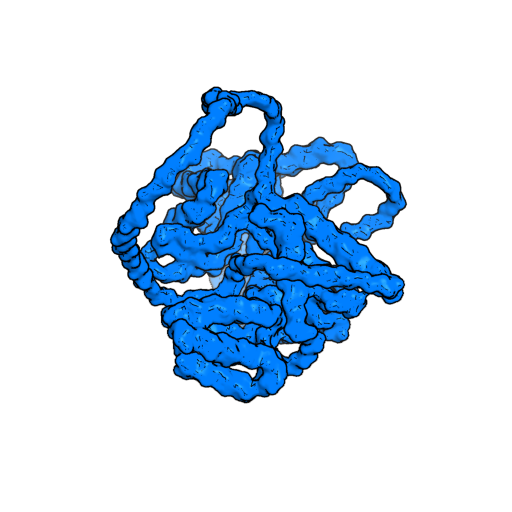336 ALA A N 1
ATOM 2681 C CA . ALA A 1 336 ? 11.162 8.294 26.478 1.00 53.50 336 ALA A CA 1
ATOM 2682 C C . ALA A 1 336 ? 12.386 7.825 27.256 1.00 53.50 336 ALA A C 1
ATOM 2684 O O . ALA A 1 336 ? 13.462 7.635 26.688 1.00 53.50 336 ALA A O 1
ATOM 2685 N N . ALA A 1 337 ? 12.205 7.603 28.552 1.00 54.66 337 ALA A N 1
ATOM 2686 C CA . ALA A 1 337 ? 13.091 6.742 29.311 1.00 54.66 337 ALA A CA 1
ATOM 2687 C C . ALA A 1 337 ? 12.432 5.365 29.379 1.00 54.66 337 ALA A C 1
ATOM 2689 O O . ALA A 1 337 ? 11.260 5.257 29.743 1.00 54.66 337 ALA A O 1
ATOM 2690 N N . LEU A 1 338 ? 13.174 4.317 29.025 1.00 58.03 338 LEU A N 1
ATOM 2691 C CA . LEU A 1 338 ? 12.751 2.963 29.362 1.00 58.03 338 LEU A CA 1
ATOM 2692 C C . LEU A 1 338 ? 12.775 2.843 30.893 1.00 58.03 338 LEU A C 1
ATOM 2694 O O . LEU A 1 338 ? 13.773 3.251 31.495 1.00 58.03 338 LEU A O 1
ATOM 2698 N N . PRO A 1 339 ? 11.712 2.336 31.541 1.00 56.31 339 PRO A N 1
ATOM 2699 C CA . PRO A 1 339 ? 11.700 2.233 32.996 1.00 56.31 339 PRO A CA 1
ATOM 2700 C C . PRO A 1 339 ? 12.874 1.404 33.523 1.00 56.31 339 PRO A C 1
ATOM 2702 O O . PRO A 1 339 ? 13.268 0.403 32.921 1.00 56.31 339 PRO A O 1
ATOM 2705 N N . LEU A 1 340 ? 13.440 1.818 34.658 1.00 56.75 340 LEU A N 1
ATOM 2706 C CA . LEU A 1 340 ? 14.594 1.161 35.288 1.00 56.75 340 LEU A CA 1
ATOM 2707 C C . LEU A 1 340 ? 14.322 -0.319 35.586 1.00 56.75 340 LEU A C 1
ATOM 2709 O O . LEU A 1 340 ? 15.225 -1.146 35.543 1.00 56.75 340 LEU A O 1
ATOM 2713 N N . GLU A 1 341 ? 13.068 -0.674 35.825 1.00 55.59 341 GLU A N 1
ATOM 2714 C CA . GLU A 1 341 ? 12.612 -2.033 36.091 1.00 55.59 341 GLU A CA 1
ATOM 2715 C C . GLU A 1 341 ? 12.622 -2.913 34.828 1.00 55.59 341 GLU A C 1
ATOM 2717 O O . GLU A 1 341 ? 12.865 -4.116 34.921 1.00 55.59 341 GLU A O 1
ATOM 2722 N N . VAL A 1 342 ? 12.419 -2.319 33.644 1.00 56.19 342 VAL A N 1
ATOM 2723 C CA . VAL A 1 342 ? 12.590 -2.993 32.341 1.00 56.19 342 VAL A CA 1
ATOM 2724 C C . VAL A 1 342 ? 14.063 -3.290 32.092 1.00 56.19 342 VAL A C 1
ATOM 2726 O O . VAL A 1 342 ? 14.405 -4.387 31.654 1.00 56.19 342 VAL A O 1
ATOM 2729 N N . LEU A 1 343 ? 14.925 -2.335 32.448 1.00 55.31 343 LEU A N 1
ATOM 2730 C CA . LEU A 1 343 ? 16.379 -2.470 32.385 1.00 55.31 343 LEU A CA 1
ATOM 2731 C C . LEU A 1 343 ? 16.911 -3.511 33.392 1.00 55.31 343 LEU A C 1
ATOM 2733 O O . LEU A 1 343 ? 17.914 -4.163 33.122 1.00 55.31 343 LEU A O 1
ATOM 2737 N N . ALA A 1 344 ? 16.234 -3.700 34.532 1.00 53.72 344 ALA A N 1
ATOM 2738 C CA . ALA A 1 344 ? 16.697 -4.545 35.639 1.00 53.72 344 ALA A CA 1
ATOM 2739 C C . ALA A 1 344 ? 16.114 -5.978 35.681 1.00 53.72 344 ALA A C 1
ATOM 2741 O O . ALA A 1 344 ? 16.591 -6.806 36.458 1.00 53.72 344 ALA A O 1
ATOM 2742 N N . GLY A 1 345 ? 15.080 -6.305 34.896 1.00 57.31 345 GLY A N 1
ATOM 2743 C CA . GLY A 1 345 ? 14.457 -7.638 34.907 1.00 57.31 345 GLY A CA 1
ATOM 2744 C C . GLY A 1 345 ? 15.266 -8.705 34.150 1.00 57.31 345 GLY A C 1
ATOM 2745 O O . GLY A 1 345 ? 15.732 -8.448 33.049 1.00 57.31 345 GLY A O 1
ATOM 2746 N N . ALA A 1 346 ? 15.356 -9.940 34.665 1.00 52.69 346 ALA A N 1
ATOM 2747 C CA . ALA A 1 346 ? 16.201 -11.018 34.107 1.00 52.69 346 ALA A CA 1
ATOM 2748 C C . ALA A 1 346 ? 15.948 -11.379 32.621 1.00 52.69 346 ALA A C 1
ATOM 2750 O O . ALA A 1 346 ? 16.880 -11.770 31.927 1.00 52.69 346 ALA A O 1
ATOM 2751 N N . ASN A 1 347 ? 14.715 -11.212 32.121 1.00 52.97 347 ASN A N 1
ATOM 2752 C CA . ASN A 1 347 ? 14.376 -11.345 30.691 1.00 52.97 347 ASN A CA 1
ATOM 2753 C C . ASN A 1 347 ? 14.132 -9.987 29.999 1.00 52.97 347 ASN A C 1
ATOM 2755 O O . ASN A 1 347 ? 14.156 -9.907 28.774 1.00 52.97 347 ASN A O 1
ATOM 2759 N N . GLY A 1 348 ? 13.890 -8.923 30.775 1.00 57.03 348 GLY A N 1
ATOM 2760 C CA . GLY A 1 348 ? 13.690 -7.559 30.273 1.00 57.03 348 GLY A CA 1
ATOM 2761 C C . GLY A 1 348 ? 15.000 -6.882 29.873 1.00 57.03 348 GLY A C 1
ATOM 2762 O O . GLY A 1 348 ? 15.011 -6.136 28.894 1.00 57.03 348 GLY A O 1
ATOM 2763 N N . SER A 1 349 ? 16.107 -7.218 30.549 1.00 66.44 349 SER A N 1
ATOM 2764 C CA . SER A 1 349 ? 17.427 -6.663 30.252 1.00 66.44 349 SER A CA 1
ATOM 2765 C C . SER A 1 349 ? 17.835 -7.015 28.827 1.00 66.44 349 SER A C 1
ATOM 2767 O O . SER A 1 349 ? 18.123 -6.111 28.064 1.00 66.44 349 SER A O 1
ATOM 2769 N N . ARG A 1 350 ? 17.728 -8.284 28.397 1.00 79.62 350 ARG A N 1
ATOM 2770 C CA . ARG A 1 350 ? 18.202 -8.694 27.064 1.00 79.62 350 ARG A CA 1
ATOM 2771 C C . ARG A 1 350 ? 17.491 -7.959 25.926 1.00 79.62 350 ARG A C 1
ATOM 2773 O O . ARG A 1 350 ? 18.160 -7.424 25.049 1.00 79.62 350 ARG A O 1
ATOM 2780 N N . VAL A 1 351 ? 16.156 -7.928 25.923 1.00 77.50 351 VAL A N 1
ATOM 2781 C CA . VAL A 1 351 ? 15.386 -7.237 24.867 1.00 77.50 351 VAL A CA 1
ATOM 2782 C C . VAL A 1 351 ? 15.698 -5.743 24.864 1.00 77.50 351 VAL A C 1
ATOM 2784 O O . VAL A 1 351 ? 15.827 -5.131 23.805 1.00 77.50 351 VAL A O 1
ATOM 2787 N N . THR A 1 352 ? 15.884 -5.165 26.046 1.00 74.62 352 THR A N 1
ATOM 2788 C CA . THR A 1 352 ? 16.226 -3.753 26.194 1.00 74.62 352 THR A CA 1
ATOM 2789 C C . THR A 1 352 ? 17.645 -3.445 25.742 1.00 74.62 352 THR A C 1
ATOM 2791 O O . THR A 1 352 ? 17.854 -2.469 25.031 1.00 74.62 352 THR A O 1
ATOM 2794 N N . ASP A 1 353 ? 18.608 -4.291 26.089 1.00 82.94 353 ASP A N 1
ATOM 2795 C CA . ASP A 1 353 ? 20.000 -4.195 25.663 1.00 82.94 353 ASP A CA 1
ATOM 2796 C C . ASP A 1 353 ? 20.083 -4.286 24.138 1.00 82.94 353 ASP A C 1
ATOM 2798 O O . ASP A 1 353 ? 20.796 -3.508 23.504 1.00 82.94 353 ASP A O 1
ATOM 2802 N N . ILE A 1 354 ? 19.301 -5.187 23.533 1.00 88.69 354 ILE A N 1
ATOM 2803 C CA . ILE A 1 354 ? 19.170 -5.296 22.080 1.00 88.69 354 ILE A CA 1
ATOM 2804 C C . ILE A 1 354 ? 18.550 -4.026 21.496 1.00 88.69 354 ILE A C 1
ATOM 2806 O O . ILE A 1 354 ? 19.107 -3.466 20.556 1.00 88.69 354 ILE A O 1
ATOM 2810 N N . LEU A 1 355 ? 17.438 -3.530 22.047 1.00 85.25 355 LEU A N 1
ATOM 2811 C CA . LEU A 1 355 ? 16.810 -2.292 21.581 1.00 85.25 355 LEU A CA 1
ATOM 2812 C C . LEU A 1 355 ? 17.792 -1.114 21.667 1.00 85.25 355 LEU A C 1
ATOM 2814 O O . LEU A 1 355 ? 17.931 -0.360 20.707 1.00 85.25 355 LEU A O 1
ATOM 2818 N N . CYS A 1 356 ? 18.533 -0.986 22.768 1.00 85.12 356 CYS A N 1
ATOM 2819 C CA . CYS A 1 356 ? 19.566 0.028 22.954 1.00 85.12 356 CYS A CA 1
ATOM 2820 C C . CYS A 1 356 ? 20.673 -0.078 21.899 1.00 85.12 356 CYS A C 1
ATOM 2822 O O . CYS A 1 356 ? 21.010 0.935 21.282 1.00 85.12 356 CYS A O 1
ATOM 2824 N N . GLN A 1 357 ? 21.179 -1.286 21.638 1.00 91.75 357 GLN A N 1
ATOM 2825 C CA . GLN A 1 357 ? 22.157 -1.532 20.578 1.00 91.75 357 GLN A CA 1
ATOM 2826 C C . GLN A 1 357 ? 21.598 -1.158 19.201 1.00 91.75 357 GLN A C 1
ATOM 2828 O O . GLN A 1 357 ? 22.256 -0.463 18.430 1.00 91.75 357 GLN A O 1
ATOM 2833 N N . VAL A 1 358 ? 20.368 -1.568 18.887 1.00 91.69 358 VAL A N 1
ATOM 2834 C CA . VAL A 1 358 ? 19.703 -1.248 17.616 1.00 91.69 358 VAL A CA 1
ATOM 2835 C C . VAL A 1 358 ? 19.562 0.262 17.449 1.00 91.69 358 VAL A C 1
ATOM 2837 O O . VAL A 1 358 ? 19.908 0.792 16.396 1.00 91.69 358 VAL A O 1
ATOM 2840 N N . MET A 1 359 ? 19.149 0.978 18.493 1.00 90.00 359 MET A N 1
ATOM 2841 C CA . MET A 1 359 ? 19.048 2.436 18.469 1.00 90.00 359 MET A CA 1
ATOM 2842 C C . MET A 1 359 ? 20.408 3.126 18.269 1.00 90.00 359 MET A C 1
ATOM 2844 O O . MET A 1 359 ? 20.484 4.102 17.528 1.00 90.00 359 MET A O 1
ATOM 2848 N N . GLU A 1 360 ? 21.492 2.612 18.859 1.00 89.62 360 GLU A N 1
ATOM 2849 C CA . GLU A 1 360 ? 22.856 3.116 18.618 1.00 89.62 360 GLU A CA 1
ATOM 2850 C C . GLU A 1 360 ? 23.295 2.897 17.170 1.00 89.62 360 GLU A C 1
ATOM 2852 O O . GLU A 1 360 ? 23.900 3.776 16.556 1.00 89.62 360 GLU A O 1
ATOM 2857 N N . LYS A 1 361 ? 22.937 1.750 16.582 1.00 93.81 361 LYS A N 1
ATOM 2858 C CA . LYS A 1 361 ? 23.183 1.469 15.162 1.00 93.81 361 LYS A CA 1
ATOM 2859 C C . LYS A 1 361 ? 22.396 2.390 14.242 1.00 93.81 361 LYS A C 1
ATOM 2861 O O . LYS A 1 361 ? 22.951 2.876 13.260 1.00 93.81 361 LYS A O 1
ATOM 2866 N N . ILE A 1 362 ? 21.145 2.685 14.575 1.00 89.00 362 ILE A N 1
ATOM 2867 C CA . ILE A 1 362 ? 20.321 3.669 13.862 1.00 89.00 362 ILE A CA 1
ATOM 2868 C C . ILE A 1 362 ? 20.955 5.064 13.972 1.00 89.00 362 ILE A C 1
ATOM 2870 O O . ILE A 1 362 ? 21.138 5.728 12.953 1.00 89.00 362 ILE A O 1
ATOM 2874 N N . GLN A 1 363 ? 21.404 5.473 15.163 1.00 85.06 363 GLN A N 1
ATOM 2875 C CA . GLN A 1 363 ? 22.094 6.752 15.371 1.00 85.06 363 GLN A CA 1
ATOM 2876 C C . GLN A 1 363 ? 23.386 6.868 14.548 1.00 85.06 363 GLN A C 1
ATOM 2878 O O . GLN A 1 363 ? 23.640 7.897 13.923 1.00 85.06 363 GLN A O 1
ATOM 2883 N N . ALA A 1 364 ? 24.169 5.787 14.479 1.00 88.12 364 ALA A N 1
ATOM 2884 C CA . ALA A 1 364 ? 25.380 5.685 13.664 1.00 88.12 364 ALA A CA 1
ATOM 2885 C C . ALA A 1 364 ? 25.104 5.538 12.153 1.00 88.12 364 ALA A C 1
ATOM 2887 O O . ALA A 1 364 ? 26.036 5.394 11.363 1.00 88.12 364 ALA A O 1
ATOM 2888 N N . ARG A 1 365 ? 23.831 5.568 11.728 1.00 85.25 365 ARG A N 1
ATOM 2889 C CA . ARG A 1 365 ? 23.380 5.338 10.345 1.00 85.25 365 ARG A CA 1
ATOM 2890 C C . ARG A 1 365 ? 23.736 3.946 9.794 1.00 85.25 365 ARG A C 1
ATOM 2892 O O . ARG A 1 365 ? 23.718 3.728 8.582 1.00 85.25 365 ARG A O 1
ATOM 2899 N N . GLU A 1 366 ? 23.994 2.978 10.669 1.00 90.19 366 GLU A N 1
ATOM 2900 C CA . GLU A 1 366 ? 24.210 1.558 10.364 1.00 90.19 366 GLU A CA 1
ATOM 2901 C C . GLU A 1 366 ? 22.859 0.807 10.260 1.00 90.19 366 GLU A C 1
ATOM 2903 O O . GLU A 1 366 ? 22.636 -0.213 10.915 1.00 90.19 366 GLU A O 1
ATOM 2908 N N . TRP A 1 367 ? 21.928 1.307 9.435 1.00 87.75 367 TRP A N 1
ATOM 2909 C CA . TRP A 1 367 ? 20.523 0.853 9.394 1.00 87.75 367 TRP A CA 1
ATOM 2910 C C . TRP A 1 367 ? 20.359 -0.650 9.142 1.00 87.75 367 TRP A C 1
ATOM 2912 O O . TRP A 1 367 ? 19.531 -1.303 9.770 1.00 87.75 367 TRP A O 1
ATOM 2922 N N . ASN A 1 368 ? 21.163 -1.214 8.236 1.00 88.94 368 ASN A N 1
ATOM 2923 C CA . ASN A 1 368 ? 21.099 -2.641 7.929 1.00 88.94 368 ASN A CA 1
ATOM 2924 C C . ASN A 1 368 ? 21.525 -3.479 9.135 1.00 88.94 368 ASN A C 1
ATOM 2926 O O . ASN A 1 368 ? 20.848 -4.434 9.488 1.00 88.94 368 ASN A O 1
ATOM 2930 N N . LYS A 1 369 ? 22.588 -3.078 9.834 1.00 92.25 369 LYS A N 1
ATOM 2931 C CA . LYS A 1 369 ? 23.024 -3.786 11.037 1.00 92.25 369 LYS A CA 1
ATOM 2932 C C . LYS A 1 369 ? 21.979 -3.701 12.148 1.00 92.25 369 LYS A C 1
ATOM 2934 O O . LYS A 1 369 ? 21.725 -4.697 12.811 1.00 92.25 369 LYS A O 1
ATOM 2939 N N . ALA A 1 370 ? 21.333 -2.545 12.307 1.00 92.75 370 ALA A N 1
ATOM 2940 C CA . ALA A 1 370 ? 20.229 -2.369 13.247 1.00 92.75 370 ALA A CA 1
ATOM 2941 C C . ALA A 1 370 ? 19.085 -3.371 12.991 1.00 92.75 370 ALA A C 1
ATOM 2943 O O . ALA A 1 370 ? 18.659 -4.070 13.909 1.00 92.75 370 ALA A O 1
ATOM 2944 N N . ARG A 1 371 ? 18.641 -3.503 11.732 1.00 89.75 371 ARG A N 1
ATOM 2945 C CA . ARG A 1 371 ? 17.619 -4.489 11.335 1.00 89.75 371 ARG A CA 1
ATOM 2946 C C . ARG A 1 371 ? 18.072 -5.916 11.570 1.00 89.75 371 ARG A C 1
ATOM 2948 O O . ARG A 1 371 ? 17.314 -6.703 12.114 1.00 89.75 371 ARG A O 1
ATOM 2955 N N . TRP A 1 372 ? 19.301 -6.237 11.175 1.00 91.69 372 TRP A N 1
ATOM 2956 C CA . TRP A 1 372 ? 19.859 -7.575 11.331 1.00 91.69 372 TRP A CA 1
ATOM 2957 C C . TRP A 1 372 ? 19.866 -8.015 12.794 1.00 91.69 372 TRP A C 1
ATOM 2959 O O . TRP A 1 372 ? 19.386 -9.104 13.097 1.00 91.69 372 TRP A O 1
ATOM 2969 N N . ILE A 1 373 ? 20.328 -7.142 13.700 1.00 92.75 373 ILE A N 1
ATOM 2970 C CA . ILE A 1 373 ? 20.308 -7.399 15.144 1.00 92.75 373 ILE A CA 1
ATOM 2971 C C . ILE A 1 373 ? 18.871 -7.675 15.603 1.00 92.75 373 ILE A C 1
ATOM 2973 O O . ILE A 1 373 ? 18.636 -8.677 16.270 1.00 92.75 373 ILE A O 1
ATOM 2977 N N . TRP A 1 374 ? 17.903 -6.836 15.217 1.00 91.06 374 TRP A N 1
ATOM 2978 C CA . TRP A 1 374 ? 16.503 -7.030 15.607 1.00 91.06 374 TRP A CA 1
ATOM 2979 C C . TRP A 1 374 ? 15.926 -8.352 15.086 1.00 91.06 374 TRP A C 1
ATOM 2981 O O . TRP A 1 374 ? 15.405 -9.157 15.854 1.00 91.06 374 TRP A O 1
ATOM 2991 N N . CYS A 1 375 ? 16.057 -8.611 13.785 1.00 89.75 375 CYS A N 1
ATOM 2992 C CA . CYS A 1 375 ? 15.538 -9.818 13.149 1.00 89.75 375 CYS A CA 1
ATOM 2993 C C . CYS A 1 375 ? 16.118 -11.094 13.767 1.00 89.75 375 CYS A C 1
ATOM 2995 O O . CYS A 1 375 ? 15.392 -12.056 14.002 1.00 89.75 375 CYS A O 1
ATOM 2997 N N . LYS A 1 376 ? 17.421 -11.103 14.050 1.00 89.62 376 LYS A N 1
ATOM 2998 C CA . LYS A 1 376 ? 18.112 -12.274 14.587 1.00 89.62 376 LYS A CA 1
ATOM 2999 C C . LYS A 1 376 ? 17.832 -12.485 16.072 1.00 89.62 376 LYS A C 1
ATOM 3001 O O . LYS A 1 376 ? 17.522 -13.596 16.498 1.00 89.62 376 LYS A O 1
ATOM 3006 N N . GLU A 1 377 ? 17.963 -11.428 16.866 1.00 90.00 377 GLU A N 1
ATOM 3007 C CA . GLU A 1 377 ? 17.956 -11.543 18.324 1.00 90.00 377 GLU A CA 1
ATOM 3008 C C . GLU A 1 377 ? 16.552 -11.481 18.928 1.00 90.00 377 GLU A C 1
ATOM 3010 O O . GLU A 1 377 ? 16.333 -12.085 19.977 1.00 90.00 377 GLU A O 1
ATOM 3015 N N . ILE A 1 378 ? 15.619 -10.776 18.278 1.00 87.00 378 ILE A N 1
ATOM 3016 C CA . ILE A 1 378 ? 14.244 -10.596 18.760 1.00 87.00 378 ILE A CA 1
ATOM 3017 C C . ILE A 1 378 ? 13.265 -11.467 17.981 1.00 87.00 378 ILE A C 1
ATOM 3019 O O . ILE A 1 378 ? 12.537 -12.245 18.582 1.00 87.00 378 ILE A O 1
ATOM 3023 N N . LEU A 1 379 ? 13.271 -11.376 16.648 1.00 86.44 379 LEU A N 1
ATOM 3024 C CA . LEU A 1 379 ? 12.330 -12.138 15.814 1.00 86.44 379 LEU A CA 1
ATOM 3025 C C . LEU A 1 379 ? 12.773 -13.587 15.579 1.00 86.44 379 LEU A C 1
ATOM 3027 O O . LEU A 1 379 ? 12.048 -14.357 14.955 1.00 86.44 379 LEU A O 1
ATOM 3031 N N . HIS A 1 380 ? 13.970 -13.952 16.049 1.00 86.75 380 HIS A N 1
ATOM 3032 C CA . HIS A 1 380 ? 14.563 -15.280 15.884 1.00 86.75 380 HIS A CA 1
ATOM 3033 C C . HIS A 1 380 ? 14.540 -15.785 14.437 1.00 86.75 380 HIS A C 1
ATOM 3035 O O . HIS A 1 380 ? 14.449 -16.987 14.181 1.00 86.75 380 HIS A O 1
ATOM 3041 N N . LEU A 1 381 ? 14.651 -14.859 13.481 1.00 85.69 381 LEU A N 1
ATOM 3042 C CA . LEU A 1 381 ? 14.726 -15.189 12.071 1.00 85.69 381 LEU A CA 1
ATOM 3043 C C . LEU A 1 381 ? 16.033 -15.934 11.815 1.00 85.69 381 LEU A C 1
ATOM 3045 O O . LEU A 1 381 ? 17.132 -15.392 11.961 1.00 85.69 381 LEU A O 1
ATOM 3049 N N . GLY A 1 382 ? 15.896 -17.221 11.499 1.00 72.06 382 GLY A N 1
ATOM 3050 C CA . GLY A 1 382 ? 17.023 -18.112 11.283 1.00 72.06 382 GLY A CA 1
ATOM 3051 C C . GLY A 1 382 ? 17.836 -17.695 10.064 1.00 72.06 382 GLY A C 1
ATOM 3052 O O . GLY A 1 382 ? 17.290 -17.280 9.045 1.00 72.06 382 GLY A O 1
ATOM 3053 N N . THR A 1 383 ? 19.147 -17.903 10.140 1.00 67.19 383 THR A N 1
ATOM 3054 C CA . THR A 1 383 ? 20.072 -17.811 9.000 1.00 67.19 383 THR A CA 1
ATOM 3055 C C . THR A 1 383 ? 20.037 -19.061 8.115 1.00 67.19 383 THR A C 1
ATOM 3057 O O . THR A 1 383 ? 20.926 -19.299 7.297 1.00 67.19 383 THR A O 1
ATOM 3060 N N . SER A 1 384 ? 19.031 -19.918 8.311 1.00 52.72 384 SER A N 1
ATOM 3061 C CA . SER A 1 384 ? 18.947 -21.245 7.716 1.00 52.72 384 SER A CA 1
ATOM 3062 C C . SER A 1 384 ? 18.641 -21.154 6.222 1.00 52.72 384 SER A C 1
ATOM 3064 O O . SER A 1 384 ? 17.491 -21.270 5.810 1.00 52.72 384 SER A O 1
ATOM 3066 N N . GLY A 1 385 ? 19.703 -20.952 5.440 1.00 56.28 385 GLY A N 1
ATOM 3067 C CA . GLY A 1 385 ? 19.791 -21.167 4.000 1.00 56.28 385 GLY A CA 1
ATOM 3068 C C . GLY A 1 385 ? 18.939 -20.231 3.152 1.00 56.28 385 GLY A C 1
ATOM 3069 O O . GLY A 1 385 ? 17.758 -20.497 3.003 1.00 56.28 385 GLY A O 1
ATOM 3070 N N . GLN A 1 386 ? 19.581 -19.209 2.567 1.00 57.34 386 GLN A N 1
ATOM 3071 C CA . GLN A 1 386 ? 19.276 -18.445 1.331 1.00 57.34 386 GLN A CA 1
ATOM 3072 C C . GLN A 1 386 ? 17.832 -18.016 0.994 1.00 57.34 386 GLN A C 1
ATOM 3074 O O . GLN A 1 386 ? 17.653 -17.279 0.033 1.00 57.34 386 GLN A O 1
ATOM 3079 N N . ASN A 1 387 ? 16.815 -18.378 1.765 1.00 61.62 387 ASN A N 1
ATOM 3080 C CA . ASN A 1 387 ? 15.436 -18.045 1.470 1.00 61.62 387 ASN A CA 1
ATOM 3081 C C . ASN A 1 387 ? 15.165 -16.613 1.918 1.00 61.62 387 ASN A C 1
ATOM 3083 O O . ASN A 1 387 ? 15.296 -16.279 3.097 1.00 61.62 387 ASN A O 1
ATOM 3087 N N . LEU A 1 388 ? 14.756 -15.784 0.962 1.00 67.06 388 LEU A N 1
ATOM 3088 C CA . LEU A 1 388 ? 14.207 -14.457 1.193 1.00 67.06 388 LEU A CA 1
ATOM 3089 C C . LEU A 1 388 ? 13.052 -14.543 2.202 1.00 67.06 388 LEU A C 1
ATOM 3091 O O . LEU A 1 388 ? 11.999 -15.108 1.902 1.00 67.06 388 LEU A O 1
ATOM 3095 N N . GLN A 1 389 ? 13.238 -13.995 3.402 1.00 73.56 389 GLN A N 1
ATOM 3096 C CA . GLN A 1 389 ? 12.192 -13.994 4.424 1.00 73.56 389 GLN A CA 1
ATOM 3097 C C . GLN A 1 389 ? 11.326 -12.744 4.270 1.00 73.56 389 GLN A C 1
ATOM 3099 O O . GLN A 1 389 ? 11.822 -11.636 4.085 1.00 73.56 389 GLN A O 1
ATOM 3104 N N . SER A 1 390 ? 10.009 -12.903 4.324 1.00 72.00 390 SER A N 1
ATOM 3105 C CA . SER A 1 390 ? 9.078 -11.780 4.239 1.00 72.00 390 SER A CA 1
ATOM 3106 C C . SER A 1 390 ? 8.599 -11.410 5.637 1.00 72.00 390 SER A C 1
ATOM 3108 O O . SER A 1 390 ? 7.958 -12.227 6.289 1.00 72.00 390 SER A O 1
ATOM 3110 N N . LEU A 1 391 ? 8.834 -10.168 6.067 1.00 72.69 391 LEU A N 1
ATOM 3111 C CA . LEU A 1 391 ? 8.250 -9.600 7.292 1.00 72.69 391 LEU A CA 1
ATOM 3112 C C . LEU A 1 391 ? 6.829 -9.072 7.056 1.00 72.69 391 LEU A C 1
ATOM 3114 O O . LEU A 1 391 ? 6.455 -8.013 7.555 1.00 72.69 391 LEU A O 1
ATOM 3118 N N . TRP A 1 392 ? 6.036 -9.777 6.247 1.00 64.44 392 TRP A N 1
ATOM 3119 C CA . TRP A 1 392 ? 4.630 -9.423 6.077 1.00 64.44 392 TRP A CA 1
ATOM 3120 C C . TRP A 1 392 ? 3.883 -9.807 7.351 1.00 64.44 392 TRP A C 1
ATOM 3122 O O . TRP A 1 392 ? 3.387 -10.920 7.475 1.00 64.44 392 TRP A O 1
ATOM 3132 N N . SER A 1 393 ? 3.877 -8.898 8.314 1.00 59.38 393 SER A N 1
ATOM 3133 C CA . SER A 1 393 ? 3.286 -9.092 9.629 1.00 59.38 393 SER A CA 1
ATOM 3134 C C . SER A 1 393 ? 2.647 -7.788 10.095 1.00 59.38 393 SER A C 1
ATOM 3136 O O . SER A 1 393 ? 2.963 -6.699 9.598 1.00 59.38 393 SER A O 1
ATOM 3138 N N . SER A 1 394 ? 1.739 -7.884 11.060 1.00 61.09 394 SER A N 1
ATOM 3139 C CA . SER A 1 394 ? 1.213 -6.696 11.731 1.00 61.09 394 SER A CA 1
ATOM 3140 C C . SER A 1 394 ? 2.318 -5.989 12.533 1.00 61.09 394 SER A C 1
ATOM 3142 O O . SER A 1 394 ? 3.367 -6.567 12.842 1.00 61.09 394 SER A O 1
ATOM 3144 N N . LEU A 1 395 ? 2.093 -4.721 12.893 1.00 62.44 395 LEU A N 1
ATOM 3145 C CA . LEU A 1 395 ? 2.985 -3.999 13.808 1.00 62.44 395 LEU A CA 1
ATOM 3146 C C . LEU A 1 395 ? 3.056 -4.690 15.185 1.00 62.44 395 LEU A C 1
ATOM 3148 O O . LEU A 1 395 ? 4.107 -4.674 15.826 1.00 62.44 395 LEU A O 1
ATOM 3152 N N . SER A 1 396 ? 1.968 -5.351 15.599 1.00 64.81 396 SER A N 1
ATOM 3153 C CA . SER A 1 396 ? 1.920 -6.172 16.811 1.00 64.81 396 SER A CA 1
ATOM 3154 C C . SER A 1 396 ? 2.893 -7.352 16.727 1.00 64.81 396 SER A C 1
ATOM 3156 O O . SER A 1 396 ? 3.793 -7.454 17.558 1.00 64.81 396 SER A O 1
ATOM 3158 N N . GLU A 1 397 ? 2.806 -8.164 15.672 1.00 65.31 397 GLU A N 1
ATOM 3159 C CA . GLU A 1 397 ? 3.670 -9.340 15.458 1.00 65.31 397 GLU A CA 1
ATOM 3160 C C . GLU A 1 397 ? 5.147 -8.968 15.262 1.00 65.31 397 GLU A C 1
ATOM 3162 O O . GLU A 1 397 ? 6.042 -9.650 15.757 1.00 65.31 397 GLU A O 1
ATOM 3167 N N . ALA A 1 398 ? 5.432 -7.865 14.561 1.00 64.50 398 ALA A N 1
ATOM 3168 C CA . ALA A 1 398 ? 6.807 -7.412 14.340 1.00 64.50 398 ALA A CA 1
ATOM 3169 C C . ALA A 1 398 ? 7.458 -6.849 15.612 1.00 64.50 398 ALA A C 1
ATOM 3171 O O . ALA A 1 398 ? 8.687 -6.735 15.683 1.00 64.50 398 ALA A O 1
ATOM 3172 N N . PHE A 1 399 ? 6.654 -6.430 16.597 1.00 69.75 399 PHE A N 1
ATOM 3173 C CA . PHE A 1 399 ? 7.168 -5.618 17.690 1.00 69.75 399 PHE A CA 1
ATOM 3174 C C . PHE A 1 399 ? 6.457 -5.780 19.033 1.00 69.75 399 PHE A C 1
ATOM 3176 O O . PHE A 1 399 ? 7.122 -6.154 19.999 1.00 69.75 399 PHE A O 1
ATOM 3183 N N . LEU A 1 400 ? 5.155 -5.490 19.131 1.00 66.31 400 LEU A N 1
ATOM 3184 C CA . LEU A 1 400 ? 4.454 -5.450 20.426 1.00 66.31 400 LEU A CA 1
ATOM 3185 C C . LEU A 1 400 ? 4.500 -6.811 21.140 1.00 66.31 400 LEU A C 1
ATOM 3187 O O . LEU A 1 400 ? 4.816 -6.894 22.329 1.00 66.31 400 LEU A O 1
ATOM 3191 N N . GLU A 1 401 ? 4.331 -7.894 20.386 1.00 71.94 401 GLU A N 1
ATOM 3192 C CA . GLU A 1 401 ? 4.408 -9.260 20.908 1.00 71.94 401 GLU A CA 1
ATOM 3193 C C . GLU A 1 401 ? 5.811 -9.625 21.409 1.00 71.94 401 GLU A C 1
ATOM 3195 O O . GLU A 1 401 ? 5.960 -10.384 22.368 1.00 71.94 401 GLU A O 1
ATOM 3200 N N . ASN A 1 402 ? 6.844 -9.032 20.808 1.00 74.62 402 ASN A N 1
ATOM 3201 C CA . ASN A 1 402 ? 8.239 -9.314 21.127 1.00 74.62 402 ASN A CA 1
ATOM 3202 C C . ASN A 1 402 ? 8.785 -8.455 22.274 1.00 74.62 402 ASN A C 1
ATOM 3204 O O . ASN A 1 402 ? 9.833 -8.769 22.841 1.00 74.62 402 ASN A O 1
ATOM 3208 N N . ILE A 1 403 ? 8.060 -7.399 22.667 1.00 71.12 403 ILE A N 1
ATOM 3209 C CA . ILE A 1 403 ? 8.339 -6.650 23.895 1.00 71.12 403 ILE A CA 1
ATOM 3210 C C . ILE A 1 403 ? 7.083 -6.527 24.771 1.00 71.12 403 ILE A C 1
ATOM 3212 O O . ILE A 1 403 ? 6.597 -5.414 25.024 1.00 71.12 403 ILE A O 1
ATOM 3216 N N .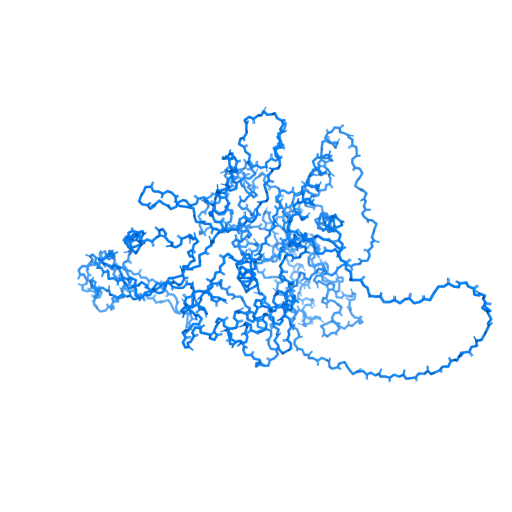 PRO A 1 404 ? 6.599 -7.654 25.338 1.00 66.56 404 PRO A N 1
ATOM 3217 C CA . PRO A 1 404 ? 5.408 -7.681 26.187 1.00 66.56 404 PRO A CA 1
ATOM 3218 C C . PRO A 1 404 ? 5.448 -6.662 27.318 1.00 66.56 404 PRO A C 1
ATOM 3220 O O . PRO A 1 404 ? 4.431 -6.099 27.698 1.00 66.56 404 PRO A O 1
ATOM 3223 N N . GLY A 1 405 ? 6.635 -6.447 27.895 1.00 64.69 405 GLY A N 1
ATOM 3224 C CA . GLY A 1 405 ? 6.799 -5.532 29.019 1.00 64.69 405 GLY A CA 1
ATOM 3225 C C . GLY A 1 405 ? 6.454 -4.090 28.652 1.00 64.69 405 GLY A C 1
ATOM 3226 O O . GLY A 1 405 ? 5.811 -3.403 29.437 1.00 64.69 405 GLY A O 1
ATOM 3227 N N . LEU A 1 406 ? 6.861 -3.634 27.468 1.00 63.53 406 LEU A N 1
ATOM 3228 C CA . LEU A 1 406 ? 6.706 -2.233 27.071 1.00 63.53 406 LEU A CA 1
ATOM 3229 C C . LEU A 1 406 ? 5.330 -1.917 26.495 1.00 63.53 406 LEU A C 1
ATOM 3231 O O . LEU A 1 406 ? 4.923 -0.763 26.525 1.00 63.53 406 LEU A O 1
ATOM 3235 N N . SER A 1 407 ? 4.640 -2.914 25.950 1.00 62.84 407 SER A N 1
ATOM 3236 C CA . SER A 1 407 ? 3.496 -2.663 25.074 1.00 62.84 407 SER A CA 1
ATOM 3237 C C . SER A 1 407 ? 2.264 -3.509 25.359 1.00 62.84 407 SER A C 1
ATOM 3239 O O . SER A 1 407 ? 1.238 -3.266 24.738 1.00 62.84 407 SER A O 1
ATOM 3241 N N . MET A 1 408 ? 2.315 -4.463 26.295 1.00 65.12 408 MET A N 1
ATOM 3242 C CA . MET A 1 408 ? 1.155 -5.293 26.619 1.00 65.12 408 MET A CA 1
ATOM 3243 C C . MET A 1 408 ? 0.684 -5.088 28.059 1.00 65.12 408 MET A C 1
ATOM 3245 O O . ME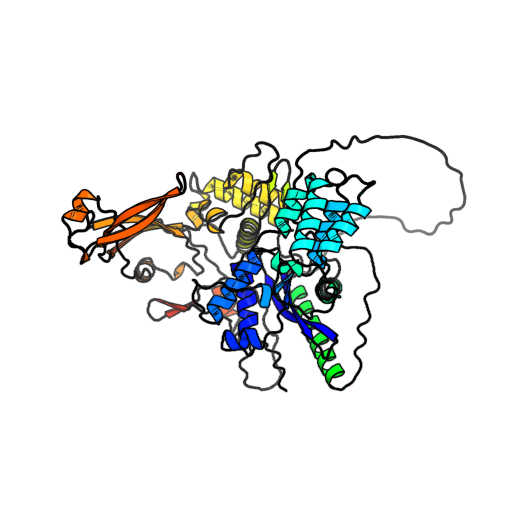T A 1 408 ? 1.454 -5.191 29.016 1.00 65.12 408 MET A O 1
ATOM 3249 N N . ILE A 1 409 ? -0.620 -4.864 28.213 1.00 68.94 409 ILE A N 1
ATOM 3250 C CA . ILE A 1 409 ? -1.324 -4.941 29.497 1.00 68.94 409 ILE A CA 1
ATOM 3251 C C . ILE A 1 409 ? -1.885 -6.342 29.631 1.00 68.94 409 ILE A C 1
ATOM 3253 O O . ILE A 1 409 ? -2.523 -6.843 28.709 1.00 68.94 409 ILE A O 1
ATOM 3257 N N . GLN A 1 410 ? -1.722 -6.965 30.791 1.00 72.88 410 GLN A N 1
ATOM 3258 C CA . GLN A 1 410 ? -2.477 -8.176 31.091 1.00 72.88 410 GLN A CA 1
ATOM 3259 C C . GLN A 1 410 ? -3.697 -7.817 31.922 1.00 72.88 410 GLN A C 1
ATOM 3261 O O . GLN A 1 410 ? -3.580 -7.403 33.077 1.00 72.88 410 GLN A O 1
ATOM 3266 N N . VAL A 1 411 ? -4.871 -7.999 31.325 1.00 75.06 411 VAL A N 1
ATOM 3267 C CA . VAL A 1 411 ? -6.159 -7.776 31.975 1.00 75.06 411 VAL A CA 1
ATOM 3268 C C . VAL A 1 411 ? -6.792 -9.130 32.247 1.00 75.06 411 VAL A C 1
ATOM 3270 O O . VAL A 1 411 ? -7.136 -9.875 31.332 1.00 75.06 411 VAL A O 1
ATOM 3273 N N . THR A 1 412 ? -6.954 -9.455 33.522 1.00 83.06 412 THR A N 1
ATOM 3274 C CA . THR A 1 412 ? -7.746 -10.599 33.962 1.00 83.06 412 THR A CA 1
ATOM 3275 C C . THR A 1 412 ? -9.186 -10.158 34.139 1.00 83.06 412 THR A C 1
ATOM 3277 O O . THR A 1 412 ? -9.501 -9.366 35.024 1.00 83.06 412 THR A O 1
ATOM 3280 N N . ARG A 1 413 ? -10.075 -10.688 33.308 1.00 84.44 413 ARG A N 1
ATOM 3281 C CA . ARG A 1 413 ? -11.500 -10.371 33.324 1.00 84.44 413 ARG A CA 1
ATOM 3282 C C . ARG A 1 413 ? -12.294 -11.511 33.903 1.00 84.44 413 ARG A C 1
ATOM 3284 O O . ARG A 1 413 ? -12.012 -12.675 33.637 1.00 84.44 413 ARG A O 1
ATOM 3291 N N . SER A 1 414 ? -13.326 -11.160 34.647 1.00 90.31 414 SER A N 1
ATOM 3292 C CA . SER A 1 414 ? -14.359 -12.070 35.113 1.00 90.31 414 SER A CA 1
ATOM 3293 C C . SER A 1 414 ? -15.668 -11.663 34.453 1.00 90.31 414 SER A C 1
ATOM 3295 O O . SER A 1 414 ? -16.168 -10.569 34.698 1.00 90.31 414 SER A O 1
ATOM 3297 N N . THR A 1 415 ? -16.234 -12.529 33.618 1.00 91.94 415 THR A N 1
ATOM 3298 C CA . THR A 1 415 ? -17.486 -12.270 32.896 1.00 91.94 415 THR A CA 1
ATOM 3299 C C . THR A 1 415 ? -18.573 -13.254 33.302 1.00 91.94 415 THR A C 1
ATOM 3301 O O . THR A 1 415 ? -18.295 -14.407 33.646 1.00 91.94 415 THR A O 1
ATOM 3304 N N . VAL A 1 416 ? -19.823 -12.804 33.233 1.00 95.56 416 VAL A N 1
ATOM 3305 C CA . VAL A 1 416 ? -21.013 -13.624 33.471 1.00 95.56 416 VAL A CA 1
ATOM 3306 C C . VAL A 1 416 ? -21.864 -13.636 32.210 1.00 95.56 416 VAL A C 1
ATOM 3308 O O . VAL A 1 416 ? -22.102 -12.593 31.612 1.00 95.56 416 VAL A O 1
ATOM 3311 N N . CYS A 1 417 ? -22.306 -14.814 31.783 1.00 95.94 417 CYS A N 1
ATOM 3312 C CA . CYS A 1 417 ? -23.221 -14.961 30.660 1.00 95.94 417 CYS A CA 1
ATOM 3313 C C . CYS A 1 417 ? -24.678 -14.847 31.127 1.00 95.94 417 CYS A C 1
ATOM 3315 O O . CYS A 1 417 ? -25.052 -15.432 32.141 1.00 95.94 417 CYS A O 1
ATOM 3317 N N . SER A 1 418 ? -25.506 -14.132 30.366 1.00 95.69 418 SER A N 1
ATOM 3318 C CA . SER A 1 418 ? -26.932 -13.967 30.650 1.00 95.69 418 SER A CA 1
ATOM 3319 C C . SER A 1 418 ? -27.761 -15.228 30.399 1.00 95.69 418 SER A C 1
ATOM 3321 O O . SER A 1 418 ? -28.845 -15.358 30.964 1.00 95.69 418 SER A O 1
ATOM 3323 N N . SER A 1 419 ? -27.284 -16.146 29.551 1.00 94.88 419 SER A N 1
ATOM 3324 C CA . SER A 1 419 ? -27.999 -17.390 29.263 1.00 94.88 419 SER A CA 1
ATOM 3325 C C . SER A 1 419 ? -27.741 -18.419 30.359 1.00 94.88 419 SER A C 1
ATOM 3327 O O . SER A 1 419 ? -26.591 -18.731 30.686 1.00 94.88 419 SER A O 1
ATOM 3329 N N . LYS A 1 420 ? -28.824 -18.989 30.895 1.00 93.88 420 LYS A N 1
ATOM 3330 C CA . LYS A 1 420 ? -28.769 -20.072 31.890 1.00 93.88 420 LYS A CA 1
ATOM 3331 C C . LYS A 1 420 ? -28.243 -21.378 31.300 1.00 93.88 420 LYS A C 1
ATOM 3333 O O . LYS A 1 420 ? -27.731 -22.206 32.043 1.00 93.88 420 LYS A O 1
ATOM 3338 N N . ALA A 1 421 ? -28.353 -21.532 29.983 1.00 92.56 421 ALA A N 1
ATOM 3339 C CA . ALA A 1 421 ? -27.877 -22.693 29.249 1.00 92.56 421 ALA A CA 1
ATOM 3340 C C . ALA A 1 421 ? -26.378 -22.626 28.913 1.00 92.56 421 ALA A C 1
ATOM 3342 O O . ALA A 1 421 ? -25.823 -23.562 28.343 1.00 92.56 421 ALA A O 1
ATOM 3343 N N . CYS A 1 422 ? -25.700 -21.525 29.257 1.00 94.88 422 CYS A N 1
ATOM 3344 C CA . CYS A 1 422 ? -24.275 -21.384 29.007 1.00 94.88 422 CYS A CA 1
ATOM 3345 C C . CYS A 1 422 ? -23.472 -22.398 29.850 1.00 94.88 422 CYS A C 1
ATOM 3347 O O . CYS A 1 422 ? -23.509 -22.308 31.082 1.00 94.88 422 CYS A O 1
ATOM 3349 N N . PRO A 1 423 ? -22.667 -23.287 29.235 1.00 94.44 423 PRO A N 1
ATOM 3350 C CA . PRO A 1 423 ? -21.891 -24.295 29.967 1.00 94.44 423 PRO A CA 1
ATOM 3351 C C . PRO A 1 423 ? -20.826 -23.670 30.878 1.00 94.44 423 PRO A C 1
ATOM 3353 O O . PRO A 1 423 ? -20.377 -24.281 31.845 1.00 94.44 423 PRO A O 1
ATOM 3356 N N . ARG A 1 424 ? -20.439 -22.419 30.600 1.00 94.81 424 ARG A N 1
ATOM 3357 C CA . ARG A 1 424 ? -19.574 -21.602 31.457 1.00 94.81 424 ARG A CA 1
ATOM 3358 C C . ARG A 1 424 ? -20.246 -20.279 31.782 1.00 94.81 424 ARG A C 1
ATOM 3360 O O . ARG A 1 424 ? -19.829 -19.221 31.311 1.00 94.81 424 ARG A O 1
ATOM 3367 N N . SER A 1 425 ? -21.301 -20.328 32.588 1.00 94.69 425 SER A N 1
ATOM 3368 C CA . SER A 1 425 ? -22.034 -19.133 33.028 1.00 94.69 425 SER A CA 1
ATOM 3369 C C . SER A 1 425 ? -21.122 -18.071 33.658 1.00 94.69 425 SER A C 1
ATOM 3371 O O . SER A 1 425 ? -21.342 -16.884 33.441 1.00 94.69 425 SER A O 1
ATOM 3373 N N . PHE A 1 426 ? -20.046 -18.480 34.334 1.00 96.06 426 PHE A N 1
ATOM 3374 C CA . PHE A 1 426 ? -18.947 -17.620 34.771 1.00 96.06 426 PHE A CA 1
ATOM 3375 C C . PHE A 1 426 ? -17.658 -17.987 34.032 1.00 96.06 426 PHE A C 1
ATOM 3377 O O . PHE A 1 426 ? -17.335 -19.167 33.891 1.00 96.06 426 PHE A O 1
ATOM 3384 N N . LYS A 1 427 ? -16.907 -16.982 33.576 1.00 92.31 427 LYS A N 1
ATOM 3385 C CA . LYS A 1 427 ? -15.617 -17.180 32.910 1.00 92.31 427 LYS A CA 1
ATOM 3386 C C . LYS A 1 427 ? -14.598 -16.181 33.426 1.00 92.31 427 LYS A C 1
ATOM 3388 O O . LYS A 1 427 ? -14.905 -14.992 33.505 1.00 92.31 427 LYS A O 1
ATOM 3393 N N . ARG A 1 428 ? -13.400 -16.668 33.749 1.00 91.38 428 ARG A N 1
ATOM 3394 C CA . ARG A 1 428 ? -12.264 -15.829 34.116 1.00 91.38 428 ARG A CA 1
ATOM 3395 C C . ARG A 1 428 ? -11.136 -16.047 33.121 1.00 91.38 428 ARG A C 1
ATOM 3397 O O . ARG A 1 428 ? -10.573 -17.135 33.099 1.00 91.38 428 ARG A O 1
ATOM 3404 N N . ASP A 1 429 ? -10.815 -15.015 32.353 1.00 86.00 429 ASP A N 1
ATOM 3405 C CA . ASP A 1 429 ? -9.791 -15.068 31.312 1.00 86.00 429 ASP A CA 1
ATOM 3406 C C . ASP A 1 429 ? -8.773 -13.958 31.524 1.00 86.00 429 ASP A C 1
ATOM 3408 O O . ASP A 1 429 ? -9.141 -12.824 31.826 1.00 86.00 429 ASP A O 1
ATOM 3412 N N . THR A 1 430 ? -7.498 -14.267 31.320 1.00 82.44 430 THR A N 1
ATOM 3413 C CA . THR A 1 430 ? -6.448 -13.254 31.222 1.00 82.44 430 THR A CA 1
ATOM 3414 C C . THR A 1 430 ? -6.176 -12.990 29.752 1.00 82.44 430 THR A C 1
ATOM 3416 O O . THR A 1 430 ? -5.785 -13.894 29.019 1.00 82.44 430 THR A O 1
ATOM 3419 N N . GLN A 1 431 ? -6.391 -11.750 29.325 1.00 74.75 431 GLN A N 1
ATOM 3420 C CA . GLN A 1 431 ? -6.097 -11.296 27.975 1.00 74.75 431 GLN A CA 1
ATOM 3421 C C . GLN A 1 431 ? -4.909 -10.335 28.017 1.00 74.75 431 GLN A C 1
ATOM 3423 O O . GLN A 1 431 ? -4.888 -9.405 28.826 1.00 74.75 431 GLN A O 1
ATOM 3428 N N . ALA A 1 432 ? -3.932 -10.558 27.139 1.00 68.12 432 ALA A N 1
ATOM 3429 C CA . ALA A 1 432 ? -2.947 -9.540 26.810 1.00 68.12 432 ALA A CA 1
ATOM 3430 C C . ALA A 1 432 ? -3.586 -8.554 25.823 1.00 68.12 432 ALA A C 1
ATOM 3432 O O . ALA A 1 432 ? -4.190 -8.970 24.835 1.00 68.12 432 ALA A O 1
ATOM 3433 N N . MET A 1 433 ? -3.518 -7.267 26.130 1.00 66.88 433 MET A N 1
ATOM 3434 C CA . MET A 1 433 ? -3.992 -6.196 25.265 1.00 66.88 433 MET A CA 1
ATOM 3435 C C . MET A 1 433 ? -2.812 -5.320 24.889 1.00 66.88 433 MET A C 1
ATOM 3437 O O . MET A 1 433 ? -2.078 -4.874 25.774 1.00 66.88 433 MET A O 1
ATOM 3441 N N . ASP A 1 434 ? -2.675 -5.047 23.599 1.00 60.50 434 ASP A N 1
ATOM 3442 C CA . ASP A 1 434 ? -1.740 -4.049 23.102 1.00 60.50 434 ASP A CA 1
ATOM 3443 C C . ASP A 1 434 ? -2.116 -2.677 23.671 1.00 60.50 434 ASP A C 1
ATOM 3445 O O . ASP A 1 434 ? -3.275 -2.260 23.651 1.00 60.50 434 ASP A O 1
ATOM 3449 N N . SER A 1 435 ? -1.131 -1.972 24.210 1.00 59.00 435 SER A N 1
ATOM 3450 C CA . SER A 1 435 ? -1.296 -0.651 24.787 1.00 59.00 435 SER A CA 1
ATOM 3451 C C . SER A 1 435 ? -0.047 0.177 24.572 1.00 59.00 435 SER A C 1
ATOM 3453 O O . SER A 1 435 ? 1.032 -0.134 25.075 1.00 59.00 435 SER A O 1
ATOM 3455 N N . ILE A 1 436 ? -0.237 1.310 23.909 1.00 52.44 436 ILE A N 1
ATOM 3456 C CA . ILE A 1 436 ? 0.744 2.383 23.826 1.00 52.44 436 ILE A CA 1
ATOM 3457 C C . ILE A 1 436 ? 0.131 3.560 24.580 1.00 52.44 436 ILE A C 1
ATOM 3459 O O . ILE A 1 436 ? -0.783 4.216 24.086 1.00 52.44 436 ILE A O 1
ATOM 3463 N N . MET A 1 437 ? 0.588 3.801 25.809 1.00 49.56 437 MET A N 1
ATOM 3464 C CA . MET A 1 437 ? 0.118 4.951 26.581 1.00 49.56 437 MET A CA 1
ATOM 3465 C C . MET A 1 437 ? 0.960 6.172 26.233 1.00 49.56 437 MET A C 1
ATOM 3467 O O . MET A 1 437 ? 2.168 6.180 26.442 1.00 49.56 437 MET A O 1
ATOM 3471 N N . VAL A 1 438 ? 0.300 7.203 25.710 1.00 47.09 438 VAL A N 1
ATOM 3472 C CA . VAL A 1 438 ? 0.898 8.488 25.341 1.00 47.09 438 VAL A CA 1
ATOM 3473 C C . VAL A 1 438 ? 0.429 9.539 26.348 1.00 47.09 438 VAL A C 1
ATOM 3475 O O . VAL A 1 438 ? -0.515 10.270 26.073 1.00 47.09 438 VAL A O 1
ATOM 3478 N N . GLN A 1 439 ? 1.023 9.593 27.549 1.00 42.84 439 GLN A N 1
ATOM 3479 C CA . GLN A 1 439 ? 0.826 10.728 28.469 1.00 42.84 439 GLN A CA 1
ATOM 3480 C C . GLN A 1 439 ? 1.828 10.773 29.635 1.00 42.84 439 GLN A C 1
ATOM 3482 O O . GLN A 1 439 ? 2.523 9.799 29.930 1.00 42.84 439 GLN A O 1
ATOM 3487 N N . ASN A 1 440 ? 1.867 11.924 30.323 1.00 44.41 440 ASN A N 1
ATOM 3488 C CA . ASN A 1 440 ? 2.571 12.107 31.591 1.00 44.41 440 ASN A CA 1
ATOM 3489 C C . ASN A 1 440 ? 1.948 11.195 32.667 1.00 44.41 440 ASN A C 1
ATOM 3491 O O . ASN A 1 440 ? 0.942 11.535 33.290 1.00 44.41 440 ASN A O 1
ATOM 3495 N N . ALA A 1 441 ? 2.563 10.027 32.880 1.00 42.94 441 ALA A N 1
ATOM 3496 C CA . ALA A 1 441 ? 2.133 8.980 33.815 1.00 42.94 441 ALA A CA 1
ATOM 3497 C C . ALA A 1 441 ? 1.800 9.477 35.232 1.00 42.94 441 ALA A C 1
ATOM 3499 O O . ALA A 1 441 ? 1.062 8.818 35.957 1.00 42.94 441 ALA A O 1
ATOM 3500 N N . ARG A 1 442 ? 2.315 10.646 35.636 1.00 40.53 442 ARG A N 1
ATOM 3501 C CA . ARG A 1 442 ? 2.068 11.237 36.957 1.00 40.53 442 ARG A CA 1
ATOM 3502 C C . ARG A 1 442 ? 0.607 11.628 37.202 1.00 40.53 442 ARG A C 1
ATOM 3504 O O . ARG A 1 442 ? 0.259 11.880 38.351 1.00 40.53 442 ARG A O 1
ATOM 3511 N N . GLN A 1 443 ? -0.228 11.701 36.164 1.00 45.91 443 GLN A N 1
ATOM 3512 C CA . GLN A 1 443 ? -1.628 12.133 36.278 1.00 45.91 443 GLN A CA 1
ATOM 3513 C C . GLN A 1 443 ? -2.651 10.991 36.182 1.00 45.91 443 GLN A C 1
ATOM 3515 O O . GLN A 1 443 ? -3.823 11.199 36.493 1.00 45.91 443 GLN A O 1
ATOM 3520 N N . ILE A 1 444 ? -2.232 9.781 35.794 1.00 47.19 444 ILE A N 1
ATOM 3521 C CA . ILE A 1 444 ? -3.122 8.617 35.722 1.00 47.19 444 ILE A CA 1
ATOM 3522 C C . ILE A 1 444 ? -2.891 7.774 36.975 1.00 47.19 444 ILE A C 1
ATOM 3524 O O . ILE A 1 444 ? -1.874 7.096 37.103 1.00 47.19 444 ILE A O 1
ATOM 3528 N N . ASN A 1 445 ? -3.832 7.827 37.916 1.00 55.47 445 ASN A N 1
ATOM 3529 C CA . ASN A 1 445 ? -3.872 6.864 39.012 1.00 55.47 445 ASN A CA 1
ATOM 3530 C C . ASN A 1 445 ? -4.601 5.581 38.556 1.00 55.47 445 ASN A C 1
ATOM 3532 O O . ASN A 1 445 ? -5.382 5.598 37.602 1.00 55.47 445 ASN A O 1
ATOM 3536 N N . GLN A 1 446 ? -4.319 4.464 39.232 1.00 53.38 446 GLN A N 1
ATOM 3537 C CA . GLN A 1 446 ? -4.881 3.147 38.907 1.00 53.38 446 GLN A CA 1
ATOM 3538 C C . GLN A 1 446 ? -6.416 3.166 38.861 1.00 53.38 446 GLN A C 1
ATOM 3540 O O . GLN A 1 446 ? -7.014 2.584 37.966 1.00 53.38 446 GLN A O 1
ATOM 3545 N N . GLU A 1 447 ? -7.037 3.899 39.785 1.00 57.47 447 GLU A N 1
ATOM 3546 C CA . GLU A 1 447 ? -8.490 4.026 39.908 1.00 57.47 447 GLU A CA 1
ATOM 3547 C C . GLU A 1 447 ? -9.135 4.649 38.657 1.00 57.47 447 GLU A C 1
ATOM 3549 O O . GLU A 1 447 ? -10.117 4.122 38.137 1.00 57.47 447 GLU A O 1
ATOM 3554 N N . ASN A 1 448 ? -8.549 5.718 38.109 1.00 58.72 448 ASN A N 1
ATOM 3555 C CA . ASN A 1 448 ? -9.031 6.362 36.885 1.00 58.72 448 ASN A CA 1
ATOM 3556 C C . ASN A 1 448 ? -8.818 5.488 35.646 1.00 58.72 448 ASN A C 1
ATOM 3558 O O . ASN A 1 448 ? -9.651 5.489 34.739 1.00 58.72 448 ASN A O 1
ATOM 3562 N N . PHE A 1 449 ? -7.704 4.754 35.595 1.00 57.47 449 PHE A N 1
ATOM 3563 C CA . PHE A 1 449 ? -7.441 3.831 34.495 1.00 57.47 449 PHE A CA 1
ATOM 3564 C C . PHE A 1 449 ? -8.444 2.673 34.508 1.00 57.47 449 PHE A C 1
ATOM 3566 O O . PHE A 1 449 ? -9.076 2.406 33.488 1.00 57.47 449 PHE A O 1
ATOM 3573 N N . ASP A 1 450 ? -8.671 2.059 35.671 1.00 57.84 450 ASP A N 1
ATOM 3574 C CA . ASP A 1 450 ? -9.672 1.004 35.852 1.00 57.84 450 ASP A CA 1
ATOM 3575 C C . ASP A 1 450 ? -11.081 1.497 35.480 1.00 57.84 450 ASP A C 1
ATOM 3577 O O . ASP A 1 450 ? -11.821 0.787 34.802 1.00 57.84 450 ASP A O 1
ATOM 3581 N N . ALA A 1 451 ? -11.433 2.743 35.823 1.00 60.81 451 ALA A N 1
ATOM 3582 C CA . ALA A 1 451 ? -12.718 3.349 35.459 1.00 60.81 451 ALA A CA 1
ATOM 3583 C C . ALA A 1 451 ? -12.888 3.594 33.945 1.00 60.81 451 ALA A C 1
ATOM 3585 O O . ALA A 1 451 ? -14.015 3.649 33.451 1.00 60.81 451 ALA A O 1
ATOM 3586 N N . SER A 1 452 ? -11.786 3.736 33.200 1.00 57.31 452 SER A N 1
ATOM 3587 C CA . SER A 1 452 ? -11.797 3.944 31.744 1.00 57.31 452 SER A CA 1
ATOM 3588 C C . SER A 1 452 ? -11.998 2.658 30.939 1.00 57.31 452 SER A C 1
ATOM 3590 O O . SER A 1 452 ? -12.378 2.713 29.766 1.00 57.31 452 SER A O 1
ATOM 3592 N N . LEU A 1 453 ? -11.796 1.496 31.569 1.00 59.75 453 LEU A N 1
ATOM 3593 C CA . LEU A 1 453 ? -12.062 0.186 30.984 1.00 59.75 453 LEU A CA 1
ATOM 3594 C C . LEU A 1 453 ? -13.579 -0.049 30.915 1.00 59.75 453 LEU A C 1
ATOM 3596 O O . LEU A 1 453 ? -14.155 -0.801 31.696 1.00 59.75 453 LEU A O 1
ATOM 3600 N N . SER A 1 454 ? -14.249 0.620 29.978 1.00 60.00 454 SER A N 1
ATOM 3601 C CA . SER A 1 454 ? -15.670 0.393 29.717 1.00 60.00 454 SER A CA 1
ATOM 3602 C C . SER A 1 454 ? -15.852 -0.816 28.796 1.00 60.00 454 SER A C 1
ATOM 3604 O O . SER A 1 454 ? -15.367 -0.839 27.665 1.00 60.00 454 SER A O 1
ATOM 3606 N N . PHE A 1 455 ? -16.556 -1.841 29.280 1.00 64.19 455 PHE A N 1
ATOM 3607 C CA . PHE A 1 455 ? -16.885 -3.019 28.481 1.00 64.19 455 PHE A CA 1
ATOM 3608 C C . PHE A 1 455 ? -18.335 -2.997 28.014 1.00 64.19 455 PHE A C 1
ATOM 3610 O O . PHE A 1 455 ? -19.278 -3.043 28.806 1.00 64.19 455 PHE A O 1
ATOM 3617 N N . ALA A 1 456 ? -18.511 -3.003 26.694 1.00 72.06 456 ALA A N 1
ATOM 3618 C CA . ALA A 1 456 ? -19.793 -3.322 26.091 1.00 72.06 456 ALA A CA 1
ATOM 3619 C C . ALA A 1 456 ? -20.102 -4.814 26.291 1.00 72.06 456 ALA A C 1
ATOM 3621 O O . ALA A 1 456 ? -19.226 -5.670 26.157 1.00 72.06 456 ALA A O 1
ATOM 3622 N N . ALA A 1 457 ? -21.363 -5.137 26.586 1.00 80.94 457 ALA A N 1
ATOM 3623 C CA . ALA A 1 457 ? -21.806 -6.524 26.655 1.00 80.94 457 ALA A CA 1
ATOM 3624 C C . ALA A 1 457 ? -21.624 -7.199 25.286 1.00 80.94 457 ALA A C 1
ATOM 3626 O O . ALA A 1 457 ? -22.235 -6.780 24.299 1.00 80.94 457 ALA A O 1
ATOM 3627 N N . THR A 1 458 ? -20.813 -8.252 25.227 1.00 87.25 458 THR A N 1
ATOM 3628 C CA . THR A 1 458 ? -20.524 -8.993 23.992 1.00 87.25 458 THR A CA 1
ATOM 3629 C C . THR A 1 458 ? -21.361 -10.263 23.904 1.00 87.25 458 THR A C 1
ATOM 3631 O O . THR A 1 458 ? -21.880 -10.757 24.905 1.00 87.25 458 THR A O 1
ATOM 3634 N N . LEU A 1 459 ? -21.532 -10.811 22.700 1.00 90.62 459 LEU A N 1
ATOM 3635 C CA . LEU A 1 459 ? -22.156 -12.126 22.541 1.00 90.62 459 LEU A CA 1
ATOM 3636 C C . LEU A 1 459 ? -21.243 -13.212 23.121 1.00 90.62 459 LEU A C 1
ATOM 3638 O O . LEU A 1 459 ? -20.022 -13.164 22.972 1.00 90.62 459 LEU A O 1
ATOM 3642 N N . CYS A 1 460 ? -21.835 -14.202 23.782 1.00 91.25 460 CYS A N 1
ATOM 3643 C CA . CYS A 1 460 ? -21.105 -15.356 24.274 1.00 91.25 460 CYS A CA 1
ATOM 3644 C C . CYS A 1 460 ? -20.574 -16.186 23.095 1.00 91.25 460 CYS A C 1
ATOM 3646 O O . CYS A 1 460 ? -21.241 -16.370 22.080 1.00 91.25 460 CYS A O 1
ATOM 3648 N N . SER A 1 461 ? -19.352 -16.690 23.231 1.00 90.69 461 SER A N 1
ATOM 3649 C CA . SER A 1 461 ? -18.694 -17.546 22.238 1.00 90.69 461 SER A CA 1
ATOM 3650 C C . SER A 1 461 ? -18.390 -18.944 22.776 1.00 90.69 461 SER A C 1
ATOM 3652 O O . SER A 1 461 ? -17.660 -19.704 22.144 1.00 90.69 461 SER A O 1
ATOM 3654 N N . GLU A 1 462 ? -18.933 -19.302 23.945 1.00 95.12 462 GLU A N 1
ATOM 3655 C CA . GLU A 1 462 ? -18.728 -20.638 24.503 1.00 95.12 462 GLU A CA 1
ATOM 3656 C C . GLU A 1 462 ? -19.413 -21.682 23.636 1.00 95.12 462 GLU A C 1
ATOM 3658 O O . GLU A 1 462 ? -20.620 -21.597 23.381 1.00 95.12 462 GLU A O 1
ATOM 3663 N N . LYS A 1 463 ? -18.621 -22.666 23.213 1.00 94.94 463 LYS A N 1
ATOM 3664 C CA . LYS A 1 463 ? -19.110 -23.823 22.477 1.00 94.94 463 LYS A CA 1
ATOM 3665 C C . LYS A 1 463 ? -19.994 -24.671 23.381 1.00 94.94 463 LYS A C 1
ATOM 3667 O O . LYS A 1 463 ? -19.689 -24.871 24.556 1.00 94.94 463 LYS A O 1
ATOM 3672 N N . ILE A 1 464 ? -21.072 -25.165 22.799 1.00 94.94 464 ILE A N 1
ATOM 3673 C CA . ILE A 1 464 ? -22.006 -26.106 23.398 1.00 94.94 464 ILE A CA 1
ATOM 3674 C C . ILE A 1 464 ? -21.863 -27.406 22.615 1.00 94.94 464 ILE A C 1
ATOM 3676 O O . ILE A 1 464 ? -21.898 -27.399 21.382 1.00 94.94 464 ILE A O 1
ATOM 3680 N N . ASP A 1 465 ? -21.689 -28.520 23.319 1.00 94.94 465 ASP A N 1
ATOM 3681 C CA . ASP A 1 465 ? -21.621 -29.823 22.672 1.00 94.94 465 ASP A CA 1
ATOM 3682 C C . ASP A 1 465 ? -22.922 -30.117 21.920 1.00 94.94 465 ASP A C 1
ATOM 3684 O O . ASP A 1 465 ? -24.023 -29.864 22.410 1.00 94.94 465 ASP A O 1
ATOM 3688 N N . ALA A 1 466 ? -22.816 -30.705 20.727 1.00 93.44 466 ALA A N 1
ATOM 3689 C CA . ALA A 1 466 ? -23.973 -30.953 19.862 1.00 93.44 466 ALA A CA 1
ATOM 3690 C C . ALA A 1 466 ? -25.050 -31.845 20.514 1.00 93.44 466 ALA A C 1
ATOM 3692 O O . ALA A 1 466 ? -26.209 -31.817 20.102 1.00 93.44 466 ALA A O 1
ATOM 3693 N N . LYS A 1 467 ? -24.679 -32.652 21.519 1.00 94.25 467 LYS A N 1
ATOM 3694 C CA . LYS A 1 467 ? -25.623 -33.451 22.317 1.00 94.25 467 LYS A CA 1
ATOM 3695 C C . LYS A 1 467 ? -26.422 -32.577 23.282 1.00 94.25 467 LYS A C 1
ATOM 3697 O O . LYS A 1 467 ? -27.640 -32.719 23.340 1.00 94.25 467 LYS A O 1
ATOM 3702 N N . ASP A 1 468 ? -25.750 -31.659 23.969 1.00 93.94 468 ASP A N 1
ATOM 3703 C CA . ASP A 1 468 ? -26.365 -30.748 24.936 1.00 93.94 468 ASP A CA 1
ATOM 3704 C C . ASP A 1 468 ? -27.203 -29.681 24.233 1.00 93.94 468 ASP A C 1
ATOM 3706 O O . ASP A 1 468 ? -28.277 -29.321 24.708 1.00 93.94 468 ASP A O 1
ATOM 3710 N N . ALA A 1 469 ? -26.776 -29.251 23.041 1.00 92.94 469 ALA A N 1
ATOM 3711 C CA . ALA A 1 469 ? -27.502 -28.277 22.237 1.00 92.94 469 ALA A CA 1
ATOM 3712 C C . ALA A 1 469 ? -28.924 -28.734 21.865 1.00 92.94 469 ALA A C 1
ATOM 3714 O O . ALA A 1 469 ? -29.813 -27.905 21.719 1.00 92.94 469 ALA A O 1
ATOM 3715 N N . ARG A 1 470 ? -29.173 -30.049 21.765 1.00 93.50 470 ARG A N 1
ATOM 3716 C CA . ARG A 1 470 ? -30.515 -30.603 21.494 1.00 93.50 470 ARG A CA 1
ATOM 3717 C C . ARG A 1 470 ? -31.480 -30.467 22.672 1.00 93.50 470 ARG A C 1
ATOM 3719 O O . ARG A 1 470 ? -32.677 -30.655 22.487 1.00 93.50 470 ARG A O 1
ATOM 3726 N N . MET A 1 471 ? -30.961 -30.222 23.874 1.00 94.50 471 MET A N 1
ATOM 3727 C CA . MET A 1 471 ? -31.748 -30.096 25.104 1.00 94.50 471 MET A CA 1
ATOM 3728 C C . MET A 1 471 ? -31.950 -28.638 25.533 1.00 94.50 471 MET A C 1
ATOM 3730 O O . MET A 1 471 ? -32.617 -28.389 26.535 1.00 94.50 471 MET A O 1
ATOM 3734 N N . ILE A 1 472 ? -31.358 -27.687 24.812 1.00 92.44 472 ILE A N 1
ATOM 3735 C CA . ILE A 1 472 ? -31.404 -26.257 25.113 1.00 92.44 472 ILE A CA 1
ATOM 3736 C C . ILE A 1 472 ? -32.358 -25.579 24.117 1.00 92.44 472 ILE A C 1
ATOM 3738 O O . ILE A 1 472 ? -32.468 -26.007 22.970 1.00 92.44 472 ILE A O 1
ATOM 3742 N N . ASP A 1 473 ? -33.062 -24.538 24.565 1.00 93.75 473 ASP A N 1
ATOM 3743 C CA . ASP A 1 473 ? -33.950 -23.736 23.716 1.00 93.75 473 ASP A CA 1
ATOM 3744 C C . ASP A 1 473 ? -33.167 -23.113 22.545 1.00 93.75 473 ASP A C 1
ATOM 3746 O O . ASP A 1 473 ? -32.071 -22.578 22.734 1.00 93.75 473 ASP A O 1
ATOM 3750 N N . GLU A 1 474 ? -33.725 -23.154 21.333 1.00 91.75 474 GLU A N 1
ATOM 3751 C CA . GLU A 1 474 ? -33.104 -22.545 20.152 1.00 91.75 474 GLU A CA 1
ATOM 3752 C C . GLU A 1 474 ? -32.846 -21.043 20.342 1.00 91.75 474 GLU A C 1
ATOM 3754 O O . GLU A 1 474 ? -31.882 -20.519 19.791 1.00 91.75 474 GLU A O 1
ATOM 3759 N N . ALA A 1 475 ? -33.634 -20.347 21.171 1.00 91.94 475 ALA A N 1
ATOM 3760 C CA . ALA A 1 475 ? -33.398 -18.938 21.491 1.00 91.94 475 ALA A CA 1
ATOM 3761 C C . ALA A 1 475 ? -32.073 -18.697 22.247 1.00 91.94 475 ALA A C 1
ATOM 3763 O O . ALA A 1 475 ? -31.490 -17.611 22.157 1.00 91.94 475 ALA A O 1
ATOM 3764 N N . ASP A 1 476 ? -31.577 -19.704 22.970 1.00 91.75 476 ASP A N 1
ATOM 3765 C CA . ASP A 1 476 ? -30.360 -19.649 23.784 1.00 91.75 476 ASP A CA 1
ATOM 3766 C C . ASP A 1 476 ? -29.103 -20.124 23.033 1.00 91.75 476 ASP A C 1
ATOM 3768 O O . ASP A 1 476 ? -27.995 -20.059 23.579 1.00 91.75 476 ASP A O 1
ATOM 3772 N N . ILE A 1 477 ? -29.237 -20.560 21.775 1.00 93.94 477 ILE A N 1
ATOM 3773 C CA . ILE A 1 477 ? -28.143 -21.127 20.980 1.00 93.94 477 ILE A CA 1
ATOM 3774 C C . ILE A 1 477 ? -28.065 -20.458 19.614 1.00 93.94 477 ILE A C 1
ATOM 3776 O O . ILE A 1 477 ? -29.058 -20.187 18.953 1.00 93.94 477 ILE A O 1
ATOM 3780 N N . ARG A 1 478 ? -26.842 -20.239 19.146 1.00 94.81 478 ARG A N 1
ATOM 3781 C CA . ARG A 1 478 ? -26.547 -19.817 17.783 1.00 94.81 478 ARG A CA 1
ATOM 3782 C C . ARG A 1 478 ? -25.731 -20.898 17.089 1.00 94.81 478 ARG A C 1
ATOM 3784 O O . ARG A 1 478 ? -24.790 -21.435 17.669 1.00 94.81 478 ARG A O 1
ATOM 3791 N N . LYS A 1 479 ? -26.060 -21.185 15.831 1.00 94.38 479 LYS A N 1
ATOM 3792 C CA . LYS A 1 479 ? -25.230 -22.023 14.959 1.00 94.38 479 LYS A CA 1
ATOM 3793 C C . LYS A 1 479 ? -24.198 -21.148 14.260 1.00 94.38 479 LYS A C 1
ATOM 3795 O O . LYS A 1 479 ? -24.548 -20.109 13.705 1.00 94.38 479 LYS A O 1
ATOM 3800 N N . VAL A 1 480 ? -22.935 -21.550 14.314 1.00 91.88 480 VAL A N 1
ATOM 3801 C CA . VAL A 1 480 ? -21.838 -20.905 13.591 1.00 91.88 480 VAL A CA 1
ATOM 3802 C C . VAL A 1 480 ? -21.287 -21.929 12.616 1.00 91.88 480 VAL A C 1
ATOM 3804 O O . VAL A 1 480 ? -20.685 -22.919 13.032 1.00 91.88 480 VAL A O 1
ATOM 3807 N N . ALA A 1 481 ? -21.538 -21.694 11.332 1.00 89.88 481 ALA A N 1
ATOM 3808 C CA . ALA A 1 481 ? -20.917 -22.451 10.260 1.00 89.88 481 ALA A CA 1
ATOM 3809 C C . ALA A 1 481 ? -19.477 -21.960 10.066 1.00 89.88 481 ALA A C 1
ATOM 3811 O O . ALA A 1 481 ? -19.216 -20.755 10.102 1.00 89.88 481 ALA A O 1
ATOM 3812 N N . PHE A 1 482 ? -18.545 -22.884 9.872 1.00 84.31 482 PHE A N 1
ATOM 3813 C CA . PHE A 1 482 ? -17.164 -22.584 9.517 1.00 84.31 482 PHE A CA 1
ATOM 3814 C C . PHE A 1 482 ? -16.641 -23.663 8.574 1.00 84.31 482 PHE A C 1
ATOM 3816 O O . PHE A 1 482 ? -17.089 -24.805 8.612 1.00 84.31 482 PHE A O 1
ATOM 3823 N N . ARG A 1 483 ? -15.675 -23.295 7.739 1.00 83.25 483 ARG A N 1
ATOM 3824 C CA . ARG A 1 483 ? -14.996 -24.231 6.851 1.00 83.25 483 ARG A CA 1
ATOM 3825 C C . ARG A 1 483 ? -13.662 -24.614 7.462 1.00 83.25 483 ARG A C 1
ATOM 3827 O O . ARG A 1 483 ? -12.877 -23.733 7.814 1.00 83.25 483 ARG A O 1
ATOM 3834 N N . ASP A 1 484 ? -13.423 -25.905 7.607 1.00 74.81 484 ASP A N 1
ATOM 3835 C CA . ASP A 1 484 ? -12.133 -26.421 8.041 1.00 74.81 484 ASP A CA 1
ATOM 3836 C C . ASP A 1 484 ? -11.106 -26.190 6.920 1.00 74.81 484 ASP A C 1
ATOM 3838 O O . ASP A 1 484 ? -11.349 -26.489 5.749 1.00 74.81 484 ASP A O 1
ATOM 3842 N N . VAL A 1 485 ? -9.985 -25.558 7.266 1.00 64.25 485 VAL A N 1
ATOM 3843 C CA . VAL A 1 485 ? -8.963 -25.137 6.298 1.00 64.25 485 VAL A CA 1
ATOM 3844 C C . VAL A 1 485 ? -8.107 -26.322 5.841 1.00 64.25 485 VAL A C 1
ATOM 3846 O O . VAL A 1 485 ? -7.604 -26.301 4.718 1.00 64.25 485 VAL A O 1
ATOM 3849 N N . ASP A 1 486 ? -7.975 -27.362 6.666 1.00 65.12 486 ASP A N 1
ATOM 3850 C CA . ASP A 1 486 ? -7.107 -28.506 6.394 1.00 65.12 486 ASP A CA 1
ATOM 3851 C C . ASP A 1 486 ? -7.778 -29.512 5.453 1.00 65.12 486 ASP A C 1
ATOM 3853 O O . ASP A 1 486 ? -7.121 -30.075 4.574 1.00 65.12 486 ASP A O 1
ATOM 3857 N N . ASN A 1 487 ? -9.088 -29.732 5.607 1.00 83.50 487 ASN A N 1
ATOM 3858 C CA . ASN A 1 487 ? -9.833 -30.699 4.792 1.00 83.50 487 ASN A CA 1
ATOM 3859 C C . ASN A 1 487 ? -10.906 -30.074 3.875 1.00 83.50 487 ASN A C 1
ATOM 3861 O O . ASN A 1 487 ? -11.425 -30.761 2.994 1.00 83.50 487 ASN A O 1
ATOM 3865 N N . GLY A 1 488 ? -11.215 -28.782 4.030 1.00 83.12 488 GLY A N 1
ATOM 3866 C CA . GLY A 1 488 ? -12.203 -28.061 3.222 1.00 83.12 488 GLY A CA 1
ATOM 3867 C C . GLY A 1 488 ? -13.669 -28.341 3.575 1.00 83.12 488 GLY A C 1
ATOM 3868 O O . GLY A 1 488 ? -14.553 -27.843 2.867 1.00 83.12 488 GLY A O 1
ATOM 3869 N N . GLU A 1 489 ? -13.942 -29.124 4.623 1.00 89.31 489 GLU A N 1
ATOM 3870 C CA . GLU A 1 489 ? -15.293 -29.512 5.035 1.00 89.31 489 GLU A CA 1
ATOM 3871 C C . GLU A 1 489 ? -16.009 -28.378 5.778 1.00 89.31 489 GLU A C 1
ATOM 3873 O O . GLU A 1 489 ? -15.453 -27.727 6.669 1.00 89.31 489 GLU A O 1
ATOM 3878 N N . ASP A 1 490 ? -17.280 -28.168 5.431 1.00 88.00 490 ASP A N 1
ATOM 3879 C CA . ASP A 1 490 ? -18.154 -27.244 6.146 1.00 88.00 490 ASP A CA 1
ATOM 3880 C C . ASP A 1 490 ? -18.660 -27.922 7.422 1.00 88.00 490 ASP A C 1
ATOM 3882 O O . ASP A 1 490 ? -19.320 -28.962 7.392 1.00 88.00 490 ASP A O 1
ATOM 3886 N N . ASN A 1 491 ? -18.333 -27.322 8.557 1.00 90.69 491 ASN A N 1
ATOM 3887 C CA . ASN A 1 491 ? -18.674 -27.804 9.880 1.00 90.69 491 ASN A CA 1
ATOM 3888 C C . ASN A 1 491 ? -19.569 -26.788 10.597 1.00 90.69 491 ASN A C 1
ATOM 3890 O O . ASN A 1 491 ? -19.521 -25.582 10.349 1.00 90.69 491 ASN A O 1
ATOM 3894 N N . GLU A 1 492 ? -20.374 -27.274 11.539 1.00 93.00 492 GLU A N 1
ATOM 3895 C CA . GLU A 1 492 ? -21.232 -26.430 12.369 1.00 93.00 492 GLU A CA 1
ATOM 3896 C C . GLU A 1 492 ? -20.882 -26.590 13.847 1.00 93.00 492 GLU A C 1
ATOM 3898 O O . GLU A 1 492 ? -20.767 -27.704 14.367 1.00 93.00 492 GLU A O 1
ATOM 3903 N N . TRP A 1 493 ? -20.763 -25.464 14.550 1.00 93.50 493 TRP A N 1
ATOM 3904 C CA . TRP A 1 493 ? -20.714 -25.433 16.009 1.00 93.50 493 TRP A CA 1
ATOM 3905 C C . TRP A 1 493 ? -21.953 -24.759 16.582 1.00 93.50 493 TRP A C 1
ATOM 3907 O O . TRP A 1 493 ? -22.452 -23.765 16.055 1.00 93.50 493 TRP A O 1
ATOM 3917 N N . PHE A 1 494 ? -22.407 -25.276 17.718 1.00 95.31 494 PHE A N 1
ATOM 3918 C CA . PHE A 1 494 ? -23.402 -24.622 18.551 1.00 95.31 494 PHE A CA 1
ATOM 3919 C C . PHE A 1 494 ? -22.667 -23.743 19.560 1.00 95.31 494 PHE A C 1
ATOM 3921 O O . PHE A 1 494 ? -21.759 -24.206 20.250 1.00 95.31 494 PHE A O 1
ATOM 3928 N N . VAL A 1 495 ? -23.033 -22.470 19.640 1.00 96.12 495 VAL A N 1
ATOM 3929 C CA . VAL A 1 495 ? -22.486 -21.529 20.622 1.00 96.12 495 VAL A CA 1
ATOM 3930 C C . VAL A 1 495 ? -23.613 -20.886 21.407 1.00 96.12 495 VAL A C 1
ATOM 3932 O O . VAL A 1 495 ? -24.712 -20.691 20.896 1.00 96.12 495 VAL A O 1
ATOM 3935 N N . CYS A 1 496 ? -23.343 -20.538 22.656 1.00 95.88 496 CYS A N 1
ATOM 3936 C CA . CYS A 1 496 ? -24.302 -19.831 23.496 1.00 95.88 496 CYS A CA 1
ATOM 3937 C C . CYS A 1 496 ? -24.717 -18.480 22.873 1.00 95.88 496 CYS A C 1
ATOM 3939 O O . CYS A 1 496 ? -23.860 -17.696 22.475 1.00 95.88 496 CYS A O 1
ATOM 3941 N N . ASN A 1 497 ? -26.019 -18.185 22.831 1.00 94.94 497 ASN A N 1
ATOM 3942 C CA . ASN A 1 497 ? -26.577 -16.924 22.320 1.00 94.94 497 ASN A CA 1
ATOM 3943 C C . ASN A 1 497 ? -26.737 -15.841 23.410 1.00 94.94 497 ASN A C 1
ATOM 3945 O O . ASN A 1 497 ? -27.182 -14.724 23.148 1.00 94.94 497 ASN A O 1
ATOM 3949 N N . GLY A 1 498 ? -26.379 -16.156 24.658 1.00 95.12 498 GLY A N 1
ATOM 3950 C CA . GLY A 1 498 ? -26.402 -15.193 25.757 1.00 95.12 498 GLY A CA 1
ATOM 3951 C C . GLY A 1 498 ? -25.399 -14.053 25.565 1.00 95.12 498 GLY A C 1
ATOM 3952 O O . GLY A 1 498 ? -24.431 -14.162 24.815 1.00 95.12 498 GLY A O 1
ATOM 3953 N N . ARG A 1 499 ? -25.580 -12.956 26.302 1.00 93.56 499 ARG A N 1
ATOM 3954 C CA . ARG A 1 499 ? -24.612 -11.853 26.362 1.00 93.56 499 ARG A CA 1
ATOM 3955 C C . ARG A 1 499 ? -23.707 -12.018 27.572 1.00 93.56 499 ARG A C 1
ATOM 3957 O O . ARG A 1 499 ? -24.183 -12.337 28.659 1.00 93.56 499 ARG A O 1
ATOM 3964 N N . ARG A 1 500 ? -22.405 -11.818 27.395 1.00 91.69 500 ARG A N 1
ATOM 3965 C CA . ARG A 1 500 ? -21.446 -11.739 28.493 1.00 91.69 500 ARG A CA 1
ATOM 3966 C C . ARG A 1 500 ? -21.328 -10.301 28.966 1.00 91.69 500 ARG A C 1
ATOM 3968 O O . ARG A 1 500 ? -21.029 -9.408 28.178 1.00 91.69 500 ARG A O 1
ATOM 3975 N N . THR A 1 501 ? -21.547 -10.098 30.257 1.00 90.38 501 THR A N 1
ATOM 3976 C CA . THR A 1 501 ? -21.277 -8.839 30.947 1.00 90.38 501 THR A CA 1
ATOM 3977 C C . THR A 1 501 ? -20.046 -8.998 31.822 1.00 90.38 501 THR A C 1
ATOM 3979 O O . THR A 1 501 ? -19.803 -10.059 32.408 1.00 90.38 501 THR A O 1
ATOM 3982 N N . GLU A 1 502 ? -19.229 -7.955 31.884 1.00 85.44 502 GLU A N 1
ATOM 3983 C CA . GLU A 1 502 ? -18.097 -7.927 32.796 1.00 85.44 502 GLU A CA 1
ATOM 3984 C C . GLU A 1 502 ? -18.595 -7.752 34.234 1.00 85.44 502 GLU A C 1
ATOM 3986 O O . GLU A 1 502 ? -19.424 -6.893 34.525 1.00 85.44 502 GLU A O 1
ATOM 3991 N N . LYS A 1 503 ? -18.111 -8.613 35.130 1.00 87.44 503 LYS A N 1
ATOM 3992 C CA . LYS A 1 503 ? -18.350 -8.519 36.573 1.00 87.44 503 LYS A CA 1
ATOM 3993 C C . LYS A 1 503 ? -17.197 -7.804 37.268 1.00 87.44 503 LYS A C 1
ATOM 3995 O O . LYS A 1 503 ? -17.423 -7.062 38.217 1.00 87.44 503 LYS A O 1
ATOM 4000 N N . SER A 1 504 ? -15.973 -8.077 36.829 1.00 81.44 504 SER A N 1
ATOM 4001 C CA . SER A 1 504 ? -14.778 -7.372 37.276 1.00 81.44 504 SER A CA 1
ATOM 4002 C C . SER A 1 504 ? -13.653 -7.507 36.257 1.00 81.44 504 SER A C 1
ATOM 4004 O O . SER A 1 504 ? -13.455 -8.578 35.678 1.00 81.44 504 SER A O 1
ATOM 4006 N N . SER A 1 505 ? -12.883 -6.441 36.105 1.00 77.56 505 SER A N 1
ATOM 4007 C CA . SER A 1 505 ? -11.571 -6.421 35.472 1.00 77.56 505 SER A CA 1
ATOM 4008 C C . SER A 1 505 ? -10.517 -6.232 36.556 1.00 77.56 505 SER A C 1
ATOM 4010 O O . SER A 1 505 ? -10.718 -5.520 37.537 1.00 77.56 505 SER A O 1
ATOM 4012 N N . GLN A 1 506 ? -9.390 -6.916 36.412 1.00 77.88 506 GLN A N 1
ATOM 4013 C CA . GLN A 1 506 ? -8.212 -6.675 37.225 1.00 77.88 506 GLN A CA 1
ATOM 4014 C C . GLN A 1 506 ? -6.995 -6.697 36.321 1.00 77.88 506 GLN A C 1
ATOM 4016 O O . GLN A 1 506 ? -6.737 -7.685 35.631 1.00 77.88 506 GLN A O 1
ATOM 4021 N N . ILE A 1 507 ? -6.213 -5.631 36.357 1.00 66.06 507 ILE A N 1
ATOM 4022 C CA . ILE A 1 507 ? -4.927 -5.601 35.676 1.00 66.06 507 ILE A CA 1
ATOM 4023 C C . ILE A 1 507 ? -3.944 -6.411 36.512 1.00 66.06 507 ILE A C 1
ATOM 4025 O O . ILE A 1 507 ? -3.624 -6.056 37.643 1.00 66.06 507 ILE A O 1
ATOM 4029 N N . SER A 1 508 ? -3.494 -7.538 35.971 1.00 69.81 508 SER A N 1
ATOM 4030 C CA . SER A 1 508 ? -2.490 -8.377 36.629 1.00 69.81 508 SER A CA 1
ATOM 4031 C C . SER A 1 508 ? -1.075 -7.876 36.359 1.00 69.81 508 SER A C 1
ATOM 4033 O O . SER A 1 508 ? -0.166 -8.153 37.138 1.00 69.81 508 SER A O 1
ATOM 4035 N N . LYS A 1 509 ? -0.888 -7.139 35.258 1.00 63.22 509 LYS A N 1
ATOM 4036 C CA . LYS A 1 509 ? 0.387 -6.533 34.884 1.00 63.22 509 LYS A CA 1
ATOM 4037 C C . LYS A 1 509 ? 0.138 -5.253 34.094 1.00 63.22 509 LYS A C 1
ATOM 4039 O O . LYS A 1 509 ? -0.447 -5.308 33.012 1.00 63.22 509 LYS A O 1
ATOM 4044 N N . LEU A 1 510 ? 0.571 -4.126 34.650 1.00 56.91 510 LEU A N 1
ATOM 4045 C CA . LEU A 1 510 ? 0.578 -2.844 33.950 1.00 56.91 510 LEU A CA 1
ATOM 4046 C C . LEU A 1 510 ? 1.677 -2.848 32.879 1.00 56.91 510 LEU A C 1
ATOM 4048 O O . LEU A 1 510 ? 2.736 -3.445 33.111 1.00 56.91 510 LEU A O 1
ATOM 4052 N N . PRO A 1 511 ? 1.452 -2.188 31.731 1.00 54.19 511 PRO A N 1
ATOM 4053 C CA . PRO A 1 511 ? 2.522 -1.946 30.787 1.00 54.19 511 PRO A CA 1
ATOM 4054 C C . PRO A 1 511 ? 3.487 -0.940 31.411 1.00 54.19 511 PRO A C 1
ATOM 4056 O O . PRO A 1 511 ? 3.113 -0.087 32.224 1.00 54.19 511 PRO A O 1
ATOM 4059 N N . TYR A 1 512 ? 4.741 -1.009 31.002 1.00 51.09 512 TYR A N 1
ATOM 4060 C CA . TYR A 1 512 ? 5.681 0.048 31.318 1.00 51.09 512 TYR A CA 1
ATOM 4061 C C . TYR A 1 512 ? 5.301 1.308 30.539 1.00 51.09 512 TYR A C 1
ATOM 4063 O O . TYR A 1 512 ? 5.273 1.318 29.312 1.00 51.09 512 TYR A O 1
ATOM 4071 N N . LEU A 1 513 ? 4.957 2.365 31.275 1.00 45.94 513 LEU A N 1
ATOM 4072 C CA . LEU A 1 513 ? 4.473 3.616 30.704 1.00 45.94 513 LEU A CA 1
ATOM 4073 C C . LEU A 1 513 ? 5.585 4.288 29.899 1.00 45.94 513 LEU A C 1
ATOM 4075 O O . LEU A 1 513 ? 6.603 4.713 30.448 1.00 45.94 513 LEU A O 1
ATOM 4079 N N . LEU A 1 514 ? 5.359 4.424 28.596 1.00 44.75 514 LEU A N 1
ATOM 4080 C CA . LEU A 1 514 ? 6.163 5.279 27.742 1.00 44.75 514 LEU A CA 1
ATOM 4081 C C . LEU A 1 514 ? 5.777 6.739 28.012 1.00 44.75 514 LEU A C 1
ATOM 4083 O O . LEU A 1 514 ? 4.839 7.279 27.430 1.00 44.75 514 LEU A O 1
ATOM 4087 N N . VAL A 1 515 ? 6.482 7.388 28.934 1.00 44.47 515 VAL A N 1
ATOM 4088 C CA . VAL A 1 515 ? 6.176 8.774 29.303 1.00 44.47 515 VAL A CA 1
ATOM 4089 C C . VAL A 1 515 ? 6.719 9.726 28.248 1.00 44.47 515 VAL A C 1
ATOM 4091 O O . VAL A 1 515 ? 7.901 10.052 28.279 1.00 44.47 515 VAL A O 1
ATOM 4094 N N . LEU A 1 516 ? 5.853 10.210 27.353 1.00 45.00 516 LEU A N 1
ATOM 4095 C CA . LEU A 1 516 ? 6.206 11.267 26.406 1.00 45.00 516 LEU A CA 1
ATOM 4096 C C . LEU A 1 516 ? 6.216 12.625 27.105 1.00 45.00 516 LEU A C 1
ATOM 4098 O O . LEU A 1 516 ? 5.192 13.295 27.209 1.00 45.00 516 LEU A O 1
ATOM 4102 N N . ASN A 1 517 ? 7.396 13.069 27.539 1.00 44.28 517 ASN A N 1
ATOM 4103 C CA . ASN A 1 517 ? 7.602 14.388 28.162 1.00 44.28 517 ASN A CA 1
ATOM 4104 C C . ASN A 1 517 ? 7.376 15.574 27.196 1.00 44.28 517 ASN A C 1
ATOM 4106 O O . ASN A 1 517 ? 7.797 16.690 27.481 1.00 44.28 517 ASN A O 1
ATOM 4110 N N . CYS A 1 518 ? 6.811 15.355 26.006 1.00 44.28 518 CYS A N 1
ATOM 4111 C CA . CYS A 1 518 ? 6.640 16.401 25.003 1.00 44.28 518 CYS A CA 1
ATOM 4112 C C . CYS A 1 518 ? 5.423 17.294 25.255 1.00 44.28 518 CYS A C 1
ATOM 4114 O O . CYS A 1 518 ? 5.425 18.400 24.744 1.00 44.28 518 CYS A O 1
ATOM 4116 N N . LEU A 1 519 ? 4.408 16.871 26.017 1.00 44.75 519 LEU A N 1
ATOM 4117 C CA . LEU A 1 519 ? 3.182 17.671 26.172 1.00 44.75 519 LEU A CA 1
ATOM 4118 C C . LEU A 1 519 ? 3.381 18.900 27.075 1.00 44.75 519 LEU A C 1
ATOM 4120 O O . LEU A 1 519 ? 2.887 19.977 26.749 1.00 44.75 519 LEU A O 1
ATOM 4124 N N . ASP A 1 520 ? 4.161 18.780 28.151 1.00 41.69 520 ASP A N 1
ATOM 4125 C CA . ASP A 1 520 ? 4.328 19.872 29.121 1.00 41.69 520 ASP A CA 1
ATOM 4126 C C . ASP A 1 520 ? 5.172 21.034 28.566 1.00 41.69 520 ASP A C 1
ATOM 4128 O O . ASP A 1 520 ? 4.790 22.196 28.718 1.00 41.69 520 ASP A O 1
ATOM 4132 N N . ASP A 1 521 ? 6.269 20.744 27.853 1.00 43.62 521 ASP A N 1
ATOM 4133 C CA . ASP A 1 521 ? 7.102 21.768 27.196 1.00 43.62 521 ASP A CA 1
ATOM 4134 C C . ASP A 1 521 ? 6.361 22.454 26.032 1.00 43.62 521 ASP A C 1
ATOM 4136 O O . ASP A 1 521 ? 6.540 23.648 25.787 1.00 43.62 521 ASP A O 1
ATOM 4140 N N . TRP A 1 522 ? 5.500 21.723 25.311 1.00 42.38 522 TRP A N 1
ATOM 4141 C CA . TRP A 1 522 ? 4.782 22.272 24.156 1.00 42.38 522 TRP A CA 1
ATOM 4142 C C . TRP A 1 522 ? 3.634 23.189 24.583 1.00 42.38 522 TRP A C 1
ATOM 4144 O O . TRP A 1 522 ? 3.529 24.297 24.054 1.00 42.38 522 TRP A O 1
ATOM 4154 N N . HIS A 1 523 ? 2.853 22.791 25.597 1.00 42.88 523 HIS A N 1
ATOM 4155 C CA . HIS A 1 523 ? 1.804 23.625 26.197 1.00 42.88 523 HIS A CA 1
ATOM 4156 C C . HIS A 1 523 ? 2.356 24.894 26.856 1.00 42.88 523 HIS A C 1
ATOM 4158 O O . HIS A 1 523 ? 1.702 25.934 26.843 1.00 42.88 523 HIS A O 1
ATOM 4164 N N . SER A 1 524 ? 3.566 24.834 27.419 1.00 43.94 524 SER A N 1
ATOM 4165 C CA . SER A 1 524 ? 4.203 26.003 28.036 1.00 43.94 524 SER A CA 1
ATOM 4166 C C . SER A 1 524 ? 4.929 26.914 27.032 1.00 43.94 524 SER A C 1
ATOM 4168 O O . SER A 1 524 ? 5.124 28.099 27.319 1.00 43.94 524 SER A O 1
ATOM 4170 N N . SER A 1 525 ? 5.256 26.413 25.833 1.00 42.31 525 SER A N 1
ATOM 4171 C CA . SER A 1 525 ? 5.803 27.214 24.726 1.00 42.31 525 SER A CA 1
ATOM 4172 C C . SER A 1 525 ? 4.746 28.011 23.941 1.00 42.31 525 SER A C 1
ATOM 4174 O O . SER A 1 525 ? 5.071 29.056 23.378 1.00 42.31 525 SER A O 1
ATOM 4176 N N . SER A 1 526 ? 3.471 27.599 23.954 1.00 45.03 526 SER A N 1
ATOM 4177 C CA . SER A 1 526 ? 2.366 28.318 23.302 1.00 45.03 526 SER A CA 1
ATOM 4178 C C . SER A 1 526 ? 1.735 29.358 24.237 1.00 45.03 526 SER A C 1
ATOM 4180 O O . SER A 1 526 ? 0.601 29.202 24.691 1.00 45.03 526 SER A O 1
ATOM 4182 N N . LYS A 1 527 ? 2.455 30.439 24.550 1.00 44.97 527 LYS A N 1
ATOM 4183 C CA . LYS A 1 527 ? 1.915 31.512 25.411 1.00 44.97 527 LYS A CA 1
ATOM 4184 C C . LYS A 1 527 ? 0.696 32.243 24.826 1.00 44.97 527 LYS A C 1
ATOM 4186 O O . LYS A 1 527 ? -0.058 32.825 25.598 1.00 44.97 527 LYS A O 1
ATOM 4191 N N . ASP A 1 528 ? 0.461 32.134 23.518 1.00 48.50 528 ASP A N 1
ATOM 4192 C CA . ASP A 1 528 ? -0.619 32.848 22.819 1.00 48.50 528 ASP A CA 1
ATOM 4193 C C . ASP A 1 528 ? -1.808 31.960 22.406 1.00 48.50 528 ASP A C 1
ATOM 4195 O O . ASP A 1 528 ? -2.684 32.413 21.673 1.00 48.50 528 ASP A O 1
ATOM 4199 N N . GLY A 1 529 ? -1.867 30.696 22.850 1.00 46.06 529 GLY A N 1
ATOM 4200 C CA . GLY A 1 529 ? -3.055 29.840 22.686 1.00 46.06 529 GLY A CA 1
ATOM 4201 C C . GLY A 1 529 ? -3.531 29.587 21.244 1.00 46.06 529 GLY A C 1
ATOM 4202 O O . GLY A 1 529 ? -4.682 29.208 21.063 1.00 46.06 529 GLY A O 1
ATOM 4203 N N . SER A 1 530 ? -2.689 29.804 20.226 1.00 40.47 530 SER A N 1
ATOM 4204 C CA . SER A 1 530 ? -3.103 29.857 18.810 1.00 40.47 530 SER A CA 1
ATOM 4205 C C . SER A 1 530 ? -2.542 28.753 17.908 1.00 40.47 530 SER A C 1
ATOM 4207 O O . SER A 1 530 ? -2.686 28.833 16.692 1.00 40.47 530 SER A O 1
ATOM 4209 N N . VAL A 1 531 ? -1.930 27.703 18.462 1.00 40.22 531 VAL A N 1
ATOM 4210 C CA . VAL A 1 531 ? -1.577 26.528 17.652 1.00 40.22 531 VAL A CA 1
ATOM 4211 C C . VAL A 1 531 ? -2.795 25.611 17.602 1.00 40.22 531 VAL A C 1
ATOM 4213 O O . VAL A 1 531 ? -3.078 24.909 18.572 1.00 40.22 531 VAL A O 1
ATOM 4216 N N . ASP A 1 532 ? -3.528 25.653 16.490 1.00 39.28 532 ASP A N 1
ATOM 4217 C CA . ASP A 1 532 ? -4.656 24.759 16.235 1.00 39.28 532 ASP A CA 1
ATOM 4218 C C . ASP A 1 532 ? -4.109 23.361 15.912 1.00 39.28 532 ASP A C 1
ATOM 4220 O O . ASP A 1 532 ? -3.560 23.096 14.840 1.00 39.28 532 ASP A O 1
ATOM 4224 N N . ILE A 1 533 ? -4.144 22.476 16.906 1.00 39.94 533 ILE A N 1
ATOM 4225 C CA . ILE A 1 533 ? -3.659 21.105 16.772 1.00 39.94 533 ILE A CA 1
ATOM 4226 C C . ILE A 1 533 ? -4.755 20.308 16.065 1.00 39.94 533 ILE A C 1
ATOM 4228 O O . ILE A 1 533 ? -5.788 20.011 16.668 1.00 39.94 533 ILE A O 1
ATOM 4232 N N . GLN A 1 534 ? -4.524 19.887 14.817 1.00 35.75 534 GLN A N 1
ATOM 4233 C CA . GLN A 1 534 ? -5.376 18.863 14.215 1.00 35.75 534 GLN A CA 1
ATOM 4234 C C . GLN A 1 534 ? -5.130 17.528 14.915 1.00 35.75 534 GLN A C 1
ATOM 4236 O O . GLN A 1 534 ? -4.116 16.855 14.735 1.00 35.75 534 GLN A O 1
ATOM 4241 N N . THR A 1 535 ? -6.080 17.181 15.771 1.00 34.94 535 THR A N 1
ATOM 4242 C CA . THR A 1 535 ? -6.128 15.934 16.515 1.00 34.94 535 THR A CA 1
ATOM 4243 C C . THR A 1 535 ? -6.845 14.867 15.677 1.00 34.94 535 THR A C 1
ATOM 4245 O O . THR A 1 535 ? -7.781 15.189 14.942 1.00 34.94 535 THR A O 1
ATOM 4248 N N . PRO A 1 536 ? -6.434 13.586 15.723 1.00 30.81 536 PRO A N 1
ATOM 4249 C CA . PRO A 1 536 ? -7.226 12.515 15.128 1.00 30.81 536 PRO A CA 1
ATOM 4250 C C . PRO A 1 536 ? -8.638 12.493 15.730 1.00 30.81 536 PRO A C 1
ATOM 4252 O O . PRO A 1 536 ? -8.836 12.768 16.911 1.00 30.81 536 PRO A O 1
ATOM 4255 N N . GLN A 1 537 ? -9.613 12.143 14.890 1.00 31.61 537 GLN A N 1
ATOM 4256 C CA . GLN A 1 537 ? -11.054 12.386 15.069 1.00 31.61 537 GLN A CA 1
ATOM 4257 C C . GLN A 1 537 ? -11.709 11.667 16.271 1.00 31.61 537 GLN A C 1
ATOM 4259 O O . GLN A 1 537 ? -12.896 11.854 16.531 1.00 31.61 537 GLN A O 1
ATOM 4264 N N . SER A 1 538 ? -10.957 10.851 17.008 1.00 33.03 538 SER A N 1
ATOM 4265 C CA . SER A 1 538 ? -11.463 10.049 18.119 1.00 33.03 538 SER A CA 1
ATOM 4266 C C . SER A 1 538 ? -11.023 10.651 19.449 1.00 33.03 538 SER A C 1
ATOM 4268 O O . SER A 1 538 ? -9.910 10.419 19.927 1.00 33.03 538 SER A O 1
ATOM 4270 N N . THR A 1 539 ? -11.920 11.422 20.057 1.00 33.28 539 THR A N 1
ATOM 4271 C CA . THR A 1 539 ? -11.774 11.905 21.429 1.00 33.28 539 THR A CA 1
ATOM 4272 C C . THR A 1 539 ? -12.343 10.862 22.386 1.00 33.28 539 THR A C 1
ATOM 4274 O O . THR A 1 539 ? -13.526 10.533 22.326 1.00 33.28 539 THR A O 1
ATOM 4277 N N . LEU A 1 540 ? -11.510 10.326 23.272 1.00 32.81 540 LEU A N 1
ATOM 4278 C CA . LEU A 1 540 ? -11.959 9.477 24.368 1.00 32.81 540 LEU A CA 1
ATOM 4279 C C . LEU A 1 540 ? -12.297 10.387 25.551 1.00 32.81 540 LEU A C 1
ATOM 4281 O O . LEU A 1 540 ? -11.455 11.174 25.963 1.00 32.81 540 LEU A O 1
ATOM 4285 N N . VAL A 1 541 ? -13.504 10.320 26.106 1.00 33.22 541 VAL A N 1
ATOM 4286 C CA . VAL A 1 541 ? -13.861 11.131 27.283 1.00 33.22 541 VAL A CA 1
ATOM 4287 C C . VAL A 1 541 ? -13.788 10.253 28.525 1.00 33.22 541 VAL A C 1
ATOM 4289 O O . VAL A 1 541 ? -14.579 9.324 28.668 1.00 33.22 541 VAL A O 1
ATOM 4292 N N . ILE A 1 542 ? -12.856 10.554 29.431 1.00 32.31 542 ILE A N 1
ATOM 4293 C CA . ILE A 1 542 ? -12.740 9.895 30.741 1.00 32.31 542 ILE A CA 1
ATOM 4294 C C . ILE A 1 542 ? -12.981 10.963 31.813 1.00 32.31 542 ILE A C 1
ATOM 4296 O O . ILE A 1 542 ? -12.382 12.035 31.779 1.00 32.31 542 ILE A O 1
ATOM 4300 N N . ASN A 1 543 ? -13.886 10.712 32.761 1.00 31.14 543 ASN A N 1
ATOM 4301 C CA . ASN A 1 543 ? -14.193 11.630 33.872 1.00 31.14 543 ASN A CA 1
ATOM 4302 C C . ASN A 1 543 ? -14.537 13.076 33.443 1.00 31.14 543 ASN A C 1
ATOM 4304 O O . ASN A 1 543 ? -14.136 14.039 34.093 1.00 31.14 543 ASN A O 1
ATOM 4308 N N . GLY A 1 544 ? -15.254 13.246 32.327 1.00 33.97 544 GLY A N 1
ATOM 4309 C CA . GLY A 1 544 ? -15.630 14.571 31.807 1.00 33.97 544 GLY A CA 1
ATOM 4310 C C . GLY A 1 544 ? -14.476 15.365 31.185 1.00 33.97 544 GLY A C 1
ATOM 4311 O O . GLY A 1 544 ? -14.665 16.518 30.809 1.00 33.97 544 GLY A O 1
ATOM 4312 N N . THR A 1 545 ? -13.303 14.746 31.052 1.00 31.41 545 THR A N 1
ATOM 4313 C CA . THR A 1 545 ? -12.131 15.319 30.393 1.00 31.41 545 THR A CA 1
ATOM 4314 C C . THR A 1 545 ? -11.936 14.637 29.042 1.00 31.41 545 THR A C 1
ATOM 4316 O O . THR A 1 545 ? -12.006 13.413 28.935 1.00 31.41 545 THR A O 1
ATOM 4319 N N . SER A 1 546 ? -11.731 15.436 27.999 1.00 37.00 546 SER A N 1
ATOM 4320 C CA . SER A 1 546 ? -11.551 14.971 26.623 1.00 37.00 546 SER A CA 1
ATOM 4321 C C . SER A 1 546 ? -10.087 14.624 26.344 1.00 37.00 546 SER A C 1
ATOM 4323 O O . SER A 1 546 ? -9.216 15.483 26.452 1.00 37.00 546 SER A O 1
ATOM 4325 N N . TYR A 1 547 ? -9.815 13.380 25.953 1.00 34.50 547 TYR A N 1
ATOM 4326 C CA . TYR A 1 547 ? -8.485 12.863 25.627 1.00 34.50 547 TYR A CA 1
ATOM 4327 C C . TYR A 1 547 ? -8.372 12.594 24.131 1.00 34.50 547 TYR A C 1
ATOM 4329 O O . TYR A 1 547 ? -9.257 11.998 23.522 1.00 34.50 547 TYR A O 1
ATOM 4337 N N . THR A 1 548 ? -7.253 12.996 23.539 1.00 36.59 548 THR A N 1
ATOM 4338 C CA . THR A 1 548 ? -6.948 12.715 22.133 1.00 36.59 548 THR A CA 1
ATOM 4339 C C . THR A 1 548 ? -6.084 11.460 22.036 1.00 36.59 548 THR A C 1
ATOM 4341 O O . THR A 1 548 ? -5.002 11.417 22.621 1.00 36.59 548 THR A O 1
ATOM 4344 N N . LEU A 1 549 ? -6.515 10.455 21.269 1.00 32.50 549 LEU A N 1
ATOM 4345 C CA . LEU A 1 549 ? -5.675 9.307 20.903 1.00 32.50 549 LEU A CA 1
ATOM 4346 C C . LEU A 1 549 ? -4.624 9.742 19.873 1.00 32.50 549 LEU A C 1
ATOM 4348 O O . LEU A 1 549 ? -4.895 9.728 18.680 1.00 32.50 549 LEU A O 1
ATOM 4352 N N . ALA A 1 550 ? -3.433 10.159 20.299 1.00 30.98 550 ALA A N 1
ATOM 4353 C CA . ALA A 1 550 ? -2.413 10.642 19.368 1.00 30.98 550 ALA A CA 1
ATOM 4354 C C . ALA A 1 550 ? -1.590 9.501 18.739 1.00 30.98 550 ALA A C 1
ATOM 4356 O O . ALA A 1 550 ? -0.889 8.769 19.436 1.00 30.98 550 ALA A O 1
ATOM 4357 N N . ALA A 1 551 ? -1.570 9.441 17.407 1.00 26.53 551 ALA A N 1
ATOM 4358 C CA . ALA A 1 551 ? -0.337 9.159 16.678 1.00 26.53 551 ALA A CA 1
ATOM 4359 C C . ALA A 1 551 ? 0.377 10.505 16.479 1.00 26.53 551 ALA A C 1
ATOM 4361 O O . ALA A 1 551 ? -0.229 11.454 15.979 1.00 26.53 551 ALA A O 1
ATOM 4362 N N . ILE A 1 552 ? 1.638 10.620 16.902 1.00 29.88 552 ILE A N 1
ATOM 4363 C CA . ILE A 1 552 ? 2.420 11.843 16.686 1.00 29.88 552 ILE A CA 1
ATOM 4364 C C . ILE A 1 552 ? 2.854 11.871 15.219 1.00 29.88 552 ILE A C 1
ATOM 4366 O O . ILE A 1 552 ? 3.778 11.161 14.825 1.00 29.88 552 ILE A O 1
ATOM 4370 N N . PHE A 1 553 ? 2.202 12.714 14.423 1.00 27.75 553 PHE A N 1
ATOM 4371 C CA . PHE A 1 553 ? 2.719 13.167 13.136 1.00 27.75 553 PHE A CA 1
ATOM 4372 C C . PHE A 1 553 ? 3.241 14.596 13.291 1.00 27.75 553 PHE A C 1
ATOM 4374 O O . PHE A 1 553 ? 2.611 15.435 13.930 1.00 27.75 553 PHE A O 1
ATOM 4381 N N . TYR A 1 554 ? 4.414 14.868 12.722 1.00 26.11 554 TYR A N 1
ATOM 4382 C CA . TYR A 1 554 ? 5.006 16.202 12.715 1.00 26.11 554 TYR A CA 1
ATOM 4383 C C . TYR A 1 554 ? 4.345 17.071 11.636 1.00 26.11 554 TYR A C 1
ATOM 4385 O O . TYR A 1 554 ? 4.386 16.723 10.457 1.00 26.11 554 TYR A O 1
ATOM 4393 N N . GLY A 1 555 ? 3.820 18.229 12.034 1.00 23.58 555 GLY A N 1
ATOM 4394 C CA . GLY A 1 555 ? 3.615 19.403 11.184 1.00 23.58 555 GLY A CA 1
ATOM 4395 C C . GLY A 1 555 ? 4.258 20.601 11.884 1.00 23.58 555 GLY A C 1
ATOM 4396 O O . GLY A 1 555 ? 4.094 20.754 13.094 1.00 23.58 555 GLY A O 1
ATOM 4397 N N . LEU A 1 556 ? 5.070 21.391 11.176 1.00 26.84 556 LEU A N 1
ATOM 4398 C CA . LEU A 1 556 ? 5.731 22.563 11.764 1.00 26.84 556 LEU A CA 1
ATOM 4399 C C . LEU A 1 556 ? 4.782 23.777 11.846 1.00 26.84 556 LEU A C 1
ATOM 4401 O O . LEU A 1 556 ? 3.848 23.867 11.049 1.00 26.84 556 LEU A O 1
ATOM 4405 N N . PRO A 1 557 ? 5.032 24.696 12.801 1.00 27.81 557 PRO A N 1
ATOM 4406 C CA . PRO A 1 557 ? 4.163 25.820 13.133 1.00 27.81 557 PRO A CA 1
ATOM 4407 C C . PRO A 1 557 ? 4.322 26.994 12.158 1.00 27.81 557 PRO A C 1
ATOM 4409 O O . PRO A 1 557 ? 5.433 27.337 11.751 1.00 27.81 557 PRO A O 1
ATOM 4412 N N . GLU A 1 558 ? 3.205 27.644 11.827 1.00 32.06 558 GLU A N 1
ATOM 4413 C CA . GLU A 1 558 ? 3.180 28.879 11.043 1.00 32.06 558 GLU A CA 1
ATOM 4414 C C . GLU A 1 558 ? 3.863 30.037 11.786 1.00 32.06 558 GLU A C 1
ATOM 4416 O O . GLU A 1 558 ? 3.585 30.326 12.951 1.00 32.06 558 GLU A O 1
ATOM 4421 N N . SER A 1 559 ? 4.732 30.761 11.084 1.00 30.41 559 SER A N 1
ATOM 4422 C CA . SER A 1 559 ? 5.198 32.080 11.502 1.00 30.41 559 SER A CA 1
ATOM 4423 C C . SER A 1 559 ? 4.103 33.136 11.266 1.00 30.41 559 SER A C 1
ATOM 4425 O O . SER A 1 559 ? 3.731 33.387 10.120 1.00 30.41 559 SER A O 1
ATOM 4427 N N . HIS A 1 560 ? 3.630 33.765 12.351 1.00 32.81 560 HIS A N 1
ATOM 4428 C CA . HIS A 1 560 ? 2.794 34.983 12.423 1.00 32.81 560 HIS A CA 1
ATOM 4429 C C . HIS A 1 560 ? 3.194 36.085 11.413 1.00 32.81 560 HIS A C 1
ATOM 4431 O O . HIS A 1 560 ? 4.374 36.234 11.115 1.00 32.81 560 HIS A O 1
ATOM 4437 N N . GLN A 1 561 ? 2.360 37.019 10.937 1.00 31.39 561 GLN A N 1
ATOM 4438 C CA . GLN A 1 561 ? 0.915 37.312 10.952 1.00 31.39 561 GLN A CA 1
ATOM 4439 C C . GLN A 1 561 ? 0.715 38.458 9.931 1.00 31.39 561 GLN A C 1
ATOM 4441 O O . GLN A 1 561 ? 1.605 39.298 9.776 1.00 31.39 561 GLN A O 1
ATOM 4446 N N . GLY A 1 562 ? -0.467 38.590 9.315 1.00 25.47 562 GLY A N 1
ATOM 4447 C CA . GLY A 1 562 ? -0.755 39.783 8.512 1.00 25.47 562 GLY A CA 1
ATOM 4448 C C . GLY A 1 562 ? -2.151 39.904 7.905 1.00 25.47 562 GLY A C 1
ATOM 4449 O O . GLY A 1 562 ? -2.267 39.954 6.691 1.00 25.47 562 GLY A O 1
ATOM 4450 N N . LYS A 1 563 ? -3.163 40.094 8.764 1.00 25.42 563 LYS A N 1
ATOM 4451 C CA . LYS A 1 563 ? -4.521 40.619 8.479 1.00 25.42 563 LYS A CA 1
ATOM 4452 C C . LYS A 1 563 ? -5.566 39.651 7.897 1.00 25.42 563 LYS A C 1
ATOM 4454 O O . LYS A 1 563 ? -5.783 39.568 6.698 1.00 25.42 563 LYS A O 1
ATOM 4459 N N . GLY A 1 564 ? -6.339 39.093 8.831 1.00 32.09 564 GLY A N 1
ATOM 4460 C CA . GLY A 1 564 ? -7.789 39.283 8.886 1.00 32.09 564 GLY A CA 1
ATOM 4461 C C . GLY A 1 564 ? -8.623 38.631 7.794 1.00 32.09 564 GLY A C 1
ATOM 4462 O O . GLY A 1 564 ? -9.169 39.353 6.974 1.00 32.09 564 GLY A O 1
ATOM 4463 N N . TYR A 1 565 ? -8.824 37.318 7.892 1.00 21.98 565 TYR A N 1
ATOM 4464 C CA . TYR A 1 565 ? -10.034 36.644 7.420 1.00 21.98 565 TYR A CA 1
ATOM 4465 C C . TYR A 1 565 ? -10.353 35.463 8.350 1.00 21.98 565 TYR A C 1
ATOM 4467 O O . TYR A 1 565 ? -9.456 34.722 8.744 1.00 21.98 565 TYR A O 1
ATOM 4475 N N . GLN A 1 566 ? -11.626 35.317 8.728 1.00 32.09 566 GLN A N 1
ATOM 4476 C CA . GLN A 1 566 ? -12.168 34.074 9.284 1.00 32.09 566 GLN A CA 1
ATOM 4477 C C . GLN A 1 566 ? -12.095 33.007 8.194 1.00 32.09 566 GLN A C 1
ATOM 4479 O O . GLN A 1 566 ? -12.714 33.208 7.152 1.00 32.09 566 GLN A O 1
ATOM 4484 N N . PHE A 1 567 ? -11.394 31.898 8.429 1.00 22.31 567 PHE A N 1
ATOM 4485 C CA . PHE A 1 567 ? -11.519 30.712 7.586 1.00 22.31 567 PHE A CA 1
ATOM 4486 C C . PHE A 1 567 ? -11.239 29.418 8.354 1.00 22.31 567 PHE A C 1
ATOM 4488 O O . PHE A 1 567 ? -10.176 29.252 8.945 1.00 22.31 567 PHE A O 1
ATOM 4495 N N . ASP A 1 568 ? -12.201 28.499 8.253 1.00 29.70 568 ASP A N 1
ATOM 4496 C CA . ASP A 1 568 ? -11.997 27.052 8.264 1.00 29.70 568 ASP A CA 1
ATOM 4497 C C . ASP A 1 568 ? -10.992 26.685 7.156 1.00 29.70 568 ASP A C 1
ATOM 4499 O O . ASP A 1 568 ? -11.266 26.975 5.989 1.00 29.70 568 ASP A O 1
ATOM 4503 N N . GLN A 1 569 ? -9.849 26.053 7.460 1.00 26.34 569 GLN A N 1
ATOM 4504 C CA . GLN A 1 569 ? -8.960 25.525 6.411 1.00 26.34 569 GLN A CA 1
ATOM 4505 C C . GLN A 1 569 ? -8.331 24.166 6.738 1.00 26.34 569 GLN A C 1
ATOM 4507 O O . GLN A 1 569 ? -7.341 24.037 7.448 1.00 26.34 569 GLN A O 1
ATOM 4512 N N . VAL A 1 570 ? -8.885 23.154 6.067 1.00 24.02 570 VAL A N 1
ATOM 4513 C CA . VAL A 1 570 ? -8.126 22.204 5.247 1.00 24.02 570 VAL A CA 1
ATOM 4514 C C . VAL A 1 570 ? -7.748 22.941 3.955 1.00 24.02 570 VAL A C 1
ATOM 4516 O O . VAL A 1 570 ? -8.629 23.519 3.314 1.00 24.02 570 VAL A O 1
ATOM 4519 N N . CYS A 1 571 ? -6.475 22.925 3.546 1.00 20.36 571 CYS A N 1
ATOM 4520 C CA . CYS A 1 571 ? -6.059 23.435 2.235 1.00 20.36 571 CYS A CA 1
ATOM 4521 C C . CYS A 1 571 ? -6.783 22.665 1.118 1.00 20.36 571 CYS A C 1
ATOM 4523 O O . CYS A 1 571 ? -6.395 21.559 0.751 1.00 20.36 571 CYS A O 1
ATOM 4525 N N . THR A 1 572 ? -7.845 23.262 0.584 1.00 24.77 572 THR A N 1
ATOM 4526 C CA . THR A 1 572 ? -8.593 22.798 -0.585 1.00 24.77 572 THR A CA 1
ATOM 4527 C C . THR A 1 572 ? -8.473 23.865 -1.664 1.00 24.77 572 THR A C 1
ATOM 4529 O O . THR A 1 572 ? -8.974 24.980 -1.524 1.00 24.77 572 THR A O 1
ATOM 4532 N N . ALA A 1 573 ? -7.797 23.537 -2.764 1.00 20.91 573 ALA A N 1
ATOM 4533 C CA . ALA A 1 573 ? -7.888 24.319 -3.987 1.00 20.91 573 ALA A CA 1
ATOM 4534 C C . ALA A 1 573 ? -9.267 24.049 -4.607 1.00 20.91 573 ALA A C 1
ATOM 4536 O O . ALA A 1 573 ? -9.472 23.062 -5.307 1.00 20.91 573 ALA A O 1
ATOM 4537 N N . LYS A 1 574 ? -10.247 24.899 -4.294 1.00 21.06 574 LYS A N 1
ATOM 4538 C CA . LYS A 1 574 ? -11.596 24.804 -4.856 1.00 21.06 574 LYS A CA 1
ATOM 4539 C C . LYS A 1 574 ? -11.597 25.463 -6.237 1.00 21.06 574 LYS A C 1
ATOM 4541 O O . LYS A 1 574 ? -11.611 26.685 -6.342 1.00 21.06 574 LYS A O 1
ATOM 4546 N N . MET A 1 575 ? -11.567 24.659 -7.298 1.00 20.53 575 MET A N 1
ATOM 4547 C CA . MET A 1 575 ? -11.926 25.122 -8.640 1.00 20.53 575 MET A CA 1
ATOM 4548 C C . MET A 1 575 ? -13.450 25.115 -8.754 1.00 20.53 575 MET A C 1
ATOM 4550 O O . MET A 1 575 ? -14.073 24.058 -8.812 1.00 20.53 575 MET A O 1
ATOM 4554 N N . THR A 1 576 ? -14.061 26.293 -8.755 1.00 22.75 576 THR A N 1
ATOM 4555 C CA . THR A 1 576 ? -15.449 26.472 -9.194 1.00 22.75 576 THR A CA 1
ATOM 4556 C C . THR A 1 576 ? -15.464 26.903 -10.654 1.00 22.75 576 THR A C 1
ATOM 4558 O O . THR A 1 576 ? -14.596 27.668 -11.074 1.00 22.75 576 THR A O 1
ATOM 4561 N N . LYS A 1 577 ? -16.443 26.387 -11.403 1.00 23.67 577 LYS A N 1
ATOM 4562 C CA . LYS A 1 577 ? -16.795 26.863 -12.746 1.00 23.67 577 LYS A CA 1
ATOM 4563 C C . LYS A 1 577 ? -17.098 28.356 -12.763 1.00 23.67 577 LYS A C 1
ATOM 4565 O O . LYS A 1 577 ? -17.693 28.831 -11.768 1.00 23.67 577 LYS A O 1
#

Organism: NCBI:txid979761

Radius of gyration: 29.76 Å; chains: 1; bounding box: 93×74×69 Å

Sequence (577 aa):
MNVVFTSAYCPILGRAVPLVASILIGASYDLYYQHYAALLKSLPFSTWGEFKDGFPGFLGGFSDAERVGLETALRTHFDTSHDGPIHLEEHYLCDNADFVRSLISVSKDGEVIPPSREMNFYFRAKALLNSQHTEATFRKAVTEILEEYPKTRNWLKWHLAPSRGRHFFSALTSIDWEFSENTDLQENLGYDFQMLVGNQKATVEETLGCISRHINQVQGDYVLASNGISVLVDQPKLKRPYNNIGRAPNTTDTPSTRSVHEDHAKKPKLTEGTKQDSSTLGSDHKDNGDTNNDKNSWQSFGMPWGFSHEDLQVTNTCALDTTLMAWYFLRIFHRAALPLEVLAGANGSRVTDILCQVMEKIQAREWNKARWIWCKEILHLGTSGQNLQSLWSSLSEAFLENIPGLSMIQVTRSTVCSSKACPRSFKRDTQAMDSIMVQNARQINQENFDASLSFAATLCSEKIDAKDARMIDEADIRKVAFRDVDNGEDNEWFVCNGRRTEKSSQISKLPYLLVLNCLDDWHSSSKDGSVDIQTPQSTLVINGTSYTLAAIFYGLPESHQGKGYQFDQVCTAKMTK

Foldseek 3Di:
DDKFFWWDQDVLQRFIDGQFIDDDLFQALCSLLVRLLLSVVLDPDQAPVCCLVPQLATEGADDPSNLSSNVNNSCVRHVPDPPDDDPCLSHYAYQLVLVLLQLLVQLPPCVQHPVVCSVVLSVLSSCQQDLPDALVNSVVSVVVSCVVRVSCVQVVCVCVPLSHVSRNGNNSHPDDRPDPPPSCSVVVVVVQLCVQLDPFAAFPVSSVVSVVVRNVVVVVSSVCSVVVHRDDPPDPDDDDDDDDPSYDDDPDDDDDPPDDDDDDDDDDDDDDDDDDDDDDDDDDDDDDDDDDPPPVPSRHQFQDAFADDDLAGEHPCRLVRSVLSVVLVCVVVVQFDQDVVLCVDPVSVQVVVLSVVLSVCVVVSVNNVSVVSLCCRQVVPDSPDDDHHYPPDDNCSSPCVSNVQAFWWWKWFWKAWPDPLQPCRIDTDIDIDGDADEAAPVPDDPVLVQQLPDDDWAFFFHWDPPVSVVVDDPCQWDKDWDADPVPRDIDITITTRTTIDTPGMDTPHDHRHGRRPPPVVVVVVCPPPPDPDPAPPDWRAGPNDTDTPDDDDDDDDDDDDDDDDDDDDDPRPDDDD